Protein AF-0000000077493309 (afdb_homodimer)

Solvent-accessible surface area (backbone atoms only — not comparable to full-atom values): 31532 Å² total; per-residue (Å²): 109,68,66,58,51,50,50,48,51,50,48,44,48,50,18,36,51,48,43,54,48,51,50,50,50,50,52,51,46,52,54,47,44,48,70,62,42,20,53,85,67,60,56,22,63,63,59,55,80,44,46,74,29,29,30,39,26,31,22,25,58,46,45,57,23,29,32,45,49,45,57,46,23,65,34,35,18,20,37,36,40,26,26,61,50,60,69,46,39,53,52,49,42,51,51,40,34,69,73,48,68,37,56,66,44,80,46,77,41,54,53,68,47,88,78,47,58,67,59,52,46,60,73,51,58,90,59,62,52,43,33,38,35,44,44,39,47,56,68,68,87,68,58,48,37,58,71,87,74,54,52,71,67,54,55,51,36,30,45,30,24,34,40,48,42,51,56,54,52,46,63,65,51,45,60,61,14,53,76,68,42,37,30,37,37,38,39,56,37,28,45,49,31,75,42,46,29,46,31,38,22,68,53,20,8,31,21,16,17,42,42,35,28,34,49,4,45,23,57,59,33,41,88,42,42,35,45,36,30,26,33,26,36,59,63,46,34,20,77,91,58,67,52,44,76,70,48,87,66,21,34,45,29,62,59,35,40,60,46,28,52,32,35,36,78,65,47,52,68,42,30,32,36,65,50,35,42,51,50,52,51,61,53,64,75,39,64,50,72,56,42,25,52,71,46,48,41,58,54,44,53,51,46,48,73,63,48,78,85,66,76,90,71,85,74,78,86,110,68,67,57,51,50,50,50,50,50,49,42,49,50,18,38,50,48,41,53,49,50,50,49,50,49,52,50,47,52,52,48,43,48,70,62,43,20,54,85,67,60,56,21,61,64,58,55,80,44,45,75,30,30,30,40,25,30,23,25,58,46,47,57,23,28,34,46,50,47,58,46,22,64,33,36,18,18,37,36,42,26,25,60,50,59,69,46,39,51,51,49,41,50,51,40,33,70,73,47,68,36,57,66,44,83,44,75,41,56,51,70,46,88,78,48,56,67,58,51,46,61,73,50,58,91,58,61,52,43,32,39,33,44,45,37,50,58,66,69,87,68,59,48,36,58,71,87,75,53,52,70,67,56,54,50,35,30,44,30,24,35,39,48,42,50,55,53,52,47,62,64,52,44,58,61,14,53,74,68,42,37,30,37,38,38,39,57,38,28,47,49,30,75,43,44,30,46,32,38,23,70,53,20,8,33,21,16,17,42,43,35,27,35,49,4,44,23,56,60,33,41,90,41,41,34,46,36,31,27,32,25,36,57,64,47,33,21,77,90,56,66,53,42,76,70,50,87,66,21,36,44,28,61,58,35,41,60,46,28,53,34,36,36,78,64,48,52,69,43,30,32,37,65,51,37,41,51,50,52,50,60,54,64,76,40,63,51,71,56,43,26,53,71,46,47,42,58,56,45,52,52,47,48,74,64,47,78,85,67,76,88,70,86,77,79,90

Organism: Branchiostoma lanceolatum (NCBI:txid7740)

InterPro domains:
  IPR002347 Short-chain dehydrogenase/reductase SDR [PF00106] (54-242)
  IPR002347 Short-chain dehydrogenase/reductase SDR [PR00080] (127-138)
  IPR002347 Short-chain dehydrogenase/reductase SDR [PR00080] (183-191)
  IPR002347 Short-chain dehydrogenase/reductase SDR [PR00080] (203-222)
  IPR002347 Short-chain dehydrogenase/reductase SDR [PR00081] (54-71)
  IPR002347 Short-chain dehydrogenase/reductase SDR [PR00081] (127-138)
  IPR002347 Short-chain dehydrogenase/reductase SDR [PR00081] (177-193)
  IPR002347 Short-chain dehydrogenase/reductase SDR [PR00081] (203-222)
  IPR002347 Short-chain dehydrogenase/reductase SDR [PR00081] (224-241)
  IPR020904 Short-chain dehydrogenase/reductase, conserved site [PS00061] (190-218)
  IPR036291 NAD(P)-binding domain superfamily [SSF51735] (47-282)
  IPR051019 VLCFA Elongation and Steroid Dehydrogenase [PTHR43899] (14-304)

Secondary structure (DSSP, 8-state):
-HHHHHHHHHHHHHHHHHHHHHHHHHHHHHHHHHHHHTTTTT-S--GGGGTTSEEEEES-SSHHHHHHHHHHHHTT-EEEEEES-HHHHHHHHHHHHHHH---EEEEE--TTSSSSHHHHHHHHTT--EEEEEE------TT-S--GGGS-HHHHHHHIIIIIIHHHHHHHHHHHHHHHHT-EEEEEE--GGGTS--TT-HHHHHHHHHHHHHHHHHHHHHGGGTEEEEEE-----SSTTTT-PPP-SSS--HHHHHHHHHTTTTT-SEE-SSHHHHHHHHHHHTS-HHHHIIIIIHHHHHHHHHHS----------/-HHHHHHHHHHHHHHHHHHHHHHHHHHHHHHHHHHHHTTTTT-S--GGGGTTSEEEEES-SSHHHHHHHHHHHHTT-EEEEEES-HHHHHHHHHHHHHHH---EEEEE--TTSSSSHHHHHHHHTT--EEEEEE------TT-S--GGGS-HHHHHHHIIIIIIHHHHHHHHHHHHHHHHT-EEEEEE--GGGTS--TT-HHHHHHHHHHHHHHHHHHHHHGGGTEEEEEE-----SSTTTT-PPP-SSS--HHHHHHHHHTTTTT-SEE-SSHHHHHHHHHHHTS-HHHHIIIIIHHHHHHHHHHS----------

Structure (mmCIF, N/CA/C/O backbone):
data_AF-0000000077493309-model_v1
#
loop_
_entity.id
_entity.type
_entity.pdbx_description
1 polymer 'HSD17B12 protein'
#
loop_
_atom_site.group_PDB
_atom_site.id
_atom_site.type_symbol
_atom_site.label_atom_id
_atom_site.label_alt_id
_atom_site.label_comp_id
_atom_site.label_asym_id
_atom_site.label_entity_id
_atom_site.label_seq_id
_atom_site.pdbx_PDB_ins_code
_atom_site.Cartn_x
_atom_site.Cartn_y
_atom_site.Cartn_z
_atom_site.occupancy
_atom_site.B_iso_or_equiv
_atom_site.auth_seq_id
_atom_site.auth_comp_id
_atom_site.auth_asym_id
_atom_site.auth_atom_id
_atom_site.pdbx_PDB_model_num
ATOM 1 N N . MET A 1 1 ? -2.09 8.688 -53.812 1 59.12 1 MET A N 1
ATOM 2 C CA . MET A 1 1 ? -2.414 7.852 -52.656 1 59.12 1 MET A CA 1
ATOM 3 C C . MET A 1 1 ? -1.344 7.973 -51.594 1 59.12 1 MET A C 1
ATOM 5 O O . MET A 1 1 ? -1.66 8.172 -50.406 1 59.12 1 MET A O 1
ATOM 9 N N . ALA A 1 2 ? -0.121 7.934 -52 1 67.25 2 ALA A N 1
ATOM 10 C CA . ALA A 1 2 ? 0.995 8.055 -51.062 1 67.25 2 ALA A CA 1
ATOM 11 C C . ALA A 1 2 ? 1.043 9.445 -50.438 1 67.25 2 ALA A C 1
ATOM 13 O O . ALA A 1 2 ? 1.252 9.586 -49.25 1 67.25 2 ALA A O 1
ATOM 14 N N . ALA A 1 3 ? 0.747 10.484 -51.25 1 66.19 3 ALA A N 1
ATOM 15 C CA . ALA A 1 3 ? 0.796 11.867 -50.781 1 66.19 3 ALA A CA 1
ATOM 16 C C . ALA A 1 3 ? -0.297 12.125 -49.719 1 66.19 3 ALA A C 1
ATOM 18 O O . ALA A 1 3 ? -0.063 12.797 -48.719 1 66.19 3 ALA A O 1
ATOM 19 N N . PHE A 1 4 ? -1.41 11.531 -49.969 1 66.62 4 PHE A N 1
ATOM 20 C CA . PHE A 1 4 ? -2.531 11.641 -49.031 1 66.62 4 PHE A CA 1
ATOM 21 C C . PHE A 1 4 ? -2.209 10.953 -47.719 1 66.62 4 PHE A C 1
ATOM 23 O O . PHE A 1 4 ? -2.473 11.508 -46.656 1 66.62 4 PHE A O 1
ATOM 30 N N . PHE A 1 5 ? -1.612 9.82 -47.875 1 65.75 5 PHE A N 1
ATOM 31 C CA . PHE A 1 5 ? -1.257 9.078 -46.688 1 65.75 5 PHE A CA 1
ATOM 32 C C . PHE A 1 5 ? -0.188 9.812 -45.875 1 65.75 5 PHE A C 1
ATOM 34 O O . PHE A 1 5 ? -0.235 9.836 -44.656 1 65.75 5 PHE A O 1
ATOM 41 N N . ASP A 1 6 ? 0.678 10.461 -46.5 1 64.5 6 ASP A N 1
ATOM 42 C CA . ASP A 1 6 ? 1.736 11.219 -45.844 1 64.5 6 ASP A CA 1
ATOM 43 C C . ASP A 1 6 ? 1.173 12.445 -45.125 1 64.5 6 ASP A C 1
ATOM 45 O O . ASP A 1 6 ? 1.58 12.766 -44.031 1 64.5 6 ASP A O 1
ATOM 49 N N . ASP A 1 7 ? 0.263 13.023 -45.781 1 67.75 7 ASP A N 1
ATOM 50 C CA . ASP A 1 7 ? -0.375 14.203 -45.188 1 67.75 7 ASP A CA 1
ATOM 51 C C . ASP A 1 7 ? -1.196 13.828 -43.969 1 67.75 7 ASP A C 1
ATOM 53 O O . ASP A 1 7 ? -1.202 14.555 -42.969 1 67.75 7 ASP A O 1
ATOM 57 N N . VAL A 1 8 ? -1.795 12.719 -44.031 1 67.06 8 VAL A N 1
ATOM 58 C CA . VAL A 1 8 ? -2.613 12.242 -42.906 1 67.06 8 VAL A CA 1
ATOM 59 C C . VAL A 1 8 ? -1.721 11.883 -41.719 1 67.06 8 VAL A C 1
ATOM 61 O O . VAL A 1 8 ? -2.008 12.25 -40.594 1 67.06 8 VAL A O 1
ATOM 64 N N . LEU A 1 9 ? -0.643 11.25 -42 1 68.25 9 LEU A N 1
ATOM 65 C CA . LEU A 1 9 ? 0.3 10.859 -40.969 1 68.25 9 LEU A CA 1
ATOM 66 C C . LEU A 1 9 ? 0.932 12.086 -40.312 1 68.25 9 LEU A C 1
ATOM 68 O O . LEU A 1 9 ? 1.12 12.125 -39.094 1 68.25 9 LEU A O 1
ATOM 72 N N . GLU A 1 10 ? 1.228 13.008 -41.156 1 68.38 10 GLU A N 1
ATOM 73 C CA . GLU A 1 10 ? 1.787 14.25 -40.656 1 68.38 10 GLU A CA 1
ATOM 74 C C . GLU A 1 10 ? 0.78 14.984 -39.781 1 68.38 10 GLU A C 1
ATOM 76 O O . GLU A 1 10 ? 1.13 15.477 -38.688 1 68.38 10 GLU A O 1
ATOM 81 N N . THR A 1 11 ? -0.417 15.031 -40.219 1 71.19 11 THR A N 1
ATOM 82 C CA . THR A 1 11 ? -1.461 15.703 -39.438 1 71.19 11 THR A CA 1
ATOM 83 C C . THR A 1 11 ? -1.72 14.969 -38.125 1 71.19 11 THR A C 1
ATOM 85 O O . THR A 1 11 ? -1.836 15.602 -37.094 1 71.19 11 THR A O 1
ATOM 88 N N . VAL A 1 12 ? -1.704 13.727 -38.188 1 68.75 12 VAL A N 1
ATOM 89 C CA . VAL A 1 12 ? -1.915 12.914 -37 1 68.75 12 VAL A CA 1
ATOM 90 C C . VAL A 1 12 ? -0.76 13.117 -36.031 1 68.75 12 VAL A C 1
ATOM 92 O O . VAL A 1 12 ? -0.972 13.219 -34.812 1 68.75 12 VAL A O 1
ATOM 95 N N . GLY A 1 13 ? 0.393 13.188 -36.594 1 66.06 13 GLY A N 1
ATOM 96 C CA . GLY A 1 13 ? 1.567 13.438 -35.75 1 66.06 13 GLY A CA 1
ATOM 97 C C . GLY A 1 13 ? 1.534 14.789 -35.062 1 66.06 13 GLY A C 1
ATOM 98 O O . GLY A 1 13 ? 1.795 14.875 -33.875 1 66.06 13 GLY A O 1
ATOM 99 N N . ILE A 1 14 ? 1.137 15.758 -35.812 1 71 14 ILE A N 1
ATOM 100 C CA . ILE A 1 14 ? 1.095 17.109 -35.25 1 71 14 ILE A CA 1
ATOM 101 C C . ILE A 1 14 ? -0.003 17.219 -34.219 1 71 14 ILE A C 1
ATOM 103 O O . ILE A 1 14 ? 0.21 17.797 -33.125 1 71 14 ILE A O 1
ATOM 107 N N . VAL A 1 15 ? -1.031 16.656 -34.438 1 69.5 15 VAL A N 1
ATOM 108 C CA . VAL A 1 15 ? -2.158 16.703 -33.531 1 69.5 15 VAL A CA 1
ATOM 109 C C . VAL A 1 15 ? -1.81 15.93 -32.25 1 69.5 15 VAL A C 1
ATOM 111 O O . VAL A 1 15 ? -2.125 16.375 -31.141 1 69.5 15 VAL A O 1
ATOM 114 N N . SER A 1 16 ? -1.126 14.852 -32.438 1 70.19 16 SER A N 1
ATOM 115 C CA . SER A 1 16 ? -0.7 14.07 -31.266 1 70.19 16 SER A CA 1
ATOM 116 C C . SER A 1 16 ? 0.3 14.836 -30.422 1 70.19 16 SER A C 1
ATOM 118 O O . SER A 1 16 ? 0.195 14.852 -29.188 1 70.19 16 SER A O 1
ATOM 120 N N . LEU A 1 17 ? 1.124 15.438 -31.078 1 71.81 17 LEU A N 1
ATOM 121 C CA . LEU A 1 17 ? 2.141 16.203 -30.359 1 71.81 17 LEU A CA 1
ATOM 122 C C . LEU A 1 17 ? 1.52 17.406 -29.656 1 71.81 17 LEU A C 1
ATOM 124 O O . LEU A 1 17 ? 1.908 17.734 -28.531 1 71.81 17 LEU A O 1
ATOM 128 N N . LEU A 1 18 ? 0.553 18 -30.312 1 73.38 18 LEU A N 1
ATOM 129 C CA . LEU A 1 18 ? -0.141 19.125 -29.703 1 73.38 18 LEU A CA 1
ATOM 130 C C . LEU A 1 18 ? -0.946 18.672 -28.484 1 73.38 18 LEU A C 1
ATOM 132 O O . LEU A 1 18 ? -0.964 19.359 -27.453 1 73.38 18 LEU A O 1
ATOM 136 N N . TYR A 1 19 ? -1.552 17.594 -28.609 1 73.94 19 TYR A N 1
ATOM 137 C CA . TYR A 1 19 ? -2.32 17.062 -27.5 1 73.94 19 TYR A CA 1
ATOM 138 C C . TYR A 1 19 ? -1.417 16.781 -26.297 1 73.94 19 TYR A C 1
ATOM 140 O O . TYR A 1 19 ? -1.719 17.188 -25.172 1 73.94 19 TYR A O 1
ATOM 148 N N . VAL A 1 20 ? -0.387 16.094 -26.578 1 75 20 VAL A N 1
ATOM 149 C CA . VAL A 1 20 ? 0.554 15.75 -25.516 1 75 20 VAL A CA 1
ATOM 150 C C . VAL A 1 20 ? 1.129 17.016 -24.906 1 75 20 VAL A C 1
ATOM 152 O O . VAL A 1 20 ? 1.276 17.109 -23.672 1 75 20 VAL A O 1
ATOM 155 N N . GLY A 1 21 ? 1.389 17.906 -25.781 1 78.94 21 GLY A N 1
ATOM 156 C CA . GLY A 1 21 ? 1.9 19.172 -25.281 1 78.94 21 GLY A CA 1
ATOM 157 C C . GLY A 1 21 ? 0.898 19.938 -24.438 1 78.94 21 GLY A C 1
ATOM 158 O O . GLY A 1 21 ? 1.24 20.453 -23.375 1 78.94 21 GLY A O 1
ATOM 159 N N . LEU A 1 22 ? -0.358 19.984 -24.859 1 79.56 22 LEU A N 1
ATOM 160 C CA . LEU A 1 22 ? -1.405 20.688 -24.125 1 79.56 22 LEU A CA 1
ATOM 161 C C . LEU A 1 22 ? -1.708 19.984 -22.797 1 79.56 22 LEU A C 1
ATOM 163 O O . LEU A 1 22 ? -1.94 20.625 -21.781 1 79.56 22 LEU A O 1
ATOM 167 N N . LYS A 1 23 ? -1.722 18.688 -22.859 1 81.06 23 LYS A N 1
ATOM 168 C CA . LYS A 1 23 ? -1.932 17.922 -21.625 1 81.06 23 LYS A CA 1
ATOM 169 C C . LYS A 1 23 ? -0.814 18.188 -20.625 1 81.06 23 LYS A C 1
ATOM 171 O O . LYS A 1 23 ? -1.072 18.359 -19.438 1 81.06 23 LYS A O 1
ATOM 176 N N . ALA A 1 24 ? 0.323 18.203 -21.156 1 82.75 24 ALA A N 1
ATOM 177 C CA . ALA A 1 24 ? 1.473 18.469 -20.297 1 82.75 24 ALA A CA 1
ATOM 178 C C . ALA A 1 24 ? 1.384 19.875 -19.703 1 82.75 24 ALA A C 1
ATOM 180 O O . ALA A 1 24 ? 1.623 20.062 -18.5 1 82.75 24 ALA A O 1
ATOM 181 N N . LEU A 1 25 ? 1.018 20.797 -20.516 1 84.19 25 LEU A N 1
ATOM 182 C CA . LEU A 1 25 ? 0.876 22.172 -20.047 1 84.19 25 LEU A CA 1
ATOM 183 C C . LEU A 1 25 ? -0.234 22.281 -19 1 84.19 25 LEU A C 1
ATOM 185 O O . LEU A 1 25 ? -0.103 23.016 -18.016 1 84.19 25 LEU A O 1
ATOM 189 N N . TRP A 1 26 ? -1.247 21.578 -19.203 1 84.88 26 TRP A N 1
ATOM 190 C CA . TRP A 1 26 ? -2.365 21.562 -18.266 1 84.88 26 TRP A CA 1
ATOM 191 C C . TRP A 1 26 ? -1.947 20.953 -16.938 1 84.88 26 TRP A C 1
ATOM 193 O O . TRP A 1 26 ? -2.295 21.484 -15.875 1 84.88 26 TRP A O 1
ATOM 203 N N . ASP A 1 27 ? -1.185 19.906 -17.031 1 87 27 ASP A N 1
ATOM 204 C CA . ASP A 1 27 ? -0.709 19.25 -15.82 1 87 27 ASP A CA 1
ATOM 205 C C . ASP A 1 27 ? 0.204 20.172 -15.016 1 87 27 ASP A C 1
ATOM 207 O O . ASP A 1 27 ? 0.058 20.281 -13.797 1 87 27 ASP A O 1
ATOM 211 N N . VAL A 1 28 ? 1.003 20.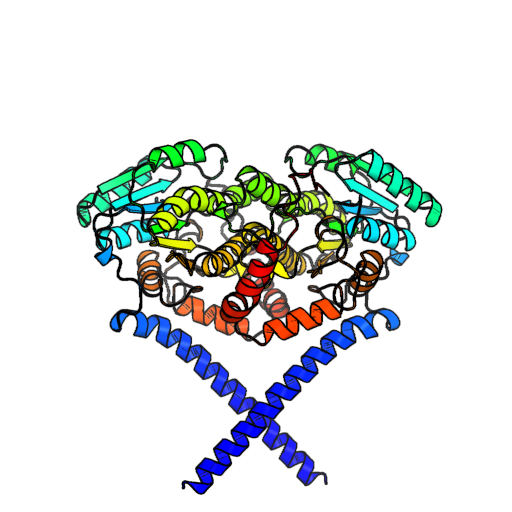812 -15.703 1 86.38 28 VAL A N 1
ATOM 212 C CA . VAL A 1 28 ? 1.944 21.703 -15.039 1 86.38 28 VAL A CA 1
ATOM 213 C C . VAL A 1 28 ? 1.196 22.906 -14.469 1 86.38 28 VAL A C 1
ATOM 215 O O . VAL A 1 28 ? 1.496 23.375 -13.367 1 86.38 28 VAL A O 1
ATOM 218 N N . TRP A 1 29 ? 0.225 23.344 -15.188 1 87.62 29 TRP A N 1
ATOM 219 C CA . TRP A 1 29 ? -0.584 24.469 -14.719 1 87.62 29 TRP A CA 1
ATOM 220 C C . TRP A 1 29 ? -1.348 24.094 -13.453 1 87.62 29 TRP A C 1
ATOM 222 O O . TRP A 1 29 ? -1.446 24.891 -12.516 1 87.62 29 TRP A O 1
ATOM 232 N N . ARG A 1 30 ? -1.812 22.938 -13.391 1 88.06 30 ARG A N 1
ATOM 233 C CA . ARG A 1 30 ? -2.543 22.469 -12.219 1 88.06 30 ARG A CA 1
ATOM 234 C C . ARG A 1 30 ? -1.635 22.422 -10.992 1 88.06 30 ARG A C 1
ATOM 236 O O . ARG A 1 30 ? -2.045 22.797 -9.891 1 88.06 30 ARG A O 1
ATOM 243 N N . ILE A 1 31 ? -0.455 22 -11.258 1 89.75 31 ILE A N 1
ATOM 244 C CA . ILE A 1 31 ? 0.519 21.938 -10.172 1 89.75 31 ILE A CA 1
ATOM 245 C C . ILE A 1 31 ? 0.851 23.359 -9.703 1 89.75 31 ILE A C 1
ATOM 247 O O . ILE A 1 31 ? 0.829 23.641 -8.508 1 89.75 31 ILE A O 1
ATOM 251 N N . LEU A 1 32 ? 1.063 24.219 -10.68 1 88.75 32 LEU A N 1
ATOM 252 C CA . LEU A 1 32 ? 1.408 25.594 -10.367 1 88.75 32 LEU A CA 1
ATOM 253 C C . LEU A 1 32 ? 0.258 26.297 -9.656 1 88.75 32 LEU A C 1
ATOM 255 O O . LEU A 1 32 ? 0.477 27.016 -8.68 1 88.75 32 LEU A O 1
ATOM 259 N N . ARG A 1 33 ? -0.876 26.047 -10.117 1 87.38 33 ARG A N 1
ATOM 260 C CA . ARG A 1 33 ? -2.059 26.672 -9.531 1 87.38 33 ARG A CA 1
ATOM 261 C C . ARG A 1 33 ? -2.258 26.219 -8.086 1 87.38 33 ARG A C 1
ATOM 263 O O . ARG A 1 33 ? -2.604 27.031 -7.223 1 87.38 33 ARG A O 1
ATOM 270 N N . LEU A 1 34 ? -1.995 25.016 -7.828 1 89.38 34 LEU A N 1
ATOM 271 C CA . LEU A 1 34 ? -2.178 24.484 -6.488 1 89.38 34 LEU A CA 1
ATOM 272 C C . LEU A 1 34 ? -1.253 25.172 -5.492 1 89.38 34 LEU A C 1
ATOM 274 O O . LEU A 1 34 ? -1.703 25.641 -4.449 1 89.38 34 LEU A O 1
ATOM 278 N N . TYR A 1 35 ? -0.036 25.328 -5.852 1 89.69 35 TYR A N 1
ATOM 279 C CA . TYR A 1 35 ? 0.955 25.766 -4.879 1 89.69 35 TYR A CA 1
ATOM 280 C C . TYR A 1 35 ? 1.102 27.281 -4.906 1 89.69 35 TYR A C 1
ATOM 282 O O . TYR A 1 35 ? 1.521 27.891 -3.916 1 89.69 35 TYR A O 1
ATOM 290 N N . LEU A 1 36 ? 0.69 27.891 -6.012 1 85 36 LEU A N 1
ATOM 291 C CA . LEU A 1 36 ? 0.854 29.344 -6.109 1 85 36 LEU A CA 1
ATOM 292 C C . LEU A 1 36 ? -0.448 30.062 -5.773 1 85 36 LEU A C 1
ATOM 294 O O . LEU A 1 36 ? -0.429 31.156 -5.207 1 85 36 LEU A O 1
ATOM 298 N N . LEU A 1 37 ? -1.545 29.422 -6.082 1 83.69 37 LEU A N 1
ATOM 299 C CA . LEU A 1 37 ? -2.787 30.172 -6.008 1 83.69 37 LEU A CA 1
ATOM 300 C C . LEU A 1 37 ? -3.625 29.734 -4.812 1 83.69 37 LEU A C 1
ATOM 302 O O . LEU A 1 37 ? -4.496 30.484 -4.355 1 83.69 37 LEU A O 1
ATOM 306 N N . SER A 1 38 ? -3.387 28.641 -4.25 1 82.06 38 SER A N 1
ATOM 307 C CA . SER A 1 38 ? -4.223 28.156 -3.154 1 82.06 38 SER A CA 1
ATOM 308 C C . SER A 1 38 ? -4.059 29.031 -1.914 1 82.06 38 SER A C 1
ATOM 310 O O . SER A 1 38 ? -5.035 29.328 -1.223 1 82.06 38 SER A O 1
ATOM 312 N N . GLY A 1 39 ? -2.895 29.5 -1.684 1 80.25 39 GLY A N 1
ATOM 313 C CA . GLY A 1 39 ? -2.617 30.344 -0.533 1 80.25 39 GLY A CA 1
ATOM 314 C C . GLY A 1 39 ? -3.254 31.719 -0.636 1 80.25 39 GLY A C 1
ATOM 315 O O . GLY A 1 39 ? -4.242 32 0.042 1 80.25 39 GLY A O 1
ATOM 316 N N . PRO A 1 40 ? -2.859 32.406 -1.648 1 81.69 40 PRO A N 1
ATOM 317 C CA . PRO A 1 40 ? -3.363 33.75 -1.808 1 81.69 40 PRO A CA 1
ATOM 318 C C . PRO A 1 40 ? -4.879 33.812 -1.979 1 81.69 40 PRO A C 1
ATOM 320 O O . PRO A 1 40 ? -5.52 34.781 -1.555 1 81.69 40 PRO A O 1
ATOM 323 N N . LEU A 1 41 ? -5.496 32.781 -2.508 1 85.06 41 LEU A N 1
ATOM 324 C CA . LEU A 1 41 ? -6.934 32.781 -2.76 1 85.06 41 LEU A CA 1
ATOM 325 C C . LEU A 1 41 ? -7.695 32.188 -1.578 1 85.06 41 LEU A C 1
ATOM 327 O O . LEU A 1 41 ? -8.93 32.188 -1.563 1 85.06 41 LEU A O 1
ATOM 331 N N . GLY A 1 42 ? -6.961 31.734 -0.605 1 84.81 42 GLY A N 1
ATOM 332 C CA . GLY A 1 42 ? -7.578 31.188 0.595 1 84.81 42 GLY A CA 1
ATOM 333 C C . GLY A 1 42 ? -8.445 29.969 0.323 1 84.81 42 GLY A C 1
ATOM 334 O O . GLY A 1 42 ? -9.539 29.844 0.882 1 84.81 42 GLY A O 1
ATOM 335 N N . LEU A 1 43 ? -7.992 29.047 -0.488 1 84.81 43 LEU A N 1
ATOM 336 C CA . LEU A 1 43 ? -8.789 27.891 -0.904 1 84.81 43 LEU A CA 1
ATOM 337 C C . LEU A 1 43 ? -8.641 26.75 0.084 1 84.81 43 LEU A C 1
ATOM 339 O O . LEU A 1 43 ? -9.484 25.844 0.133 1 84.81 43 LEU A O 1
ATOM 343 N N . SER A 1 44 ? -7.566 26.797 0.86 1 92.38 44 SER A N 1
ATOM 344 C CA . SER A 1 44 ? -7.293 25.719 1.81 1 92.38 44 SER A CA 1
ATOM 345 C C . SER A 1 44 ? -8.047 25.922 3.119 1 92.38 44 SER A C 1
ATOM 347 O O . SER A 1 44 ? -8.586 27.016 3.359 1 92.38 44 SER A O 1
ATOM 349 N N . VAL A 1 45 ? -8.156 24.922 3.871 1 94.81 45 VAL A N 1
ATOM 350 C CA . VAL A 1 45 ? -8.742 25.016 5.203 1 94.81 45 VAL A CA 1
ATOM 351 C C . VAL A 1 45 ? -8.031 26.109 6.004 1 94.81 45 VAL A C 1
ATOM 353 O O . VAL A 1 45 ? -6.801 26.141 6.051 1 94.81 45 VAL A O 1
ATOM 356 N N . ASP A 1 46 ? -8.805 27.031 6.562 1 95.81 46 ASP A N 1
ATOM 357 C CA . ASP A 1 46 ? -8.25 28.031 7.48 1 95.81 46 ASP A CA 1
ATOM 358 C C . ASP A 1 46 ? -8.266 27.516 8.922 1 95.81 46 ASP A C 1
ATOM 360 O O . ASP A 1 46 ? -9.281 27.641 9.617 1 95.81 46 ASP A O 1
ATOM 364 N N . PHE A 1 47 ? -7.18 27.047 9.383 1 96.88 47 PHE A N 1
ATOM 365 C CA . PHE A 1 47 ? -7.082 26.406 10.688 1 96.88 47 PHE A CA 1
ATOM 366 C C . PHE A 1 47 ? -7.309 27.406 11.805 1 96.88 47 PHE A C 1
ATOM 368 O O . PHE A 1 47 ? -7.555 27.016 12.953 1 96.88 47 PHE A O 1
ATOM 375 N N . ARG A 1 48 ? -7.293 28.719 11.531 1 96.56 48 ARG A N 1
ATOM 376 C CA . ARG A 1 48 ? -7.598 29.75 12.531 1 96.56 48 ARG A CA 1
ATOM 377 C C . ARG A 1 48 ? -9.047 29.641 12.992 1 96.56 48 ARG A C 1
ATOM 379 O O . ARG A 1 48 ? -9.383 30.062 14.102 1 96.56 48 ARG A O 1
ATOM 386 N N . ASN A 1 49 ? -9.812 29.047 12.094 1 96.12 49 ASN A N 1
ATOM 387 C CA . ASN A 1 49 ? -11.219 28.844 12.43 1 96.12 49 ASN A CA 1
ATOM 388 C C . ASN A 1 49 ? -11.391 27.766 13.492 1 96.12 49 ASN A C 1
ATOM 390 O O . ASN A 1 49 ? -12.469 27.609 14.062 1 96.12 49 ASN A O 1
ATOM 394 N N . TYR A 1 50 ? -10.328 27.047 13.82 1 96.12 50 TYR A N 1
ATOM 395 C CA . TYR A 1 50 ? -10.367 25.969 14.797 1 96.12 50 TYR A CA 1
ATOM 396 C C . TYR A 1 50 ? -9.602 26.344 16.062 1 96.12 50 TYR A C 1
ATOM 398 O O . TYR A 1 50 ? -9.25 25.469 16.859 1 96.12 50 TYR A O 1
ATOM 406 N N . ALA A 1 51 ? -9.375 27.609 16.188 1 95.94 51 ALA A N 1
ATOM 407 C CA . ALA A 1 51 ? -8.625 28.094 17.344 1 95.94 51 ALA A CA 1
ATOM 408 C C . ALA A 1 51 ? -9.25 27.609 18.656 1 95.94 51 ALA A C 1
ATOM 410 O O . ALA A 1 51 ? -10.477 27.609 18.797 1 95.94 51 ALA A O 1
ATOM 411 N N . GLY A 1 52 ? -8.352 27.156 19.578 1 96.56 52 GLY A N 1
ATOM 412 C CA . GLY A 1 52 ? -8.805 26.672 20.875 1 96.56 52 GLY A CA 1
ATOM 413 C C . GLY A 1 52 ? -9.078 25.188 20.891 1 96.56 52 GLY A C 1
ATOM 414 O O . GLY A 1 52 ? -9.109 24.578 21.969 1 96.56 52 GLY A O 1
ATOM 415 N N . ARG A 1 53 ? -9.289 24.625 19.766 1 98.12 53 ARG A N 1
ATOM 416 C CA . ARG A 1 53 ? -9.492 23.172 19.656 1 98.12 53 ARG A CA 1
ATOM 417 C C . ARG A 1 53 ? -8.164 22.438 19.562 1 98.12 53 ARG A C 1
ATOM 419 O O . ARG A 1 53 ? -7.098 23.062 19.672 1 98.12 53 ARG A O 1
ATOM 426 N N . TRP A 1 54 ? -8.234 21.109 19.438 1 98.88 54 TRP A N 1
ATOM 427 C CA . TRP A 1 54 ? -7 20.359 19.578 1 98.88 54 TRP A CA 1
ATOM 428 C C . TRP A 1 54 ? -6.59 19.719 18.266 1 98.88 54 TRP A C 1
ATOM 430 O O . TRP A 1 54 ? -7.441 19.25 17.5 1 98.88 54 TRP A O 1
ATOM 440 N N . ALA A 1 55 ? -5.293 19.672 18 1 98.94 55 ALA A N 1
ATOM 441 C CA . ALA A 1 55 ? -4.664 18.859 16.969 1 98.94 55 ALA A CA 1
ATOM 442 C C . ALA A 1 55 ? -3.756 17.797 17.594 1 98.94 55 ALA A C 1
ATOM 444 O O . ALA A 1 55 ? -3.055 18.062 18.562 1 98.94 55 ALA A O 1
ATOM 445 N N . VAL A 1 56 ? -3.852 16.625 17.078 1 98.94 56 VAL A N 1
ATOM 446 C CA . VAL A 1 56 ? -2.98 15.531 17.5 1 98.94 56 VAL A CA 1
ATOM 447 C C . VAL A 1 56 ? -1.935 15.273 16.406 1 98.94 56 VAL A C 1
ATOM 449 O O . VAL A 1 56 ? -2.277 15.062 15.25 1 98.94 56 VAL A O 1
ATOM 452 N N . VAL A 1 57 ? -0.649 15.297 16.781 1 98.94 57 VAL A N 1
ATOM 453 C CA . VAL A 1 57 ? 0.43 15.07 15.828 1 98.94 57 VAL A CA 1
ATOM 454 C C . VAL A 1 57 ? 1.318 13.922 16.312 1 98.94 57 VAL A C 1
ATOM 456 O O . VAL A 1 57 ? 1.917 14.008 17.391 1 98.94 57 VAL A O 1
ATOM 459 N N . THR A 1 58 ? 1.396 12.852 15.547 1 98.88 58 THR A N 1
ATOM 460 C CA . THR A 1 58 ? 2.297 11.758 15.867 1 98.88 58 THR A CA 1
ATOM 461 C C . THR A 1 58 ? 3.678 11.992 15.258 1 98.88 58 THR A C 1
ATOM 463 O O . THR A 1 58 ? 3.797 12.594 14.188 1 98.88 58 THR A O 1
ATOM 466 N N . GLY A 1 59 ? 4.738 11.438 15.93 1 98.19 59 GLY A N 1
ATOM 467 C CA . GLY A 1 59 ? 6.09 11.711 15.469 1 98.19 59 GLY A CA 1
ATOM 468 C C . GLY A 1 59 ? 6.438 13.188 15.492 1 98.19 59 GLY A C 1
ATOM 469 O O . GLY A 1 59 ? 6.938 13.727 14.5 1 98.19 59 GLY A O 1
ATOM 470 N N . SER A 1 60 ? 6.184 13.852 16.562 1 98.19 60 SER A N 1
ATOM 471 C CA . SER A 1 60 ? 6.172 15.312 16.594 1 98.19 60 SER A CA 1
ATOM 472 C C . SER A 1 60 ? 7.398 15.859 17.312 1 98.19 60 SER A C 1
ATOM 474 O O . SER A 1 60 ? 7.426 17.031 17.703 1 98.19 60 SER A O 1
ATOM 476 N N . SER A 1 61 ? 8.422 15.047 17.547 1 96.75 61 SER A N 1
ATOM 477 C CA . SER A 1 61 ? 9.586 15.484 18.312 1 96.75 61 SER A CA 1
ATOM 478 C C . SER A 1 61 ? 10.625 16.141 17.406 1 96.75 61 SER A C 1
ATOM 480 O O . SER A 1 61 ? 11.547 16.797 17.891 1 96.75 61 SER A O 1
ATOM 482 N N . ASP A 1 62 ? 10.508 15.898 16.109 1 95.44 62 ASP A N 1
ATOM 483 C CA . ASP A 1 62 ? 11.453 16.469 15.156 1 95.44 62 ASP A CA 1
ATOM 484 C C . ASP A 1 62 ? 10.859 16.5 13.75 1 95.44 62 ASP A C 1
ATOM 486 O O . ASP A 1 62 ? 9.711 16.094 13.547 1 95.44 62 ASP A O 1
ATOM 490 N N . GLY A 1 63 ? 11.562 17.156 12.875 1 97.06 63 GLY A N 1
ATOM 491 C CA . GLY A 1 63 ? 11.281 17.047 11.453 1 97.06 63 GLY A CA 1
ATOM 492 C C . GLY A 1 63 ? 9.914 17.578 11.07 1 97.06 63 GLY A C 1
ATOM 493 O O . GLY A 1 63 ? 9.516 18.672 11.5 1 97.06 63 GLY A O 1
ATOM 494 N N . ILE A 1 64 ? 9.289 16.828 10.219 1 98.38 64 ILE A N 1
ATOM 495 C CA . ILE A 1 64 ? 8.016 17.219 9.625 1 98.38 64 ILE A CA 1
ATOM 496 C C . ILE A 1 64 ? 6.941 17.312 10.703 1 98.38 64 ILE A C 1
ATOM 498 O O . ILE A 1 64 ? 6.184 18.281 10.75 1 98.38 64 ILE A O 1
ATOM 502 N N . GLY A 1 65 ? 6.895 16.391 11.633 1 98.75 65 GLY A N 1
ATOM 503 C CA . GLY A 1 65 ? 5.902 16.375 12.695 1 98.75 65 GLY A CA 1
ATOM 504 C C . GLY A 1 65 ? 6.004 17.578 13.617 1 98.75 65 GLY A C 1
ATOM 505 O O . GLY A 1 65 ? 4.988 18.188 13.977 1 98.75 65 GLY A O 1
ATOM 506 N N . LYS A 1 66 ? 7.199 17.875 13.953 1 98.69 66 LYS A N 1
ATOM 507 C CA . LYS A 1 66 ? 7.438 19.047 14.797 1 98.69 66 LYS A CA 1
ATOM 508 C C . LYS A 1 66 ? 6.938 20.312 14.117 1 98.69 66 LYS A C 1
ATOM 510 O O . LYS A 1 66 ? 6.297 21.156 14.758 1 98.69 66 LYS A O 1
ATOM 515 N N . GLU A 1 67 ? 7.195 20.422 12.867 1 98.75 67 GLU A N 1
ATOM 516 C CA . GLU A 1 67 ? 6.805 21.625 12.141 1 98.75 67 GLU A CA 1
ATOM 517 C C . GLU A 1 67 ? 5.293 21.688 11.945 1 98.75 67 GLU A C 1
ATOM 519 O O . GLU A 1 67 ? 4.699 22.766 11.992 1 98.75 67 GLU A O 1
ATOM 524 N N . TYR A 1 68 ? 4.637 20.547 11.703 1 98.88 68 TYR A N 1
ATOM 525 C CA . TYR A 1 68 ? 3.178 20.531 11.703 1 98.88 68 TYR A CA 1
ATOM 526 C C . TYR A 1 68 ? 2.625 21.047 13.023 1 98.88 68 TYR A C 1
ATOM 528 O O . TYR A 1 68 ? 1.714 21.875 13.055 1 98.88 68 TYR A O 1
ATOM 536 N N . ALA A 1 69 ? 3.178 20.531 14.125 1 98.88 69 ALA A N 1
ATOM 537 C CA . ALA A 1 69 ? 2.736 20.953 15.453 1 98.88 69 ALA A CA 1
ATOM 538 C C . ALA A 1 69 ? 2.891 22.453 15.633 1 98.88 69 ALA A C 1
ATOM 540 O O . ALA A 1 69 ? 1.95 23.141 16.047 1 98.88 69 ALA A O 1
ATOM 541 N N . LYS A 1 70 ? 4.008 23 15.289 1 98.88 70 LYS A N 1
ATOM 542 C CA . LYS A 1 70 ? 4.312 24.406 15.469 1 98.88 70 LYS A CA 1
ATOM 543 C C . LYS A 1 70 ? 3.383 25.281 14.625 1 98.88 70 LYS A C 1
ATOM 545 O O . LYS A 1 70 ? 2.854 26.281 15.109 1 98.88 70 LYS A O 1
ATOM 550 N N . GLN A 1 71 ? 3.195 24.891 13.398 1 98.81 71 GLN A N 1
ATOM 551 C CA . GLN A 1 71 ? 2.455 25.75 12.477 1 98.81 71 GLN A CA 1
ATOM 552 C C . GLN A 1 71 ? 0.954 25.672 12.734 1 98.81 71 GLN A C 1
ATOM 554 O O . GLN A 1 71 ? 0.229 26.641 12.539 1 98.81 71 GLN A O 1
ATOM 559 N N . LEU A 1 72 ? 0.465 24.516 13.18 1 98.81 72 LEU A N 1
ATOM 560 C CA . LEU A 1 72 ? -0.927 24.422 13.602 1 98.81 72 LEU A CA 1
ATOM 561 C C . LEU A 1 72 ? -1.159 25.203 14.883 1 98.81 72 LEU A C 1
ATOM 563 O O . LEU A 1 72 ? -2.199 25.859 15.039 1 98.81 72 LEU A O 1
ATOM 567 N N . ALA A 1 73 ? -0.192 25.203 15.797 1 98.88 73 ALA A N 1
ATOM 568 C CA . ALA A 1 73 ? -0.263 26.016 17.016 1 98.88 73 ALA A CA 1
ATOM 569 C C . ALA A 1 73 ? -0.32 27.5 16.688 1 98.88 73 ALA A C 1
ATOM 571 O O . ALA A 1 73 ? -1.042 28.25 17.344 1 98.88 73 ALA A O 1
ATOM 572 N N . ALA A 1 74 ? 0.422 27.891 15.688 1 98.69 74 ALA A N 1
ATOM 573 C CA . ALA A 1 74 ? 0.454 29.281 15.273 1 98.69 74 ALA A CA 1
ATOM 574 C C . ALA A 1 74 ? -0.919 29.75 14.789 1 98.69 74 ALA A C 1
ATOM 576 O O . ALA A 1 74 ? -1.22 30.938 14.805 1 98.69 74 ALA A O 1
ATOM 577 N N . CYS A 1 75 ? -1.715 28.797 14.398 1 98.19 75 CYS A N 1
ATOM 578 C CA . CYS A 1 75 ? -3.076 29.109 13.969 1 98.19 75 CYS A CA 1
ATOM 579 C C . CYS A 1 75 ? -4.031 29.125 15.156 1 98.19 75 CYS A C 1
ATOM 581 O O . CYS A 1 75 ? -5.23 29.328 14.992 1 98.19 75 CYS A O 1
ATOM 583 N N . GLY A 1 76 ? -3.502 28.781 16.344 1 98.56 76 GLY A N 1
ATOM 584 C CA . GLY A 1 76 ? -4.305 28.891 17.547 1 98.56 76 GLY A CA 1
ATOM 585 C C . GLY A 1 76 ? -4.781 27.547 18.078 1 98.56 76 GLY A C 1
ATOM 586 O O . GLY A 1 76 ? -5.512 27.484 19.078 1 98.56 76 GLY A O 1
ATOM 587 N N . LEU A 1 77 ? -4.41 26.469 17.5 1 98.81 77 LEU A N 1
ATOM 588 C CA . LEU A 1 77 ? -4.828 25.156 17.969 1 98.81 77 LEU A CA 1
ATOM 589 C C . LEU A 1 77 ? -3.979 24.703 19.156 1 98.81 77 LEU A C 1
ATOM 591 O O . LEU A 1 77 ? -2.766 24.922 19.172 1 98.81 77 LEU A O 1
ATOM 595 N N . ASN A 1 78 ? -4.625 24.094 20.141 1 98.88 78 ASN A N 1
ATOM 596 C CA . ASN A 1 78 ? -3.877 23.312 21.109 1 98.88 78 ASN A CA 1
ATOM 597 C C . ASN A 1 78 ? -3.301 22.031 20.5 1 98.88 78 ASN A C 1
ATOM 599 O O . ASN A 1 78 ? -3.854 21.516 19.531 1 98.88 78 ASN A O 1
ATOM 603 N N . ILE A 1 79 ? -2.174 21.578 21.078 1 98.94 79 ILE A N 1
ATOM 604 C CA . ILE A 1 79 ? -1.484 20.5 20.375 1 98.94 79 ILE A CA 1
ATOM 605 C C . ILE A 1 79 ? -1.228 19.344 21.328 1 98.94 79 ILE A C 1
ATOM 607 O O . ILE A 1 79 ? -0.708 19.531 22.422 1 98.94 79 ILE A O 1
ATOM 611 N N . VAL A 1 80 ? -1.644 18.125 20.922 1 98.94 80 VAL A N 1
ATOM 612 C CA . VAL A 1 80 ? -1.142 16.906 21.531 1 98.94 80 VAL A CA 1
ATOM 613 C C . VAL A 1 80 ? 0.084 16.406 20.766 1 98.94 80 VAL A C 1
ATOM 615 O O . VAL A 1 80 ? 0.007 16.141 19.578 1 98.94 80 VAL A O 1
ATOM 618 N N . LEU A 1 81 ? 1.196 16.359 21.5 1 98.88 81 LEU A N 1
ATOM 619 C CA . LEU A 1 81 ? 2.457 15.883 20.938 1 98.88 81 LEU A CA 1
ATOM 620 C C . LEU A 1 81 ? 2.709 14.43 21.328 1 98.88 81 LEU A C 1
ATOM 622 O O . LEU A 1 81 ? 2.771 14.094 22.516 1 98.88 81 LEU A O 1
ATOM 626 N N . ILE A 1 82 ? 2.857 13.562 20.328 1 98.88 82 ILE A N 1
ATOM 627 C CA . ILE A 1 82 ? 3.082 12.148 20.609 1 98.88 82 ILE A CA 1
ATOM 628 C C . ILE A 1 82 ? 4.387 11.688 19.969 1 98.88 82 ILE A C 1
ATOM 630 O O . ILE A 1 82 ? 4.594 11.867 18.766 1 98.88 82 ILE A O 1
ATOM 634 N N . SER A 1 83 ? 5.301 11.141 20.703 1 98.19 83 SER A N 1
ATOM 635 C CA . SER A 1 83 ? 6.547 10.531 20.234 1 98.19 83 SER A CA 1
ATOM 636 C C . SER A 1 83 ? 7.18 9.688 21.344 1 98.19 83 SER A C 1
ATOM 638 O O . SER A 1 83 ? 6.598 9.508 22.406 1 98.19 83 SER A O 1
ATOM 640 N N . ARG A 1 84 ? 8.328 9.117 21.047 1 96.56 84 ARG A N 1
ATOM 641 C CA . ARG A 1 84 ? 8.914 8.156 21.984 1 96.56 84 ARG A CA 1
ATOM 642 C C . ARG A 1 84 ? 9.82 8.859 22.984 1 96.56 84 ARG A C 1
ATOM 644 O O . ARG A 1 84 ? 10.086 8.32 24.062 1 96.56 84 ARG A O 1
ATOM 651 N N . SER A 1 85 ? 10.305 10.094 22.719 1 96.69 85 SER A N 1
ATOM 652 C CA . SER A 1 85 ? 11.266 10.766 23.594 1 96.69 85 SER A CA 1
ATOM 653 C C . SER A 1 85 ? 10.586 11.859 24.422 1 96.69 85 SER A C 1
ATOM 655 O O . SER A 1 85 ? 10.289 12.938 23.906 1 96.69 85 SER A O 1
ATOM 657 N N . GLU A 1 86 ? 10.516 11.625 25.688 1 98 86 GLU A N 1
ATOM 658 C CA . GLU A 1 86 ? 9.836 12.57 26.562 1 98 86 GLU A CA 1
ATOM 659 C C . GLU A 1 86 ? 10.562 13.914 26.594 1 98 86 GLU A C 1
ATOM 661 O O . GLU A 1 86 ? 9.922 14.969 26.516 1 98 86 GLU A O 1
ATOM 666 N N . ASP A 1 87 ? 11.867 13.852 26.656 1 98.31 87 ASP A N 1
ATOM 667 C CA . ASP A 1 87 ? 12.648 15.078 26.75 1 98.31 87 ASP A CA 1
ATOM 668 C C . ASP A 1 87 ? 12.469 15.938 25.5 1 98.31 87 ASP A C 1
ATOM 670 O O . ASP A 1 87 ? 12.32 17.156 25.594 1 98.31 87 ASP A O 1
ATOM 674 N N . LYS A 1 88 ? 12.508 15.328 24.359 1 98.06 88 LYS A N 1
ATOM 675 C CA . LYS A 1 88 ? 12.32 16.078 23.125 1 98.06 88 LYS A CA 1
ATOM 676 C C . LYS A 1 88 ? 10.914 16.656 23.031 1 98.06 88 LYS A C 1
ATOM 678 O O . LYS A 1 88 ? 10.727 17.781 22.578 1 98.06 88 LYS A O 1
ATOM 683 N N . LEU A 1 89 ? 9.969 15.906 23.516 1 98.69 89 LEU A N 1
ATOM 684 C CA . LEU A 1 89 ? 8.586 16.375 23.484 1 98.69 89 LEU A CA 1
ATOM 685 C C . LEU A 1 89 ? 8.406 17.578 24.391 1 98.69 89 LEU A C 1
ATOM 687 O O . LEU A 1 89 ? 7.738 18.547 24.031 1 98.69 89 LEU A O 1
ATOM 691 N N . LYS A 1 90 ? 8.953 17.531 25.547 1 98.62 90 LYS A N 1
ATOM 692 C CA . LYS A 1 90 ? 8.867 18.656 26.484 1 98.62 90 LYS A CA 1
ATOM 693 C C . LYS A 1 90 ? 9.5 19.906 25.891 1 98.62 90 LYS A C 1
ATOM 695 O O . LYS A 1 90 ? 8.977 21.016 26.062 1 98.62 90 LYS A O 1
ATOM 700 N N . ALA A 1 91 ? 10.594 19.703 25.219 1 98.62 91 ALA A N 1
ATOM 701 C CA . ALA A 1 91 ? 11.258 20.828 24.578 1 98.62 91 ALA A CA 1
ATOM 702 C C . ALA A 1 91 ? 10.367 21.453 23.5 1 98.62 91 ALA A C 1
ATOM 704 O O . ALA A 1 91 ? 10.25 22.672 23.422 1 98.62 91 ALA A O 1
ATOM 705 N N . VAL A 1 92 ? 9.75 20.625 22.672 1 98.69 92 VAL A N 1
ATOM 706 C CA . VAL A 1 92 ? 8.859 21.109 21.625 1 98.69 92 VAL A CA 1
ATOM 707 C C . VAL A 1 92 ? 7.645 21.781 22.25 1 98.69 92 VAL A C 1
ATOM 709 O O . VAL A 1 92 ? 7.207 22.844 21.781 1 98.69 92 VAL A O 1
ATOM 712 N N . ALA A 1 93 ? 7.102 21.203 23.297 1 98.81 93 ALA A N 1
ATOM 713 C CA . ALA A 1 93 ? 5.949 21.766 24 1 98.81 93 ALA A CA 1
ATOM 714 C C . ALA A 1 93 ? 6.266 23.172 24.531 1 98.81 93 ALA A C 1
ATOM 716 O O . ALA A 1 93 ? 5.477 24.094 24.359 1 98.81 93 ALA A O 1
ATOM 717 N N . ALA A 1 94 ? 7.395 23.281 25.141 1 98.69 94 ALA A N 1
ATOM 718 C CA . ALA A 1 94 ? 7.812 24.562 25.703 1 98.69 94 ALA A CA 1
ATOM 719 C C . ALA A 1 94 ? 7.945 25.625 24.594 1 98.69 94 ALA A C 1
ATOM 721 O O . ALA A 1 94 ? 7.535 26.766 24.781 1 98.69 94 ALA A O 1
ATOM 722 N N . GLU A 1 95 ? 8.539 25.188 23.516 1 98.5 95 GLU A N 1
ATOM 723 C CA . GLU A 1 95 ? 8.695 26.094 22.391 1 98.5 95 GLU A CA 1
ATOM 724 C C . GLU A 1 95 ? 7.34 26.562 21.859 1 98.5 95 GLU A C 1
ATOM 726 O O . GLU A 1 95 ? 7.137 27.75 21.625 1 98.5 95 GLU A O 1
ATOM 731 N N . ILE A 1 96 ? 6.43 25.688 21.703 1 98.62 96 ILE A N 1
ATOM 732 C CA . ILE A 1 96 ? 5.109 25.969 21.156 1 98.62 96 ILE A CA 1
ATOM 733 C C . ILE A 1 96 ? 4.336 26.875 22.109 1 98.62 96 ILE A C 1
ATOM 735 O O . ILE A 1 96 ? 3.754 27.875 21.688 1 98.62 96 ILE A O 1
ATOM 739 N N . GLU A 1 97 ? 4.312 26.531 23.344 1 98.44 97 GLU A N 1
ATOM 740 C CA . GLU A 1 97 ? 3.604 27.328 24.328 1 98.44 97 GLU A CA 1
ATOM 741 C C . GLU A 1 97 ? 4.195 28.734 24.438 1 98.44 97 GLU A C 1
ATOM 743 O O . GLU A 1 97 ? 3.459 29.719 24.578 1 98.44 97 GLU A O 1
ATOM 748 N N . GLY A 1 98 ? 5.453 28.828 24.328 1 98.06 98 GLY A N 1
ATOM 749 C CA . GLY A 1 98 ? 6.133 30.109 24.422 1 98.06 98 GLY A CA 1
ATOM 750 C C . GLY A 1 98 ? 5.852 31.016 23.234 1 98.06 98 GLY A C 1
ATOM 751 O O . GLY A 1 98 ? 5.691 32.219 23.391 1 98.06 98 GLY A O 1
ATOM 752 N N . ILE A 1 99 ? 5.766 30.484 22.078 1 97.44 99 ILE A N 1
ATOM 753 C CA . ILE A 1 99 ? 5.664 31.266 20.844 1 97.44 99 ILE A CA 1
ATOM 754 C C . ILE A 1 99 ? 4.195 31.531 20.531 1 97.44 99 ILE A C 1
ATOM 756 O O . ILE A 1 99 ? 3.832 32.656 20.156 1 97.44 99 ILE A O 1
ATOM 760 N N . SER A 1 100 ? 3.344 30.547 20.672 1 97.12 100 SER A N 1
ATOM 761 C CA . SER A 1 100 ? 1.98 30.656 20.156 1 97.12 100 SER A CA 1
ATOM 762 C C . SER A 1 100 ? 0.979 30.859 21.281 1 97.12 100 SER A C 1
ATOM 764 O O . SER A 1 100 ? -0.17 31.234 21.031 1 97.12 100 SER A O 1
ATOM 766 N N . GLY A 1 101 ? 1.34 30.578 22.562 1 97.12 101 GLY A N 1
ATOM 767 C CA . GLY A 1 101 ? 0.474 30.812 23.703 1 97.12 101 GLY A CA 1
ATOM 768 C C . GLY A 1 101 ? -0.677 29.828 23.797 1 97.12 101 GLY A C 1
ATOM 769 O O . GLY A 1 101 ? -1.743 30.156 24.312 1 97.12 101 GLY A O 1
ATOM 770 N N . VAL A 1 102 ? -0.569 28.734 23.172 1 98.5 102 VAL A N 1
ATOM 771 C CA . VAL A 1 102 ? -1.602 27.703 23.219 1 98.5 102 VAL A CA 1
ATOM 772 C C . VAL A 1 102 ? -1.215 26.625 24.219 1 98.5 102 VAL A C 1
ATOM 774 O O . VAL A 1 102 ? -0.114 26.656 24.781 1 98.5 102 VAL A O 1
ATOM 777 N N . ARG A 1 103 ? -2.117 25.656 24.484 1 98.62 103 ARG A N 1
ATOM 778 C CA . ARG A 1 103 ? -1.841 24.547 25.391 1 98.62 103 ARG A CA 1
ATOM 779 C C . ARG A 1 103 ? -1.231 23.359 24.625 1 98.62 103 ARG A C 1
ATOM 781 O O . ARG A 1 103 ? -1.521 23.156 23.453 1 98.62 103 ARG A O 1
ATOM 788 N N . THR A 1 104 ? -0.411 22.672 25.297 1 98.81 104 THR A N 1
ATOM 789 C CA . THR A 1 104 ? 0.139 21.438 24.75 1 98.81 104 THR A CA 1
ATOM 790 C C . THR A 1 104 ? -0.086 20.281 25.703 1 98.81 104 THR A C 1
ATOM 792 O O . THR A 1 104 ? -0.245 20.469 26.906 1 98.81 104 THR A O 1
ATOM 795 N N . LYS A 1 105 ? -0.231 19.156 25.234 1 98.81 105 LYS A N 1
ATOM 796 C CA . LYS A 1 105 ? -0.245 17.891 25.953 1 98.81 105 LYS A CA 1
ATOM 797 C C . LYS A 1 105 ? 0.752 16.891 25.359 1 98.81 105 LYS A C 1
ATOM 799 O O . LYS A 1 105 ? 0.812 16.719 24.141 1 98.81 105 LYS A O 1
ATOM 804 N N . ILE A 1 106 ? 1.537 16.297 26.25 1 98.69 106 ILE A N 1
ATOM 805 C CA . ILE A 1 106 ? 2.539 15.336 25.797 1 98.69 106 ILE A CA 1
ATOM 806 C C . ILE A 1 106 ? 2.059 13.914 26.078 1 98.69 106 ILE A C 1
ATOM 808 O O . ILE A 1 106 ? 1.56 13.633 27.172 1 98.69 106 ILE A O 1
ATOM 812 N N . VAL A 1 107 ? 2.16 13.039 25.125 1 98.75 107 VAL A N 1
ATOM 813 C CA . VAL A 1 107 ? 1.904 11.609 25.281 1 98.75 107 VAL A CA 1
ATOM 814 C C . VAL A 1 107 ? 3.109 10.812 24.781 1 98.75 107 VAL A C 1
ATOM 816 O O . VAL A 1 107 ? 3.4 10.797 23.578 1 98.75 107 VAL A O 1
ATOM 819 N N . VAL A 1 108 ? 3.812 10.172 25.719 1 98.5 108 VAL A N 1
ATOM 820 C CA . VAL A 1 108 ? 4.977 9.375 25.344 1 98.5 108 VAL A CA 1
ATOM 821 C C . VAL A 1 108 ? 4.523 8.008 24.844 1 98.5 108 VAL A C 1
ATOM 823 O O . VAL A 1 108 ? 3.809 7.281 25.531 1 98.5 108 VAL A O 1
ATOM 826 N N . ALA A 1 109 ? 4.891 7.695 23.594 1 98.38 109 ALA A N 1
ATOM 827 C CA . ALA A 1 109 ? 4.488 6.426 23 1 98.38 109 ALA A CA 1
ATOM 828 C C . ALA A 1 109 ? 5.504 5.965 21.953 1 98.38 109 ALA A C 1
ATOM 830 O O . ALA A 1 109 ? 5.922 6.742 21.094 1 98.38 109 ALA A O 1
ATOM 831 N N . ASP A 1 110 ? 5.918 4.754 22.078 1 98 110 ASP A N 1
ATOM 832 C CA . ASP A 1 110 ? 6.738 4.094 21.078 1 98 110 ASP A CA 1
ATOM 833 C C . ASP A 1 110 ? 5.871 3.291 20.109 1 98 110 ASP A C 1
ATOM 835 O O . ASP A 1 110 ? 5.473 2.164 20.406 1 98 110 ASP A O 1
ATOM 839 N N . PHE A 1 111 ? 5.734 3.783 18.906 1 97.88 111 PHE A N 1
ATOM 840 C CA . PHE A 1 111 ? 4.816 3.195 17.953 1 97.88 111 PHE A CA 1
ATOM 841 C C . PHE A 1 111 ? 5.363 1.876 17.406 1 97.88 111 PHE A C 1
ATOM 843 O O . PHE A 1 111 ? 4.684 1.176 16.656 1 97.88 111 PHE A O 1
ATOM 850 N N . GLY A 1 112 ? 6.551 1.546 17.766 1 96.38 112 GLY A N 1
ATOM 851 C CA . GLY A 1 112 ? 7.051 0.211 17.484 1 96.38 112 GLY A CA 1
ATOM 852 C C . GLY A 1 112 ? 6.309 -0.88 18.234 1 96.38 112 GLY A C 1
ATOM 853 O O . GLY A 1 112 ? 6.363 -2.051 17.844 1 96.38 112 GLY A O 1
ATOM 854 N N . SER A 1 113 ? 5.676 -0.456 19.25 1 94.12 113 SER A N 1
ATOM 855 C CA . SER A 1 113 ? 4.887 -1.384 20.062 1 94.12 113 SER A CA 1
ATOM 856 C C . SER A 1 113 ? 3.398 -1.262 19.734 1 94.12 113 SER A C 1
ATOM 858 O O . SER A 1 113 ? 2.922 -0.183 19.375 1 94.12 113 SER A O 1
ATOM 860 N N . THR A 1 114 ? 2.682 -2.402 19.891 1 92.31 114 THR A N 1
ATOM 861 C CA . THR A 1 114 ? 1.244 -2.383 19.641 1 92.31 114 THR A CA 1
ATOM 862 C C . THR A 1 114 ? 0.475 -2.232 20.953 1 92.31 114 THR A C 1
ATOM 864 O O . THR A 1 114 ? -0.757 -2.199 20.953 1 92.31 114 THR A O 1
ATOM 867 N N . GLU A 1 115 ? 1.134 -2.029 22.016 1 94.38 115 GLU A N 1
ATOM 868 C CA . GLU A 1 115 ? 0.5 -2.002 23.328 1 94.38 115 GLU A CA 1
ATOM 869 C C . GLU A 1 115 ? 0.316 -0.571 23.828 1 94.38 115 GLU A C 1
ATOM 871 O O . GLU A 1 115 ? -0.058 -0.352 24.984 1 94.38 115 GLU A O 1
ATOM 876 N N . ILE A 1 116 ? 0.488 0.361 23.047 1 97.62 116 ILE A N 1
ATOM 877 C CA . ILE A 1 116 ? 0.533 1.75 23.5 1 97.62 116 ILE A CA 1
ATOM 878 C C . ILE A 1 116 ? -0.826 2.408 23.266 1 97.62 116 ILE A C 1
ATOM 880 O O . ILE A 1 116 ? -1.102 3.48 23.812 1 97.62 116 ILE A O 1
ATOM 884 N N . TYR A 1 117 ? -1.757 1.841 22.562 1 98.19 117 TYR A N 1
ATOM 885 C CA . TYR A 1 117 ? -2.895 2.559 22 1 98.19 117 TYR A CA 1
ATOM 886 C C . TYR A 1 117 ? -3.992 2.746 23.031 1 98.19 117 TYR A C 1
ATOM 888 O O . TYR A 1 117 ? -4.719 3.742 23 1 98.19 117 TYR A O 1
ATOM 896 N N . ASP A 1 118 ? -4.094 1.843 23.969 1 97.56 118 ASP A N 1
ATOM 897 C CA . ASP A 1 118 ? -5.043 2.053 25.062 1 97.56 118 ASP A CA 1
ATOM 898 C C . ASP A 1 118 ? -4.699 3.312 25.859 1 97.56 118 ASP A C 1
ATOM 900 O O . ASP A 1 118 ? -5.586 4.102 26.188 1 97.56 118 ASP A O 1
ATOM 904 N N . ASN A 1 119 ? -3.459 3.443 26.141 1 98.25 119 ASN A N 1
ATOM 905 C CA . ASN A 1 119 ? -3.01 4.629 26.859 1 98.25 119 ASN A CA 1
ATOM 906 C C . ASN A 1 119 ? -3.232 5.898 26.047 1 98.25 119 ASN A C 1
ATOM 908 O O . ASN A 1 119 ? -3.654 6.922 26.578 1 98.25 119 ASN A O 1
ATOM 912 N N . ILE A 1 120 ? -2.947 5.883 24.766 1 98.75 120 ILE A N 1
ATOM 913 C CA . ILE A 1 120 ? -3.156 7.043 23.891 1 98.75 120 ILE A CA 1
ATOM 914 C C . ILE A 1 120 ? -4.637 7.426 23.891 1 98.75 120 ILE A C 1
ATOM 916 O O . ILE A 1 120 ? -4.98 8.602 24.031 1 98.75 120 ILE A O 1
ATOM 920 N N . GLN A 1 121 ? -5.449 6.418 23.734 1 98.5 121 GLN A N 1
ATOM 921 C CA . GLN A 1 121 ? -6.887 6.66 23.719 1 98.5 121 GLN A CA 1
ATOM 922 C C . GLN A 1 121 ? -7.34 7.34 25.016 1 98.5 121 GLN A C 1
ATOM 924 O O . GLN A 1 121 ? -8.125 8.289 24.969 1 98.5 121 GLN A O 1
ATOM 929 N N . GLN A 1 122 ? -6.844 6.848 26.094 1 98.38 122 GLN A N 1
ATOM 930 C CA . GLN A 1 122 ? -7.188 7.418 27.391 1 98.38 122 GLN A CA 1
ATOM 931 C C . GLN A 1 122 ? -6.719 8.867 27.5 1 98.38 122 GLN A C 1
ATOM 933 O O . GLN A 1 122 ? -7.457 9.727 27.984 1 98.38 122 GLN A O 1
ATOM 938 N N . GLU A 1 123 ? -5.531 9.102 27.062 1 98.56 123 GLU A N 1
ATOM 939 C CA . GLU A 1 123 ? -4.957 10.438 27.141 1 98.56 123 GLU A CA 1
ATOM 940 C C . GLU A 1 123 ? -5.727 11.422 26.266 1 98.56 123 GLU A C 1
ATOM 942 O O . GLU A 1 123 ? -5.75 12.625 26.531 1 98.56 123 GLU A O 1
ATOM 947 N N . LEU A 1 124 ? -6.359 10.953 25.219 1 98.69 124 LEU A N 1
ATOM 948 C CA . LEU A 1 124 ? -7.027 11.828 24.266 1 98.69 124 LEU A CA 1
ATOM 949 C C . LEU A 1 124 ? -8.5 11.992 24.609 1 98.69 124 LEU A C 1
ATOM 951 O O . LEU A 1 124 ? -9.211 12.797 24 1 98.69 124 LEU A O 1
ATOM 955 N N . GLU A 1 125 ? -8.938 11.234 25.594 1 96.94 125 GLU A N 1
ATOM 956 C CA . GLU A 1 125 ? -10.344 11.258 25.953 1 96.94 125 GLU A CA 1
ATOM 957 C C . GLU A 1 125 ? -10.781 12.656 26.391 1 96.94 125 GLU A C 1
ATOM 959 O O . GLU A 1 125 ? -10.062 13.336 27.125 1 96.94 125 GLU A O 1
ATOM 964 N N . GLY A 1 126 ? -11.914 13.109 25.844 1 95.88 126 GLY A N 1
ATOM 965 C CA . GLY A 1 126 ? -12.508 14.375 26.25 1 95.88 126 GLY A CA 1
ATOM 966 C C . GLY A 1 126 ? -11.992 15.562 25.469 1 95.88 126 GLY A C 1
ATOM 967 O O . GLY A 1 126 ? -12.539 16.656 25.562 1 95.88 126 GLY A O 1
ATOM 968 N N . LEU A 1 127 ? -10.945 15.391 24.719 1 98.19 127 LEU A N 1
ATOM 969 C CA . LEU A 1 127 ? -10.398 16.484 23.922 1 98.19 127 LEU A CA 1
ATOM 970 C C . LEU A 1 127 ? -11.219 16.703 22.656 1 98.19 127 LEU A C 1
ATOM 972 O O . LEU A 1 127 ? -11.656 15.734 22.031 1 98.19 127 LEU A O 1
ATOM 976 N N . ASP A 1 128 ? -11.5 17.922 22.344 1 98.19 128 ASP A N 1
ATOM 977 C CA . ASP A 1 128 ? -12.148 18.297 21.094 1 98.19 128 ASP A CA 1
ATOM 978 C C . ASP A 1 128 ? -11.141 18.344 19.938 1 98.19 128 ASP A C 1
ATOM 980 O O . ASP A 1 128 ? -10.695 19.422 19.547 1 98.19 128 ASP A O 1
ATOM 984 N N . ILE A 1 129 ? -10.898 17.203 19.359 1 98.81 129 ILE A N 1
ATOM 985 C CA . ILE A 1 129 ? -9.836 17.062 18.375 1 98.81 129 ILE A CA 1
ATOM 986 C C . ILE A 1 129 ? -10.398 17.359 16.984 1 98.81 129 ILE A C 1
ATOM 988 O O . ILE A 1 129 ? -11.297 16.656 16.5 1 98.81 129 ILE A O 1
ATOM 992 N N . VAL A 1 130 ? -9.812 18.312 16.281 1 98.5 130 VAL A N 1
ATOM 993 C CA . VAL A 1 130 ? -10.328 18.719 14.977 1 98.5 130 VAL A CA 1
ATOM 994 C C . VAL A 1 130 ? -9.328 18.328 13.883 1 98.5 130 VAL A C 1
ATOM 996 O O . VAL A 1 130 ? -9.672 18.328 12.703 1 98.5 130 VAL A O 1
ATOM 999 N N . CYS A 1 131 ? -8.094 18 14.312 1 98.88 131 CYS A N 1
ATOM 1000 C CA . CYS A 1 131 ? -7.066 17.656 13.336 1 98.88 131 CYS A CA 1
ATOM 1001 C C . CYS A 1 131 ? -6.18 16.531 13.844 1 98.88 131 CYS A C 1
ATOM 1003 O O . CYS A 1 131 ? -5.73 16.547 14.992 1 98.88 131 CYS A O 1
ATOM 1005 N N . LEU A 1 132 ? -6.043 15.531 13.062 1 98.94 132 LEU A N 1
ATOM 1006 C CA . LEU A 1 132 ? -5.102 14.438 13.289 1 98.94 132 LEU A CA 1
ATOM 1007 C C . LEU A 1 132 ? -4.039 14.391 12.203 1 98.94 132 LEU A C 1
ATOM 1009 O O . LEU A 1 132 ? -4.363 14.297 11.016 1 98.94 132 LEU A O 1
ATOM 1013 N N . VAL A 1 133 ? -2.771 14.57 12.586 1 98.94 133 VAL A N 1
ATOM 1014 C CA . VAL A 1 133 ? -1.65 14.398 11.672 1 98.94 133 VAL A CA 1
ATOM 1015 C C . VAL A 1 133 ? -0.918 13.094 11.977 1 98.94 133 VAL A C 1
ATOM 1017 O O . VAL A 1 133 ? -0.134 13.031 12.93 1 98.94 133 VAL A O 1
ATOM 1020 N N . ASN A 1 134 ? -1.235 12.109 11.164 1 98.94 134 ASN A N 1
ATOM 1021 C CA . ASN A 1 134 ? -0.46 10.875 11.219 1 98.94 134 ASN A CA 1
ATOM 1022 C C . ASN A 1 134 ? 0.867 11.016 10.477 1 98.94 134 ASN A C 1
ATOM 1024 O O . ASN A 1 134 ? 0.928 10.82 9.258 1 98.94 134 ASN A O 1
ATOM 1028 N N . ASN A 1 135 ? 1.901 11.289 11.25 1 98.69 135 ASN A N 1
ATOM 1029 C CA . ASN A 1 135 ? 3.191 11.625 10.656 1 98.69 135 ASN A CA 1
ATOM 1030 C C . ASN A 1 135 ? 4.266 10.609 11.047 1 98.69 135 ASN A C 1
ATOM 1032 O O . ASN A 1 135 ? 5.289 10.5 10.375 1 98.69 135 ASN A O 1
ATOM 1036 N N . VAL A 1 136 ? 4.004 9.883 12.133 1 97.81 136 VAL A N 1
ATOM 1037 C CA . VAL A 1 136 ? 5.051 8.984 12.609 1 97.81 136 VAL A CA 1
ATOM 1038 C C . VAL A 1 136 ? 5.418 7.992 11.508 1 97.81 136 VAL A C 1
ATOM 1040 O O . VAL A 1 136 ? 4.547 7.508 10.781 1 97.81 136 VAL A O 1
ATOM 1043 N N . GLY A 1 137 ? 6.641 7.723 11.336 1 97.19 137 GLY A N 1
ATOM 1044 C CA . GLY A 1 137 ? 7.172 6.801 10.352 1 97.19 137 GLY A CA 1
ATOM 1045 C C . GLY A 1 137 ? 8.609 6.402 10.617 1 97.19 137 GLY A C 1
ATOM 1046 O O . GLY A 1 137 ? 9.328 7.098 11.336 1 97.19 137 GLY A O 1
ATOM 1047 N N . THR A 1 138 ? 8.953 5.289 10.102 1 97 138 THR A N 1
ATOM 1048 C CA . THR A 1 138 ? 10.336 4.836 10.219 1 97 138 THR A CA 1
ATOM 1049 C C . THR A 1 138 ? 10.766 4.09 8.961 1 97 138 THR A C 1
ATOM 1051 O O . THR A 1 138 ? 9.922 3.646 8.18 1 97 138 THR A O 1
ATOM 1054 N N . ALA A 1 139 ? 12.016 4.105 8.695 1 96.06 139 ALA A N 1
ATOM 1055 C CA . ALA A 1 139 ? 12.68 3.381 7.617 1 96.06 139 ALA A CA 1
ATOM 1056 C C . ALA A 1 139 ? 13.977 2.74 8.102 1 96.06 139 ALA A C 1
ATOM 1058 O O . ALA A 1 139 ? 14.523 3.131 9.133 1 96.06 139 ALA A O 1
ATOM 1059 N N . ALA A 1 140 ? 14.383 1.771 7.371 1 93.56 140 ALA A N 1
ATOM 1060 C CA . ALA A 1 140 ? 15.648 1.139 7.734 1 93.56 140 ALA A CA 1
ATOM 1061 C C . ALA A 1 140 ? 16.812 2.121 7.605 1 93.56 140 ALA A C 1
ATOM 1063 O O . ALA A 1 140 ? 16.875 2.891 6.645 1 93.56 140 ALA A O 1
ATOM 1064 N N . ALA A 1 141 ? 17.688 2.072 8.57 1 87.69 141 ALA A N 1
ATOM 1065 C CA . ALA A 1 141 ? 18.844 2.953 8.562 1 87.69 141 ALA A CA 1
ATOM 1066 C C . ALA A 1 141 ? 19.781 2.615 7.398 1 87.69 141 ALA A C 1
ATOM 1068 O O . ALA A 1 141 ? 20.531 3.471 6.93 1 87.69 141 ALA A O 1
ATOM 1069 N N . THR A 1 142 ? 19.688 1.426 6.906 1 88.56 142 THR A N 1
ATOM 1070 C CA . THR A 1 142 ? 20.594 0.933 5.883 1 88.56 142 THR A CA 1
ATOM 1071 C C . THR A 1 142 ? 20.109 1.32 4.488 1 88.56 142 THR A C 1
ATOM 1073 O O . THR A 1 142 ? 20.797 1.07 3.494 1 88.56 142 THR A O 1
ATOM 1076 N N . TYR A 1 143 ? 19 1.921 4.402 1 90.88 143 TYR A N 1
ATOM 1077 C CA . TYR A 1 143 ? 18.453 2.252 3.088 1 90.88 143 TYR A CA 1
ATOM 1078 C C . TYR A 1 143 ? 19.344 3.246 2.361 1 90.88 143 TYR A C 1
ATOM 1080 O O . TYR A 1 143 ? 19.969 4.102 2.992 1 90.88 143 TYR A O 1
ATOM 1088 N N . PRO A 1 144 ? 19.453 3.113 1.026 1 94.25 144 PRO A N 1
ATOM 1089 C CA . PRO A 1 144 ? 18.922 2.07 0.149 1 94.25 144 PRO A CA 1
ATOM 1090 C C . PRO A 1 144 ? 19.688 0.755 0.259 1 94.25 144 PRO A C 1
ATOM 1092 O O . PRO A 1 144 ? 20.922 0.757 0.295 1 94.25 144 PRO A O 1
ATOM 1095 N N . ASP A 1 145 ? 18.906 -0.346 0.34 1 96.12 145 ASP A N 1
ATOM 1096 C CA . ASP A 1 145 ? 19.516 -1.666 0.506 1 96.12 145 ASP A CA 1
ATOM 1097 C C . ASP A 1 145 ? 18.594 -2.76 -0.034 1 96.12 145 ASP A C 1
ATOM 1099 O O . ASP A 1 145 ? 17.375 -2.566 -0.126 1 96.12 145 ASP A O 1
ATOM 1103 N N . PHE A 1 146 ? 19.172 -3.908 -0.458 1 97.31 146 PHE A N 1
ATOM 1104 C CA . PHE A 1 146 ? 18.375 -5.047 -0.901 1 97.31 146 PHE A CA 1
ATOM 1105 C C . PHE A 1 146 ? 17.453 -5.535 0.215 1 97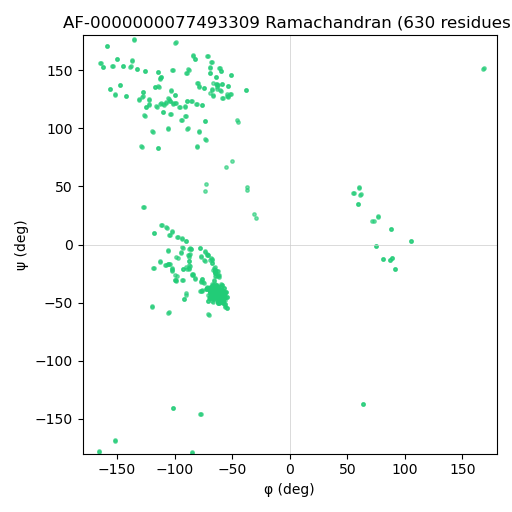.31 146 PHE A C 1
ATOM 1107 O O . PHE A 1 146 ? 17.812 -5.461 1.394 1 97.31 146 PHE A O 1
ATOM 1114 N N . PHE A 1 147 ? 16.328 -6.07 -0.137 1 98.5 147 PHE A N 1
ATOM 1115 C CA . PHE A 1 147 ? 15.297 -6.527 0.785 1 98.5 147 PHE A CA 1
ATOM 1116 C C . PHE A 1 147 ? 15.867 -7.535 1.779 1 98.5 147 PHE A C 1
ATOM 1118 O O . PHE A 1 147 ? 15.602 -7.445 2.98 1 98.5 147 PHE A O 1
ATOM 1125 N N . LEU A 1 148 ? 16.688 -8.398 1.315 1 97.94 148 LEU A N 1
ATOM 1126 C CA . LEU A 1 148 ? 17.203 -9.477 2.146 1 97.94 148 LEU A CA 1
ATOM 1127 C C . LEU A 1 148 ? 18.234 -8.953 3.141 1 97.94 148 LEU A C 1
ATOM 1129 O O . LEU A 1 148 ? 18.562 -9.641 4.109 1 97.94 148 LEU A O 1
ATOM 1133 N N . ASN A 1 149 ? 18.734 -7.734 2.955 1 96.62 149 ASN A N 1
ATOM 1134 C CA . ASN A 1 149 ? 19.703 -7.145 3.867 1 96.62 149 ASN A CA 1
ATOM 1135 C C . ASN A 1 149 ? 19.031 -6.426 5.027 1 96.62 149 ASN A C 1
ATOM 1137 O O . ASN A 1 149 ? 19.672 -6.078 6.016 1 96.62 149 ASN A O 1
ATOM 1141 N N . VAL A 1 150 ? 17.797 -6.172 4.938 1 96.44 150 VAL A N 1
ATOM 1142 C CA . VAL A 1 150 ? 17.016 -5.559 6.012 1 96.44 150 VAL A CA 1
ATOM 1143 C C . VAL A 1 150 ? 16.531 -6.637 6.98 1 96.44 150 VAL A C 1
ATOM 1145 O O . VAL A 1 150 ? 15.867 -7.586 6.574 1 96.44 150 VAL A O 1
ATOM 1148 N N . ASP A 1 151 ? 16.828 -6.535 8.172 1 94.88 151 ASP A N 1
ATOM 1149 C CA . ASP A 1 151 ? 16.531 -7.609 9.109 1 94.88 151 ASP A CA 1
ATOM 1150 C C . ASP A 1 151 ? 15.023 -7.691 9.383 1 94.88 151 ASP A C 1
ATOM 1152 O O . ASP A 1 151 ? 14.289 -6.734 9.125 1 94.88 151 ASP A O 1
ATOM 1156 N N . ASP A 1 152 ? 14.656 -8.82 9.898 1 95.81 152 ASP A N 1
ATOM 1157 C CA . ASP A 1 152 ? 13.25 -9.133 10.125 1 95.81 152 ASP A CA 1
ATOM 1158 C C . ASP A 1 152 ? 12.633 -8.164 11.141 1 95.81 152 ASP A C 1
ATOM 1160 O O . ASP A 1 152 ? 11.484 -7.75 10.984 1 95.81 152 ASP A O 1
ATOM 1164 N N . GLU A 1 153 ? 13.344 -7.875 12.133 1 96.38 153 GLU A N 1
ATOM 1165 C CA . GLU A 1 153 ? 12.859 -6.969 13.172 1 96.38 153 GLU A CA 1
ATOM 1166 C C . GLU A 1 153 ? 12.562 -5.586 12.602 1 96.38 153 GLU A C 1
ATOM 1168 O O . GLU A 1 153 ? 11.586 -4.949 12.984 1 96.38 153 GLU A O 1
ATOM 1173 N N . MET A 1 154 ? 13.406 -5.168 11.734 1 97.5 154 MET A N 1
ATOM 1174 C CA . MET A 1 154 ? 13.203 -3.863 11.109 1 97.5 154 MET A CA 1
ATOM 1175 C C . MET A 1 154 ? 11.969 -3.869 10.211 1 97.5 154 MET A C 1
ATOM 1177 O O . MET A 1 154 ? 11.227 -2.889 10.172 1 97.5 154 MET A O 1
ATOM 1181 N N . ASN A 1 155 ? 11.781 -4.91 9.484 1 98 155 ASN A N 1
ATOM 1182 C CA . ASN A 1 155 ? 10.57 -5.031 8.688 1 98 155 ASN A CA 1
ATOM 1183 C C . ASN A 1 155 ? 9.312 -4.957 9.555 1 98 155 ASN A C 1
ATOM 1185 O O . ASN A 1 155 ? 8.367 -4.25 9.219 1 98 155 ASN A O 1
ATOM 1189 N N . ASN A 1 156 ? 9.375 -5.668 10.648 1 97.38 156 ASN A N 1
ATOM 1190 C CA . ASN A 1 156 ? 8.258 -5.621 11.586 1 97.38 156 ASN A CA 1
ATOM 1191 C C . ASN A 1 156 ? 8.039 -4.211 12.133 1 97.38 156 ASN A C 1
ATOM 1193 O O . ASN A 1 156 ? 6.898 -3.762 12.266 1 97.38 156 ASN A O 1
ATOM 1197 N N . LEU A 1 157 ? 9.109 -3.621 12.461 1 98.12 157 LEU A N 1
ATOM 1198 C CA . LEU A 1 157 ? 9.047 -2.262 12.984 1 98.12 157 LEU A CA 1
ATOM 1199 C C . LEU A 1 157 ? 8.398 -1.321 11.977 1 98.12 157 LEU A C 1
ATOM 1201 O O . LEU A 1 157 ? 7.539 -0.514 12.336 1 98.12 157 LEU A O 1
ATOM 1205 N N . MET A 1 158 ? 8.711 -1.407 10.711 1 98.5 158 MET A N 1
ATOM 1206 C CA . MET A 1 158 ? 8.148 -0.545 9.68 1 98.5 158 MET A CA 1
ATOM 1207 C C . MET A 1 158 ? 6.648 -0.788 9.531 1 98.5 158 MET A C 1
ATOM 1209 O O . MET A 1 158 ? 5.879 0.155 9.344 1 98.5 158 MET A O 1
ATOM 1213 N N . VAL A 1 159 ? 6.262 -2.041 9.609 1 98.62 159 VAL A N 1
ATOM 1214 C CA . VAL A 1 159 ? 4.84 -2.342 9.5 1 98.62 159 VAL A CA 1
ATOM 1215 C C . VAL A 1 159 ? 4.094 -1.739 10.688 1 98.62 159 VAL A C 1
ATOM 1217 O O . VAL A 1 159 ? 3.049 -1.105 10.516 1 98.62 159 VAL A O 1
ATOM 1220 N N . ASN A 1 160 ? 4.645 -1.872 11.859 1 98.25 160 ASN A N 1
ATOM 1221 C CA . ASN A 1 160 ? 3.992 -1.351 13.055 1 98.25 160 ASN A CA 1
ATOM 1222 C C . ASN A 1 160 ? 3.924 0.174 13.039 1 98.25 160 ASN A C 1
ATOM 1224 O O . ASN A 1 160 ? 2.863 0.755 13.266 1 98.25 160 ASN A O 1
ATOM 1228 N N . VAL A 1 161 ? 4.992 0.758 12.719 1 98.62 161 VAL A N 1
ATOM 1229 C CA . VAL A 1 161 ? 5.109 2.209 12.844 1 98.62 161 VAL A CA 1
ATOM 1230 C C . VAL A 1 161 ? 4.391 2.883 11.672 1 98.62 161 VAL A C 1
ATOM 1232 O O . VAL A 1 161 ? 3.697 3.885 11.859 1 98.62 161 VAL A O 1
ATOM 1235 N N . ASN A 1 162 ? 4.523 2.324 10.492 1 98.81 162 ASN A N 1
ATOM 1236 C CA . ASN A 1 162 ? 4.043 3.033 9.312 1 98.81 162 ASN A CA 1
ATOM 1237 C C . ASN A 1 162 ? 2.613 2.635 8.961 1 98.81 162 ASN A C 1
ATOM 1239 O O . ASN A 1 162 ? 1.875 3.422 8.367 1 98.81 162 ASN A O 1
ATOM 1243 N N . VAL A 1 163 ? 2.227 1.419 9.258 1 98.81 163 VAL A N 1
ATOM 1244 C CA . VAL A 1 163 ? 0.93 0.913 8.812 1 98.81 163 VAL A CA 1
ATOM 1245 C C . VAL A 1 163 ? -0.038 0.878 9.992 1 98.81 163 VAL A C 1
ATOM 1247 O O . VAL A 1 163 ? -1.021 1.623 10.023 1 98.81 163 VAL A O 1
ATOM 1250 N N . THR A 1 164 ? 0.357 0.142 11.008 1 98.69 164 THR A N 1
ATOM 1251 C CA . THR A 1 164 ? -0.532 -0.081 12.141 1 98.69 164 THR A CA 1
ATOM 1252 C C . THR A 1 164 ? -0.868 1.237 12.828 1 98.69 164 THR A C 1
ATOM 1254 O O . THR A 1 164 ? -2.01 1.455 13.242 1 98.69 164 THR A O 1
ATOM 1257 N N . SER A 1 165 ? 0.073 2.104 12.93 1 98.75 165 SER A N 1
ATOM 1258 C CA . SER A 1 165 ? -0.125 3.369 13.625 1 98.75 165 SER A CA 1
ATOM 1259 C C . SER A 1 165 ? -1.221 4.199 12.969 1 98.75 165 SER A C 1
ATOM 1261 O O . SER A 1 165 ? -2.053 4.797 13.648 1 98.75 165 SER A O 1
ATOM 1263 N N . VAL A 1 166 ? -1.242 4.246 11.633 1 98.81 166 VAL A N 1
ATOM 1264 C CA . VAL A 1 166 ? -2.221 5.055 10.914 1 98.81 166 VAL A CA 1
ATOM 1265 C C . VAL A 1 166 ? -3.623 4.5 11.156 1 98.81 166 VAL A C 1
ATOM 1267 O O . VAL A 1 166 ? -4.57 5.262 11.375 1 98.81 166 VAL A O 1
ATOM 1270 N N . ILE A 1 167 ? -3.736 3.191 11.125 1 98.81 167 ILE A N 1
ATOM 1271 C CA . ILE A 1 167 ? -5.02 2.539 11.352 1 98.81 167 ILE A CA 1
ATOM 1272 C C . ILE A 1 167 ? -5.516 2.852 12.766 1 98.81 167 ILE A C 1
ATOM 1274 O O . ILE A 1 167 ? -6.637 3.33 12.945 1 98.81 167 ILE A O 1
ATOM 1278 N N . LYS A 1 168 ? -4.645 2.633 13.727 1 98.75 168 LYS A N 1
ATOM 1279 C CA . LYS A 1 168 ? -5.027 2.721 15.133 1 98.75 168 LYS A CA 1
ATOM 1280 C C . LYS A 1 168 ? -5.32 4.164 15.531 1 98.75 168 LYS A C 1
ATOM 1282 O O . LYS A 1 168 ? -6.32 4.438 16.203 1 98.75 168 LYS A O 1
ATOM 1287 N N . MET A 1 169 ? -4.484 5.086 15.133 1 98.81 169 MET A N 1
ATOM 1288 C CA . MET A 1 169 ? -4.684 6.488 15.484 1 98.81 169 MET A CA 1
ATOM 1289 C C . MET A 1 169 ? -5.949 7.039 14.844 1 98.81 169 MET A C 1
ATOM 1291 O O . MET A 1 169 ? -6.691 7.801 15.469 1 98.81 169 MET A O 1
ATOM 1295 N N . THR A 1 170 ? -6.184 6.684 13.602 1 98.88 170 THR A N 1
ATOM 1296 C CA . THR A 1 170 ? -7.402 7.109 12.922 1 98.88 170 THR A CA 1
ATOM 1297 C C . THR A 1 170 ? -8.641 6.566 13.633 1 98.88 170 THR A C 1
ATOM 1299 O O . THR A 1 170 ? -9.625 7.289 13.812 1 98.88 170 THR A O 1
ATOM 1302 N N . ARG A 1 171 ? -8.57 5.32 14.078 1 98.44 171 ARG A N 1
ATOM 1303 C CA . ARG A 1 171 ? -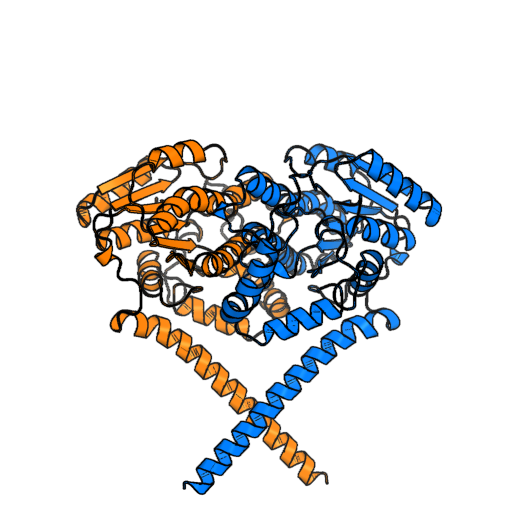9.703 4.715 14.773 1 98.44 171 ARG A CA 1
ATOM 1304 C C . ARG A 1 171 ? -9.977 5.426 16.094 1 98.44 171 ARG A C 1
ATOM 1306 O O . ARG A 1 171 ? -11.133 5.539 16.516 1 98.44 171 ARG A O 1
ATOM 1313 N N . ILE A 1 172 ? -8.961 5.887 16.719 1 98.5 172 ILE A N 1
ATOM 1314 C CA . ILE A 1 172 ? -9.07 6.527 18.031 1 98.5 172 ILE A CA 1
ATOM 1315 C C . ILE A 1 172 ? -9.703 7.91 17.875 1 98.5 172 ILE A C 1
ATOM 1317 O O . ILE A 1 172 ? -10.57 8.297 18.656 1 98.5 172 ILE A O 1
ATOM 1321 N N . VAL A 1 173 ? -9.375 8.656 16.828 1 98.81 173 VAL A N 1
ATOM 1322 C CA . VAL A 1 173 ? -9.695 10.078 16.75 1 98.81 173 VAL A CA 1
ATOM 1323 C C . VAL A 1 173 ? -10.938 10.289 15.891 1 98.81 173 VAL A C 1
ATOM 1325 O O . VAL A 1 173 ? -11.742 11.18 16.156 1 98.81 173 VAL A O 1
ATOM 1328 N N . LEU A 1 174 ? -11.18 9.445 14.922 1 98.75 174 LEU A N 1
ATOM 1329 C CA . LEU A 1 174 ? -12.164 9.648 13.875 1 98.75 174 LEU A CA 1
ATOM 1330 C C . LEU A 1 174 ? -13.578 9.648 14.445 1 98.75 174 LEU A C 1
ATOM 1332 O O . LEU A 1 174 ? -14.43 10.43 14.016 1 98.75 174 LEU A O 1
ATOM 1336 N N . PRO A 1 175 ? -13.891 8.789 15.453 1 98.38 175 PRO A N 1
ATOM 1337 C CA . PRO A 1 175 ? -15.258 8.758 15.969 1 98.38 175 PRO A CA 1
ATOM 1338 C C . PRO A 1 175 ? -15.734 10.125 16.453 1 98.38 175 PRO A C 1
ATOM 1340 O O . PRO A 1 175 ? -16.859 10.539 16.156 1 98.38 175 PRO A O 1
ATOM 1343 N N . GLY A 1 176 ? -14.898 10.82 17.188 1 98.25 176 GLY A N 1
ATOM 1344 C CA . GLY A 1 176 ? -15.258 12.156 17.641 1 98.25 176 GLY A CA 1
ATOM 1345 C C . GLY A 1 176 ? -15.492 13.125 16.484 1 98.25 176 GLY A C 1
ATOM 1346 O O . GLY A 1 176 ? -16.406 13.945 16.547 1 98.25 176 GLY A O 1
ATOM 1347 N N . MET A 1 177 ? -14.711 13.055 15.492 1 98.44 177 MET A N 1
ATOM 1348 C CA . MET A 1 177 ? -14.852 13.914 14.32 1 98.44 177 MET A CA 1
ATOM 1349 C C . MET A 1 177 ? -16.172 13.641 13.602 1 98.44 177 MET A C 1
ATOM 1351 O O . MET A 1 177 ? -16.859 14.578 13.195 1 98.44 177 MET A O 1
ATOM 1355 N N . VAL A 1 178 ? -16.453 12.359 13.453 1 98.31 178 VAL A N 1
ATOM 1356 C CA . VAL A 1 178 ? -17.672 11.961 12.758 1 98.31 178 VAL A CA 1
ATOM 1357 C C . VAL A 1 178 ? -18.891 12.453 13.523 1 98.31 178 VAL A C 1
ATOM 1359 O O . VAL A 1 178 ? -19.859 12.961 12.922 1 98.31 178 VAL A O 1
ATOM 1362 N N . GLU A 1 179 ? -18.875 12.312 14.805 1 97.69 179 GLU A N 1
ATOM 1363 C CA . GLU A 1 179 ? -19.969 12.781 15.648 1 97.69 179 GLU A CA 1
ATOM 1364 C C . GLU A 1 179 ? -20.203 14.273 15.469 1 97.69 179 GLU A C 1
ATOM 1366 O O . GLU A 1 179 ? -21.344 14.719 15.375 1 97.69 179 GLU A O 1
ATOM 1371 N N . ARG A 1 180 ? -19.172 15.023 15.359 1 97 180 ARG A N 1
ATOM 1372 C CA . ARG A 1 180 ? -19.25 16.484 15.242 1 97 180 ARG A CA 1
ATOM 1373 C C . ARG A 1 180 ? -19.406 16.906 13.789 1 97 180 ARG A C 1
ATOM 1375 O O . ARG A 1 180 ? -19.562 18.094 13.492 1 97 180 ARG A O 1
ATOM 1382 N N . LYS A 1 181 ? -19.25 16.016 12.805 1 97.31 181 LYS A N 1
ATOM 1383 C CA . LYS A 1 181 ? -19.328 16.234 11.359 1 97.31 181 LYS A CA 1
ATOM 1384 C C . LYS A 1 181 ? -18.297 17.25 10.898 1 97.31 181 LYS A C 1
ATOM 1386 O O . LYS A 1 181 ? -18.609 18.125 10.086 1 97.31 181 LYS A O 1
ATOM 1391 N N . LYS A 1 182 ? -17.188 17.172 11.578 1 97.12 182 LYS A N 1
ATOM 1392 C CA . LYS A 1 182 ? -16.094 18.078 11.258 1 97.12 182 LYS A CA 1
ATOM 1393 C C . LYS A 1 182 ? -14.75 17.484 11.703 1 97.12 182 LYS A C 1
ATOM 1395 O O . LYS A 1 182 ? -14.625 16.984 12.82 1 97.12 182 LYS A O 1
ATOM 1400 N N . GLY A 1 183 ? -13.781 17.562 10.82 1 98.12 183 GLY A N 1
ATOM 1401 C CA . GLY A 1 183 ? -12.453 17.078 11.164 1 98.12 183 GLY A CA 1
ATOM 1402 C C . GLY A 1 183 ? -11.531 16.969 9.961 1 98.12 183 GLY A C 1
ATOM 1403 O O . GLY A 1 183 ? -11.992 16.844 8.828 1 98.12 183 GLY A O 1
ATOM 1404 N N . VAL A 1 184 ? -10.25 17.125 10.227 1 98.81 184 VAL A N 1
ATOM 1405 C CA . VAL A 1 184 ? -9.203 17 9.211 1 98.81 184 VAL A CA 1
ATOM 1406 C C . VAL A 1 184 ? -8.211 15.922 9.617 1 98.81 184 VAL A C 1
ATOM 1408 O O . VAL A 1 184 ? -7.676 15.945 10.734 1 98.81 184 VAL A O 1
ATOM 1411 N N . VAL A 1 185 ? -8.07 14.945 8.812 1 98.94 185 VAL A N 1
ATOM 1412 C CA . VAL A 1 185 ? -7.043 13.93 8.992 1 98.94 185 VAL A CA 1
ATOM 1413 C C . VAL A 1 185 ? -5.973 14.078 7.914 1 98.94 185 VAL A C 1
ATOM 1415 O O . VAL A 1 185 ? -6.281 14.078 6.719 1 98.94 185 VAL A O 1
ATOM 1418 N N . ILE A 1 186 ? -4.723 14.305 8.305 1 98.94 186 ILE A N 1
ATOM 1419 C CA . ILE A 1 186 ? -3.584 14.383 7.391 1 98.94 186 ILE A CA 1
ATOM 1420 C C . ILE A 1 186 ? -2.68 13.172 7.586 1 98.94 186 ILE A C 1
ATOM 1422 O O . ILE A 1 186 ? -2.131 12.969 8.672 1 98.94 186 ILE A O 1
ATOM 1426 N N . ASN A 1 187 ? -2.58 12.336 6.598 1 98.94 187 ASN A N 1
ATOM 1427 C CA . ASN A 1 187 ? -1.692 11.172 6.621 1 98.94 187 ASN A CA 1
ATOM 1428 C C . ASN A 1 187 ? -0.448 11.406 5.77 1 98.94 187 ASN A C 1
ATOM 1430 O O . ASN A 1 187 ? -0.552 11.703 4.578 1 98.94 187 ASN A O 1
ATOM 1434 N N . ILE A 1 188 ? 0.723 11.266 6.402 1 98.88 188 ILE A N 1
ATOM 1435 C CA . ILE A 1 188 ? 1.986 11.492 5.707 1 98.88 188 ILE A CA 1
ATOM 1436 C C . ILE A 1 188 ? 2.479 10.18 5.098 1 98.88 188 ILE A C 1
ATOM 1438 O O . ILE A 1 188 ? 2.822 9.242 5.82 1 98.88 188 ILE A O 1
ATOM 1442 N N . SER A 1 189 ? 2.438 10.125 3.842 1 98.69 189 SER A N 1
ATOM 1443 C CA . SER A 1 189 ? 2.963 9.016 3.055 1 98.69 189 SER A CA 1
ATOM 1444 C C . SER A 1 189 ? 4.324 9.359 2.455 1 98.69 189 SER A C 1
ATOM 1446 O O . SER A 1 189 ? 5.188 9.906 3.143 1 98.69 189 SER A O 1
ATOM 1448 N N . SER A 1 190 ? 4.586 8.961 1.225 1 98.19 190 SER A N 1
ATOM 1449 C CA . SER A 1 190 ? 5.848 9.227 0.545 1 98.19 190 SER A CA 1
ATOM 1450 C C . SER A 1 190 ? 5.711 9.055 -0.964 1 98.19 190 SER A C 1
ATOM 1452 O O . SER A 1 190 ? 4.887 8.266 -1.431 1 98.19 190 SER A O 1
ATOM 1454 N N . THR A 1 191 ? 6.566 9.797 -1.691 1 96.88 191 THR A N 1
ATOM 1455 C CA . THR A 1 191 ? 6.621 9.586 -3.135 1 96.88 191 THR A CA 1
ATOM 1456 C C . THR A 1 191 ? 7.125 8.188 -3.461 1 96.88 191 THR A C 1
ATOM 1458 O O . THR A 1 191 ? 6.832 7.645 -4.531 1 96.88 191 THR A O 1
ATOM 1461 N N . SER A 1 192 ? 7.812 7.594 -2.541 1 95.81 192 SER A N 1
ATOM 1462 C CA . SER A 1 192 ? 8.344 6.254 -2.764 1 95.81 192 SER A CA 1
ATOM 1463 C C . SER A 1 192 ? 7.219 5.223 -2.85 1 95.81 192 SER A C 1
ATOM 1465 O O . SER A 1 192 ? 7.434 4.102 -3.312 1 95.81 192 SER A O 1
ATOM 1467 N N . GLY A 1 193 ? 6.051 5.559 -2.424 1 96.31 193 GLY A N 1
ATOM 1468 C CA . GLY A 1 193 ? 4.918 4.652 -2.498 1 96.31 193 GLY A CA 1
ATOM 1469 C C . GLY A 1 193 ? 4.129 4.789 -3.787 1 96.31 193 GLY A C 1
ATOM 1470 O O . GLY A 1 193 ? 3.16 4.059 -4.008 1 96.31 193 GLY A O 1
ATOM 1471 N N . GLU A 1 194 ? 4.582 5.648 -4.707 1 94.19 194 GLU A N 1
ATOM 1472 C CA . GLU A 1 194 ? 3.783 5.996 -5.879 1 94.19 194 GLU A CA 1
ATOM 1473 C C . GLU A 1 194 ? 4.277 5.258 -7.121 1 94.19 194 GLU A C 1
ATOM 1475 O O . GLU A 1 194 ? 3.539 5.117 -8.102 1 94.19 194 GLU A O 1
ATOM 1480 N N . VAL A 1 195 ? 5.457 4.844 -7.121 1 94.19 195 VAL A N 1
ATOM 1481 C CA . VAL A 1 195 ? 6.086 4.062 -8.18 1 94.19 195 VAL A CA 1
ATOM 1482 C C . VAL A 1 195 ? 6.938 2.953 -7.57 1 94.19 195 VAL A C 1
ATOM 1484 O O . VAL A 1 195 ? 7.375 3.057 -6.422 1 94.19 195 VAL A O 1
ATOM 1487 N N . PRO A 1 196 ? 7.09 1.88 -8.367 1 96.25 196 PRO A N 1
ATOM 1488 C CA . PRO A 1 196 ? 8.016 0.889 -7.812 1 96.25 196 PRO A CA 1
ATOM 1489 C C . PRO A 1 196 ? 9.352 1.501 -7.391 1 96.25 196 PRO A C 1
ATOM 1491 O O . PRO A 1 196 ? 9.953 2.264 -8.148 1 96.25 196 PRO A O 1
ATOM 1494 N N . PHE A 1 197 ? 9.719 1.179 -6.176 1 96.94 197 PHE A N 1
ATOM 1495 C CA . PHE A 1 197 ? 10.891 1.817 -5.59 1 96.94 197 PHE A CA 1
ATOM 1496 C C . PHE A 1 197 ? 11.844 0.776 -5.02 1 96.94 197 PHE A C 1
ATOM 1498 O O . PHE A 1 197 ? 11.867 0.546 -3.811 1 96.94 197 PHE A O 1
ATOM 1505 N N . PRO A 1 198 ? 12.719 0.22 -5.891 1 97.38 198 PRO A N 1
ATOM 1506 C CA . PRO A 1 198 ? 13.648 -0.81 -5.43 1 97.38 198 PRO A CA 1
ATOM 1507 C C . PRO A 1 198 ? 14.594 -0.307 -4.336 1 97.38 198 PRO A C 1
ATOM 1509 O O . PRO A 1 198 ? 14.812 0.9 -4.219 1 97.38 198 PRO A O 1
ATOM 1512 N N . LEU A 1 199 ? 15.062 -1.206 -3.465 1 97 199 LEU A N 1
ATOM 1513 C CA . LEU A 1 199 ? 16.031 -0.979 -2.395 1 97 199 LEU A CA 1
ATOM 1514 C C . LEU A 1 199 ? 15.383 -0.234 -1.23 1 97 199 LEU A C 1
ATOM 1516 O O . LEU A 1 199 ? 16.047 0.061 -0.233 1 97 199 LEU A O 1
ATOM 1520 N N . LEU A 1 200 ? 14.102 0.123 -1.33 1 97.75 200 LEU A N 1
ATOM 1521 C CA . LEU A 1 200 ? 13.242 0.587 -0.245 1 97.75 200 LEU A CA 1
ATOM 1522 C C . LEU A 1 200 ? 11.953 -0.225 -0.185 1 97.75 200 LEU A C 1
ATOM 1524 O O . LEU A 1 200 ? 10.891 0.31 0.146 1 97.75 200 LEU A O 1
ATOM 1528 N N . THR A 1 201 ? 12.031 -1.408 -0.521 1 98.31 201 THR A N 1
ATOM 1529 C CA . THR A 1 201 ? 10.906 -2.268 -0.893 1 98.31 201 THR A CA 1
ATOM 1530 C C . THR A 1 201 ? 9.852 -2.285 0.207 1 98.31 201 THR A C 1
ATOM 1532 O O . THR A 1 201 ? 8.688 -1.968 -0.039 1 98.31 201 THR A O 1
ATOM 1535 N N . THR A 1 202 ? 10.25 -2.631 1.471 1 98.75 202 THR A N 1
ATOM 1536 C CA . THR A 1 202 ? 9.273 -2.705 2.551 1 98.75 202 THR A CA 1
ATOM 1537 C C . THR A 1 202 ? 8.734 -1.318 2.891 1 98.75 202 THR A C 1
ATOM 1539 O O . THR A 1 202 ? 7.523 -1.138 3.045 1 98.75 202 THR A O 1
ATOM 1542 N N . TYR A 1 203 ? 9.602 -0.319 2.99 1 98.5 203 TYR A N 1
ATOM 1543 C CA . TYR A 1 203 ? 9.203 1.051 3.287 1 98.5 203 TYR A CA 1
ATOM 1544 C C . TYR A 1 203 ? 8.211 1.564 2.246 1 98.5 203 TYR A C 1
ATOM 1546 O O . TYR A 1 203 ? 7.152 2.09 2.594 1 98.5 203 TYR A O 1
ATOM 1554 N N . ALA A 1 204 ? 8.586 1.403 0.968 1 98.56 204 ALA A N 1
ATOM 1555 C CA . ALA A 1 204 ? 7.723 1.849 -0.124 1 98.56 204 ALA A CA 1
ATOM 1556 C C . ALA A 1 204 ? 6.363 1.161 -0.063 1 98.56 204 ALA A C 1
ATOM 1558 O O . ALA A 1 204 ? 5.332 1.788 -0.318 1 98.56 204 ALA A O 1
ATOM 1559 N N . GLY A 1 205 ? 6.387 -0.109 0.275 1 98.88 205 GLY A N 1
ATOM 1560 C CA . GLY A 1 205 ? 5.133 -0.821 0.469 1 98.88 205 GLY A CA 1
ATOM 1561 C C . GLY A 1 205 ? 4.262 -0.215 1.555 1 98.88 205 GLY A C 1
ATOM 1562 O O . GLY A 1 205 ? 3.059 -0.03 1.363 1 98.88 205 GLY A O 1
ATOM 1563 N N . THR A 1 206 ? 4.84 0.111 2.682 1 98.88 206 THR A N 1
ATOM 1564 C CA . THR A 1 206 ? 4.078 0.677 3.791 1 98.88 206 THR A CA 1
ATOM 1565 C C . THR A 1 206 ? 3.498 2.035 3.41 1 98.88 206 THR A C 1
ATOM 1567 O O . THR A 1 206 ? 2.379 2.371 3.807 1 98.88 206 THR A O 1
ATOM 1570 N N . LYS A 1 207 ? 4.23 2.787 2.674 1 98.81 207 LYS A N 1
ATOM 1571 C CA . LYS A 1 207 ? 3.756 4.121 2.314 1 98.81 207 LYS A CA 1
ATOM 1572 C C . LYS A 1 207 ? 2.686 4.047 1.23 1 98.81 207 LYS A C 1
ATOM 1574 O O . LYS A 1 207 ? 1.764 4.867 1.205 1 98.81 207 LYS A O 1
ATOM 1579 N N . ALA A 1 208 ? 2.785 3.014 0.401 1 98.81 208 ALA A N 1
ATOM 1580 C CA . ALA A 1 208 ? 1.682 2.758 -0.521 1 98.81 208 ALA A CA 1
ATOM 1581 C C . ALA A 1 208 ? 0.403 2.414 0.238 1 98.81 208 ALA A C 1
ATOM 1583 O O . ALA A 1 208 ? -0.693 2.809 -0.169 1 98.81 208 ALA A O 1
ATOM 1584 N N . PHE A 1 209 ? 0.564 1.668 1.282 1 98.94 209 PHE A N 1
ATOM 1585 C CA . PHE A 1 209 ? -0.581 1.396 2.145 1 98.94 209 PHE A CA 1
ATOM 1586 C C . PHE A 1 209 ? -1.201 2.695 2.645 1 98.94 209 PHE A C 1
ATOM 1588 O O . PHE A 1 209 ? -2.416 2.883 2.559 1 98.94 209 PHE A O 1
ATOM 1595 N N . VAL A 1 210 ? -0.378 3.553 3.184 1 98.94 210 VAL A N 1
ATOM 1596 C CA . VAL A 1 210 ? -0.85 4.805 3.77 1 98.94 210 VAL A CA 1
ATOM 1597 C C . VAL A 1 210 ? -1.622 5.605 2.723 1 98.94 210 VAL A C 1
ATOM 1599 O O . VAL A 1 210 ? -2.701 6.129 3.008 1 98.94 210 VAL A O 1
ATOM 1602 N N . THR A 1 211 ? -1.086 5.664 1.546 1 98.81 211 THR A N 1
ATOM 1603 C CA . THR A 1 211 ? -1.729 6.418 0.474 1 98.81 211 THR A CA 1
ATOM 1604 C C . THR A 1 211 ? -3.1 5.828 0.148 1 98.81 211 THR A C 1
ATOM 1606 O O . THR A 1 211 ? -4.102 6.547 0.121 1 98.81 211 THR A O 1
ATOM 1609 N N . GLN A 1 212 ? -3.121 4.535 -0.047 1 98.81 212 GLN A N 1
ATOM 1610 C CA . GLN A 1 212 ? -4.363 3.877 -0.44 1 98.81 212 GLN A CA 1
ATOM 1611 C C . GLN A 1 212 ? -5.402 3.951 0.675 1 98.81 212 GLN A C 1
ATOM 1613 O O . GLN A 1 212 ? -6.574 4.234 0.419 1 98.81 212 GLN A O 1
ATOM 1618 N N . PHE A 1 213 ? -5.004 3.676 1.906 1 98.88 213 PHE A N 1
ATOM 1619 C CA . PHE A 1 213 ? -5.863 3.775 3.08 1 98.88 213 PHE A CA 1
ATOM 1620 C C . PHE A 1 213 ? -6.484 5.164 3.182 1 98.88 213 PHE A C 1
ATOM 1622 O O . PHE A 1 213 ? -7.695 5.297 3.377 1 98.88 213 PHE A O 1
ATOM 1629 N N . SER A 1 214 ? -5.672 6.195 2.975 1 98.88 214 SER A N 1
ATOM 1630 C CA . SER A 1 214 ? -6.078 7.586 3.129 1 98.88 214 SER A CA 1
ATOM 1631 C C . SER A 1 214 ? -7.066 7.996 2.043 1 98.88 214 SER A C 1
ATOM 1633 O O . SER A 1 214 ? -8.086 8.625 2.332 1 98.88 214 SER A O 1
ATOM 1635 N N . ARG A 1 215 ? -6.742 7.633 0.841 1 98.5 215 ARG A N 1
ATOM 1636 C CA . ARG A 1 215 ? -7.602 8.016 -0.276 1 98.5 215 ARG A CA 1
ATOM 1637 C C . ARG A 1 215 ? -8.961 7.324 -0.184 1 98.5 215 ARG A C 1
ATOM 1639 O O . ARG A 1 215 ? -9.984 7.926 -0.5 1 98.5 215 ARG A O 1
ATOM 1646 N N . SER A 1 216 ? -8.938 6.059 0.216 1 98.56 216 SER A N 1
ATOM 1647 C CA . SER A 1 216 ? -10.188 5.336 0.404 1 98.56 216 SER A CA 1
ATOM 1648 C C . SER A 1 216 ? -11.008 5.938 1.538 1 98.56 216 SER A C 1
ATOM 1650 O O . SER A 1 216 ? -12.219 6.125 1.404 1 98.56 216 SER A O 1
ATOM 1652 N N . LEU A 1 217 ? -10.32 6.254 2.588 1 98.75 217 LEU A N 1
ATOM 1653 C CA . LEU A 1 217 ? -10.961 6.852 3.752 1 98.75 217 LEU A CA 1
ATOM 1654 C C . LEU A 1 217 ? -11.594 8.195 3.396 1 98.75 217 LEU A C 1
ATOM 1656 O O . LEU A 1 217 ? -12.672 8.531 3.895 1 98.75 217 LEU A O 1
ATOM 1660 N N . ALA A 1 218 ? -10.938 9 2.586 1 98.56 218 ALA A N 1
ATOM 1661 C CA . ALA A 1 218 ? -11.406 10.312 2.166 1 98.56 218 ALA A CA 1
ATOM 1662 C C . ALA A 1 218 ? -12.773 10.219 1.501 1 98.56 218 ALA A C 1
ATOM 1664 O O . ALA A 1 218 ? -13.688 10.992 1.826 1 98.56 218 ALA A O 1
ATOM 1665 N N . VAL A 1 219 ? -12.898 9.242 0.596 1 97.69 219 VAL A N 1
ATOM 1666 C CA . VAL A 1 219 ? -14.164 9.062 -0.113 1 97.69 219 VAL A CA 1
ATOM 1667 C C . VAL A 1 219 ? -15.234 8.562 0.855 1 97.69 219 VAL A C 1
ATOM 1669 O O . VAL A 1 219 ? -16.375 9.039 0.831 1 97.69 219 VAL A O 1
ATOM 1672 N N . GLU A 1 220 ? -14.828 7.688 1.694 1 96.81 220 GLU A N 1
ATOM 1673 C CA . GLU A 1 220 ? -15.734 7.004 2.611 1 96.81 220 GLU A CA 1
ATOM 1674 C C . GLU A 1 220 ? -16.391 7.988 3.58 1 96.81 220 GLU A C 1
ATOM 1676 O O . GLU A 1 220 ? -17.562 7.852 3.912 1 96.81 220 GLU A O 1
ATOM 1681 N N . TYR A 1 221 ? -15.672 8.992 3.984 1 97.94 221 TYR A N 1
ATOM 1682 C CA . TYR A 1 221 ? -16.172 9.844 5.059 1 97.94 221 TYR A CA 1
ATOM 1683 C C . TYR A 1 221 ? -16.375 11.273 4.57 1 97.94 221 TYR A C 1
ATOM 1685 O O . TYR A 1 221 ? -16.625 12.18 5.371 1 97.94 221 TYR A O 1
ATOM 1693 N N . GLU A 1 222 ? -16.281 11.484 3.326 1 96.75 222 GLU A N 1
ATOM 1694 C CA . GLU A 1 222 ? -16.516 12.812 2.77 1 96.75 222 GLU A CA 1
ATOM 1695 C C . GLU A 1 222 ? -17.906 13.328 3.119 1 96.75 222 GLU A C 1
ATOM 1697 O O . GLU A 1 222 ? -18.062 14.492 3.518 1 96.75 222 GLU A O 1
ATOM 1702 N N . GLY A 1 223 ? -18.859 12.469 3.037 1 95.31 223 GLY A N 1
ATOM 1703 C CA . GLY A 1 223 ? -20.234 12.844 3.293 1 95.31 223 GLY A CA 1
ATOM 1704 C C . GLY A 1 223 ? -20.516 13.125 4.758 1 95.31 223 GLY A C 1
ATOM 1705 O O . GLY A 1 223 ? -21.562 13.664 5.105 1 95.31 223 GLY A O 1
ATOM 1706 N N . LYS A 1 224 ? -19.578 12.828 5.609 1 96.81 224 LYS A N 1
ATOM 1707 C CA . LYS A 1 224 ? -19.734 13.023 7.047 1 96.81 224 LYS A CA 1
ATOM 1708 C C . LYS A 1 224 ? -18.969 14.258 7.523 1 96.81 224 LYS A C 1
ATOM 1710 O O . LYS A 1 224 ? -18.781 14.453 8.727 1 96.81 224 LYS A O 1
ATOM 1715 N N . GLY A 1 225 ? -18.453 15.016 6.578 1 97.12 225 GLY A N 1
ATOM 1716 C CA . GLY A 1 225 ? -17.812 16.281 6.914 1 97.12 225 GLY A CA 1
ATOM 1717 C C . GLY A 1 225 ? -16.344 16.141 7.242 1 97.12 225 GLY A C 1
ATOM 1718 O O . GLY A 1 225 ? -15.734 17.047 7.816 1 97.12 225 GLY A O 1
ATOM 1719 N N . ILE A 1 226 ? -15.75 15.023 6.945 1 98.5 226 ILE A N 1
ATOM 1720 C CA . ILE A 1 226 ? -14.352 14.773 7.277 1 98.5 226 ILE A CA 1
ATOM 1721 C C . ILE A 1 226 ? -13.477 15.008 6.047 1 98.5 226 ILE A C 1
ATOM 1723 O O . ILE A 1 226 ? -13.789 14.523 4.957 1 98.5 226 ILE A O 1
ATOM 1727 N N . ILE A 1 227 ? -12.453 15.805 6.195 1 98.56 227 ILE A N 1
ATOM 1728 C CA . ILE A 1 227 ? -11.422 15.984 5.176 1 98.56 227 ILE A CA 1
ATOM 1729 C C . ILE A 1 227 ? -10.242 15.062 5.469 1 98.56 227 ILE A C 1
ATOM 1731 O O . ILE A 1 227 ? -9.664 15.109 6.555 1 98.56 227 ILE A O 1
ATOM 1735 N N . VAL A 1 228 ? -9.969 14.164 4.57 1 98.75 228 VAL A N 1
ATOM 1736 C CA . VAL A 1 228 ? -8.773 13.336 4.668 1 98.75 228 VAL A CA 1
ATOM 1737 C C . VAL A 1 228 ? -7.801 13.695 3.549 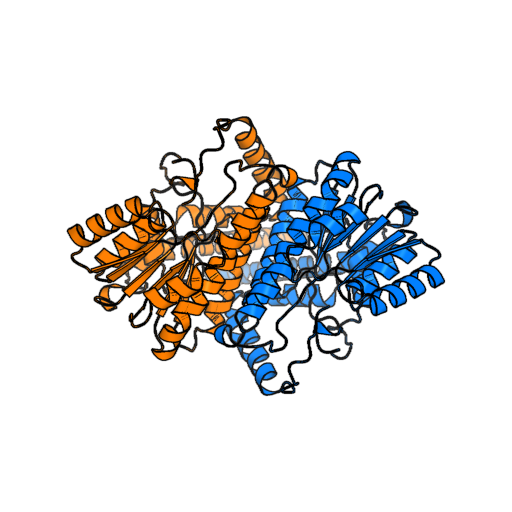1 98.75 228 VAL A C 1
ATOM 1739 O O . VAL A 1 228 ? -8.156 13.633 2.367 1 98.75 228 VAL A O 1
ATOM 1742 N N . GLN A 1 229 ? -6.609 14.094 3.91 1 98.5 229 GLN A N 1
ATOM 1743 C CA . GLN A 1 229 ? -5.586 14.422 2.922 1 98.5 229 GLN A CA 1
ATOM 1744 C C . GLN A 1 229 ? -4.383 13.492 3.043 1 98.5 229 GLN A C 1
ATOM 1746 O O . GLN A 1 229 ? -3.932 13.195 4.148 1 98.5 229 GLN A O 1
ATOM 1751 N N . THR A 1 230 ? -3.941 13.062 1.935 1 98.62 230 THR A N 1
ATOM 1752 C CA . THR A 1 230 ? -2.701 12.305 1.824 1 98.62 230 THR A CA 1
ATOM 1753 C C . THR A 1 230 ? -1.566 13.195 1.326 1 98.62 230 THR A C 1
ATOM 1755 O O . THR A 1 230 ? -1.672 13.805 0.261 1 98.62 230 THR A O 1
ATOM 1758 N N . VAL A 1 231 ? -0.536 13.305 2.088 1 98.75 231 VAL A N 1
ATOM 1759 C CA . VAL A 1 231 ? 0.658 14.031 1.681 1 98.75 231 VAL A CA 1
ATOM 1760 C C . VAL A 1 231 ? 1.79 13.055 1.382 1 98.75 231 VAL A C 1
ATOM 1762 O O . VAL A 1 231 ? 2.143 12.227 2.227 1 98.75 231 VAL A O 1
ATOM 1765 N N . THR A 1 232 ? 2.311 13.102 0.18 1 98.56 232 THR A N 1
ATOM 1766 C CA . THR A 1 232 ? 3.375 12.203 -0.253 1 98.56 232 THR A CA 1
ATOM 1767 C C . THR A 1 232 ? 4.664 12.984 -0.519 1 98.56 232 THR A C 1
ATOM 1769 O O . THR A 1 232 ? 5.016 13.227 -1.673 1 98.56 232 THR A O 1
ATOM 1772 N N . PRO A 1 233 ? 5.422 13.25 0.532 1 98.31 233 PRO A N 1
ATOM 1773 C CA . PRO A 1 233 ? 6.652 14.031 0.362 1 98.31 233 PRO A CA 1
ATOM 1774 C C . PRO A 1 233 ? 7.734 13.258 -0.396 1 98.31 233 PRO A C 1
ATOM 1776 O O . PRO A 1 233 ? 7.777 12.031 -0.337 1 98.31 233 PRO A O 1
ATOM 1779 N N . GLY A 1 234 ? 8.547 14.047 -1.166 1 97.19 234 GLY A N 1
ATOM 1780 C CA . GLY A 1 234 ? 9.875 13.562 -1.511 1 97.19 234 GLY A CA 1
ATOM 1781 C C . GLY A 1 234 ? 10.875 13.695 -0.376 1 97.19 234 GLY A C 1
ATOM 1782 O O . GLY A 1 234 ? 10.523 13.516 0.792 1 97.19 234 GLY A O 1
ATOM 1783 N N . THR A 1 235 ? 12.086 13.961 -0.71 1 95.69 235 THR A N 1
ATOM 1784 C CA . THR A 1 235 ? 13.109 14.109 0.313 1 95.69 235 THR A CA 1
ATOM 1785 C C . THR A 1 235 ? 12.984 15.461 1.014 1 95.69 235 THR A C 1
ATOM 1787 O O . THR A 1 235 ? 12.945 16.5 0.36 1 95.69 235 THR A O 1
ATOM 1790 N N . VAL A 1 236 ? 12.781 15.438 2.283 1 97.31 236 VAL A N 1
ATOM 1791 C CA . VAL A 1 236 ? 12.805 16.625 3.141 1 97.31 236 VAL A CA 1
ATOM 1792 C C . VAL A 1 236 ? 14.016 16.547 4.074 1 97.31 236 VAL A C 1
ATOM 1794 O O . VAL A 1 236 ? 14.391 15.469 4.535 1 97.31 236 VAL A O 1
ATOM 1797 N N . SER A 1 237 ? 14.625 17.672 4.355 1 96.88 237 SER A N 1
ATOM 1798 C CA . SER A 1 237 ? 15.82 17.688 5.191 1 96.88 237 SER A CA 1
ATOM 1799 C C . SER A 1 237 ? 15.484 17.422 6.656 1 96.88 237 SER A C 1
ATOM 1801 O O . SER A 1 237 ? 15.203 18.359 7.414 1 96.88 237 SER A O 1
ATOM 1803 N N . THR A 1 238 ? 15.5 16.203 7.031 1 94.69 238 THR A N 1
ATOM 1804 C CA . THR A 1 238 ? 15.203 15.75 8.383 1 94.69 238 THR A CA 1
ATOM 1805 C C . THR A 1 238 ? 16.234 14.711 8.844 1 94.69 238 THR A C 1
ATOM 1807 O O . THR A 1 238 ? 17.125 14.344 8.086 1 94.69 238 THR A O 1
ATOM 1810 N N . SER A 1 239 ? 16.109 14.289 10.086 1 89.56 239 SER A N 1
ATOM 1811 C CA . SER A 1 239 ? 16.969 13.234 10.602 1 89.56 239 SER A CA 1
ATOM 1812 C C . SER A 1 239 ? 16.828 11.953 9.797 1 89.56 239 SER A C 1
ATOM 1814 O O . SER A 1 239 ? 17.797 11.25 9.547 1 89.56 239 SER A O 1
ATOM 1816 N N . MET A 1 240 ? 15.664 11.633 9.305 1 85.06 240 MET A N 1
ATOM 1817 C CA . MET A 1 240 ? 15.398 10.43 8.531 1 85.06 240 MET A CA 1
ATOM 1818 C C . MET A 1 240 ? 16.172 10.438 7.215 1 85.06 240 MET A C 1
ATOM 1820 O O . MET A 1 240 ? 16.594 9.383 6.734 1 85.06 240 MET A O 1
ATOM 1824 N N . SER A 1 241 ? 16.312 11.625 6.645 1 88.88 241 SER A N 1
ATOM 1825 C CA . SER A 1 241 ? 17.016 11.742 5.371 1 88.88 241 SER A CA 1
ATOM 1826 C C . SER A 1 241 ? 18.484 12.07 5.582 1 88.88 241 SER A C 1
ATOM 1828 O O . SER A 1 241 ? 19.188 12.438 4.633 1 88.88 241 SER A O 1
ATOM 1830 N N . GLY A 1 242 ? 19 12.109 6.816 1 89.06 242 GLY A N 1
ATOM 1831 C CA . GLY A 1 242 ? 20.391 12.406 7.125 1 89.06 242 GLY A CA 1
ATOM 1832 C C . GLY A 1 242 ? 20.719 13.883 7.016 1 89.06 242 GLY A C 1
ATOM 1833 O O . GLY A 1 242 ? 21.828 14.242 6.637 1 89.06 242 GLY A O 1
ATOM 1834 N N . HIS A 1 243 ? 19.703 14.68 7.152 1 91.06 243 HIS A N 1
ATOM 1835 C CA . HIS A 1 243 ? 19.859 16.125 7.086 1 91.06 243 HIS A CA 1
ATOM 1836 C C . HIS A 1 243 ? 20.516 16.547 5.777 1 91.06 243 HIS A C 1
ATOM 1838 O O . HIS A 1 243 ? 21.484 17.312 5.781 1 91.06 243 HIS A O 1
ATOM 1844 N N . GLN A 1 244 ? 20.031 15.945 4.742 1 91.62 244 GLN A N 1
ATOM 1845 C CA . GLN A 1 244 ? 20.516 16.359 3.43 1 91.62 244 GLN A CA 1
ATOM 1846 C C . GLN A 1 244 ? 20.422 17.875 3.268 1 91.62 244 GLN A C 1
ATOM 1848 O O . GLN A 1 244 ? 19.484 18.5 3.766 1 91.62 244 GLN A O 1
ATOM 1853 N N . PRO A 1 245 ? 21.359 18.469 2.551 1 94.75 245 PRO A N 1
ATOM 1854 C CA . PRO A 1 245 ? 21.359 19.922 2.395 1 94.75 245 PRO A CA 1
ATOM 1855 C C . PRO A 1 245 ? 20.109 20.438 1.679 1 94.75 245 PRO A C 1
ATOM 1857 O O . PRO A 1 245 ? 19.672 19.844 0.688 1 94.75 245 PRO A O 1
ATOM 1860 N N . VAL A 1 246 ? 19.609 21.5 2.205 1 96.75 246 VAL A N 1
ATOM 1861 C CA . VAL A 1 246 ? 18.406 22.109 1.648 1 96.75 246 VAL A CA 1
ATOM 1862 C C . VAL A 1 246 ? 18.703 22.688 0.267 1 96.75 246 VAL A C 1
ATOM 1864 O O . VAL A 1 246 ? 19.75 23.312 0.065 1 96.75 246 VAL A O 1
ATOM 1867 N N . ASN A 1 247 ? 17.859 22.422 -0.692 1 95.44 247 ASN A N 1
ATOM 1868 C CA . ASN A 1 247 ? 17.906 22.984 -2.039 1 95.44 247 ASN A CA 1
ATOM 1869 C C . ASN A 1 247 ? 16.516 23.062 -2.66 1 95.44 247 ASN A C 1
ATOM 1871 O O . ASN A 1 247 ? 15.508 22.969 -1.954 1 95.44 247 ASN A O 1
ATOM 1875 N N . ALA A 1 248 ? 16.438 23.328 -3.918 1 93.75 248 ALA A N 1
ATOM 1876 C CA . ALA A 1 248 ? 15.156 23.516 -4.578 1 93.75 248 ALA A CA 1
ATOM 1877 C C . ALA A 1 248 ? 14.305 22.25 -4.504 1 93.75 248 ALA A C 1
ATOM 1879 O O . ALA A 1 248 ? 13.078 22.328 -4.457 1 93.75 248 ALA A O 1
ATOM 1880 N N . MET A 1 249 ? 14.945 21.125 -4.398 1 93.88 249 MET A N 1
ATOM 1881 C CA . MET A 1 249 ? 14.242 19.859 -4.43 1 93.88 249 MET A CA 1
ATOM 1882 C C . MET A 1 249 ? 14.094 19.281 -3.023 1 93.88 249 MET A C 1
ATOM 1884 O O . MET A 1 249 ? 13.281 18.375 -2.797 1 93.88 249 MET A O 1
ATOM 1888 N N . ILE A 1 250 ? 14.938 19.734 -2.125 1 97.19 250 ILE A N 1
ATOM 1889 C CA . ILE A 1 250 ? 14.945 19.25 -0.745 1 97.19 250 ILE A CA 1
ATOM 1890 C C . ILE A 1 250 ? 14.648 20.422 0.199 1 97.19 250 ILE A C 1
ATOM 1892 O O . ILE A 1 250 ? 15.555 21.156 0.583 1 97.19 250 ILE A O 1
ATOM 1896 N N . PRO A 1 251 ? 13.453 20.578 0.606 1 97.88 251 PRO A N 1
ATOM 1897 C CA . PRO A 1 251 ? 13.094 21.688 1.493 1 97.88 251 PRO A CA 1
ATOM 1898 C C . PRO A 1 251 ? 13.406 21.406 2.959 1 97.88 251 PRO A C 1
ATOM 1900 O O . PRO A 1 251 ? 13.602 20.25 3.334 1 97.88 251 PRO A O 1
ATOM 1903 N N . SER A 1 252 ? 13.492 22.5 3.686 1 97.88 252 SER A N 1
ATOM 1904 C CA . SER A 1 252 ? 13.453 22.359 5.137 1 97.88 252 SER A CA 1
ATOM 1905 C C . SER A 1 252 ? 12.078 21.891 5.605 1 97.88 252 SER A C 1
ATOM 1907 O O . SER A 1 252 ? 11.078 22.062 4.902 1 97.88 252 SER A O 1
ATOM 1909 N N . PRO A 1 253 ? 12.039 21.281 6.789 1 98.31 253 PRO A N 1
ATOM 1910 C CA . PRO A 1 253 ? 10.727 20.875 7.305 1 98.31 253 PRO A CA 1
ATOM 1911 C C . PRO A 1 253 ? 9.758 22.047 7.426 1 98.31 253 PRO A C 1
ATOM 1913 O O . PRO A 1 253 ? 8.57 21.906 7.113 1 98.31 253 PRO A O 1
ATOM 1916 N N . ALA A 1 254 ? 10.203 23.203 7.801 1 98.31 254 ALA A N 1
ATOM 1917 C CA . ALA A 1 254 ? 9.359 24.391 7.973 1 98.31 254 ALA A CA 1
ATOM 1918 C C . ALA A 1 254 ? 8.734 24.812 6.648 1 98.31 254 ALA A C 1
ATOM 1920 O O . ALA A 1 254 ? 7.527 25.062 6.57 1 98.31 254 ALA A O 1
ATOM 1921 N N . SER A 1 255 ? 9.594 24.875 5.633 1 98.06 255 SER A N 1
ATOM 1922 C CA . SER A 1 255 ? 9.109 25.281 4.316 1 98.06 255 SER A CA 1
ATOM 1923 C C . SER A 1 255 ? 8.156 24.234 3.738 1 98.06 255 SER A C 1
ATOM 1925 O O . SER A 1 255 ? 7.16 24.578 3.102 1 98.06 255 SER A O 1
ATOM 1927 N N . PHE A 1 256 ? 8.492 23 3.951 1 98.5 256 PHE A N 1
ATOM 1928 C CA . PHE A 1 256 ? 7.664 21.906 3.436 1 98.5 256 PHE A CA 1
ATOM 1929 C C . PHE A 1 256 ? 6.266 21.953 4.039 1 98.5 256 PHE A C 1
ATOM 1931 O O . PHE A 1 256 ? 5.27 21.938 3.316 1 98.5 256 PHE A O 1
ATOM 1938 N N . VAL A 1 257 ? 6.172 22.078 5.344 1 98.69 257 VAL A N 1
ATOM 1939 C CA . VAL A 1 257 ? 4.891 22.016 6.035 1 98.69 257 VAL A CA 1
ATOM 1940 C C . VAL A 1 257 ? 4.066 23.266 5.707 1 98.69 257 VAL A C 1
ATOM 1942 O O . VAL A 1 257 ? 2.852 23.172 5.512 1 98.69 257 VAL A O 1
ATOM 1945 N N . SER A 1 258 ? 4.723 24.422 5.629 1 97.62 258 SER A N 1
ATOM 1946 C CA . SER A 1 258 ? 4.027 25.641 5.238 1 97.62 258 SER A CA 1
ATOM 1947 C C . SER A 1 258 ? 3.344 25.484 3.885 1 97.62 258 SER A C 1
ATOM 1949 O O . SER A 1 258 ? 2.201 25.906 3.707 1 97.62 258 SER A O 1
ATOM 1951 N N . SER A 1 259 ? 4.062 24.844 3.002 1 97.31 259 SER A N 1
ATOM 1952 C CA . SER A 1 259 ? 3.518 24.578 1.673 1 97.31 259 SER A CA 1
ATOM 1953 C C . SER A 1 259 ? 2.398 23.547 1.721 1 97.31 259 SER A C 1
ATOM 1955 O O . SER A 1 259 ? 1.344 23.734 1.111 1 97.31 259 SER A O 1
ATOM 1957 N N . ALA A 1 260 ? 2.594 22.484 2.426 1 97.94 260 ALA A N 1
ATOM 1958 C CA . ALA A 1 260 ? 1.639 21.391 2.502 1 97.94 260 ALA A CA 1
ATOM 1959 C C . ALA A 1 260 ? 0.325 21.844 3.131 1 97.94 260 ALA A C 1
ATOM 1961 O O . ALA A 1 260 ? -0.755 21.469 2.672 1 97.94 260 ALA A O 1
ATOM 1962 N N . LEU A 1 261 ? 0.379 22.656 4.156 1 97.62 261 LEU A N 1
ATOM 1963 C CA . LEU A 1 261 ? -0.812 23.094 4.867 1 97.62 261 LEU A CA 1
ATOM 1964 C C . LEU A 1 261 ? -1.702 23.938 3.965 1 97.62 261 LEU A C 1
ATOM 1966 O O . LEU A 1 261 ? -2.924 23.969 4.133 1 97.62 261 LEU A O 1
ATOM 1970 N N . LYS A 1 262 ? -1.11 24.562 2.947 1 96.06 262 LYS A N 1
ATOM 1971 C CA . LYS A 1 262 ? -1.865 25.406 2.029 1 96.06 262 LYS A CA 1
ATOM 1972 C C . LYS A 1 262 ? -2.641 24.578 1.018 1 96.06 262 LYS A C 1
ATOM 1974 O O . LYS A 1 262 ? -3.41 25.109 0.218 1 96.06 262 LYS A O 1
ATOM 1979 N N . THR A 1 263 ? -2.449 23.266 1.104 1 96.62 263 THR A N 1
ATOM 1980 C CA . THR A 1 263 ? -3.141 22.391 0.156 1 96.62 263 THR A CA 1
ATOM 1981 C C . THR A 1 263 ? -4.285 21.656 0.839 1 96.62 263 THR A C 1
ATOM 1983 O O . THR A 1 263 ? -5.086 20.984 0.175 1 96.62 263 THR A O 1
ATOM 1986 N N . VAL A 1 264 ? -4.426 21.797 2.129 1 97.38 264 VAL A N 1
ATOM 1987 C CA . VAL A 1 264 ? -5.438 21.047 2.877 1 97.38 264 VAL A CA 1
ATOM 1988 C C . VAL A 1 264 ? -6.832 21.516 2.459 1 97.38 264 VAL A C 1
ATOM 1990 O O . VAL A 1 264 ? -7.117 22.719 2.451 1 97.38 264 VAL A O 1
ATOM 1993 N N . GLY A 1 265 ? -7.684 20.562 2.098 1 95.19 265 GLY A N 1
ATOM 1994 C CA . GLY A 1 265 ? -9.039 20.906 1.703 1 95.19 265 GLY A CA 1
ATOM 1995 C C . GLY A 1 265 ? -9.164 21.25 0.232 1 95.19 265 GLY A C 1
ATOM 1996 O O . GLY A 1 265 ? -10.273 21.359 -0.295 1 95.19 265 GLY A O 1
ATOM 1997 N N . VAL A 1 266 ? -8.039 21.469 -0.434 1 94.5 266 VAL A N 1
ATOM 1998 C CA . VAL A 1 266 ? -8.039 21.797 -1.855 1 94.5 266 VAL A CA 1
ATOM 1999 C C . VAL A 1 266 ? -7.906 20.516 -2.682 1 94.5 266 VAL A C 1
ATOM 2001 O O . VAL A 1 266 ? -8.641 20.328 -3.654 1 94.5 266 VAL A O 1
ATOM 2004 N N . VAL A 1 267 ? -6.969 19.672 -2.291 1 94.75 267 VAL A N 1
ATOM 2005 C CA . VAL A 1 267 ? -6.777 18.391 -2.945 1 94.75 267 VAL A CA 1
ATOM 2006 C C . VAL A 1 267 ? -6.664 17.281 -1.895 1 94.75 267 VAL A C 1
ATOM 2008 O O . VAL A 1 267 ? -6.234 17.531 -0.766 1 94.75 267 VAL A O 1
ATOM 2011 N N . GLY A 1 268 ? -7.09 16.109 -2.328 1 96.06 268 GLY A N 1
ATOM 2012 C CA . GLY A 1 268 ? -7.031 14.969 -1.424 1 96.06 268 GLY A CA 1
ATOM 2013 C C . GLY A 1 268 ? -5.68 14.289 -1.413 1 96.06 268 GLY A C 1
ATOM 2014 O O . GLY A 1 268 ? -5.32 13.625 -0.436 1 96.06 268 GLY A O 1
ATOM 2015 N N . LEU A 1 269 ? -4.984 14.406 -2.457 1 96.69 269 LEU A N 1
ATOM 2016 C CA . LEU A 1 269 ? -3.66 13.82 -2.641 1 96.69 269 LEU A CA 1
ATOM 2017 C C . LEU A 1 269 ? -2.672 14.859 -3.158 1 96.69 269 LEU A C 1
ATOM 2019 O O . LEU A 1 269 ? -2.908 15.484 -4.195 1 96.69 269 LEU A O 1
ATOM 2023 N N . THR A 1 270 ? -1.525 15.047 -2.42 1 97 270 THR A N 1
ATOM 2024 C CA . THR A 1 270 ? -0.525 16.031 -2.807 1 97 270 THR A CA 1
ATOM 2025 C C . THR A 1 270 ? 0.869 15.594 -2.367 1 97 270 THR A C 1
ATOM 2027 O O . THR A 1 270 ? 1.008 14.789 -1.445 1 97 270 THR A O 1
ATOM 2030 N N . CYS A 1 271 ? 1.867 16.188 -3.023 1 97.69 271 CYS A N 1
ATOM 2031 C CA . CYS A 1 271 ? 3.227 15.969 -2.541 1 97.69 271 CYS A CA 1
ATOM 2032 C C . CYS A 1 271 ? 3.586 16.984 -1.462 1 97.69 271 CYS A C 1
ATOM 2034 O O . CYS A 1 271 ? 4.613 16.844 -0.794 1 97.69 271 CYS A O 1
ATOM 2036 N N . GLY A 1 272 ? 2.783 17.938 -1.258 1 97.56 272 GLY A N 1
ATOM 2037 C CA . GLY A 1 272 ? 2.965 18.938 -0.209 1 97.56 272 GLY A CA 1
ATOM 2038 C C . GLY A 1 272 ? 3.93 20.031 -0.595 1 97.56 272 GLY A C 1
ATOM 2039 O O . GLY A 1 272 ? 3.98 21.078 0.059 1 97.56 272 GLY A O 1
ATOM 2040 N N . TYR A 1 273 ? 4.641 19.859 -1.637 1 97.38 273 TYR A N 1
ATOM 2041 C CA . TYR A 1 273 ? 5.684 20.766 -2.08 1 97.38 273 TYR A CA 1
ATOM 2042 C C . TYR A 1 273 ? 5.785 20.781 -3.602 1 97.38 273 TYR A C 1
ATOM 2044 O O . TYR A 1 273 ? 5.812 19.734 -4.238 1 97.38 273 TYR A O 1
ATOM 2052 N N . PHE A 1 274 ? 5.934 21.953 -4.184 1 95.62 274 PHE A N 1
ATOM 2053 C CA . PHE A 1 274 ? 5.883 22.141 -5.629 1 95.62 274 PHE A CA 1
ATOM 2054 C C . PHE A 1 274 ? 6.91 21.266 -6.328 1 95.62 274 PHE A C 1
ATOM 2056 O O . PHE A 1 274 ? 6.574 20.531 -7.258 1 95.62 274 PHE A O 1
ATOM 2063 N N . ALA A 1 275 ? 8.156 21.359 -5.918 1 95.75 275 ALA A N 1
ATOM 2064 C CA . ALA A 1 275 ? 9.234 20.641 -6.578 1 95.75 275 ALA A CA 1
ATOM 2065 C C . ALA A 1 275 ? 8.992 19.141 -6.535 1 95.75 275 ALA A C 1
ATOM 2067 O O . ALA A 1 275 ? 9.312 18.422 -7.484 1 95.75 275 ALA A O 1
ATOM 2068 N N . HIS A 1 276 ? 8.492 18.656 -5.418 1 97.31 276 HIS A N 1
ATOM 2069 C CA . HIS A 1 276 ? 8.188 17.234 -5.293 1 97.31 276 HIS A CA 1
ATOM 2070 C C . HIS A 1 276 ? 7.09 16.812 -6.266 1 97.31 276 HIS A C 1
ATOM 2072 O O . HIS A 1 276 ? 7.164 15.75 -6.875 1 97.31 276 HIS A O 1
ATOM 2078 N N . SER A 1 277 ? 6.055 17.656 -6.406 1 96.12 277 SER A N 1
ATOM 2079 C CA . SER A 1 277 ? 4.973 17.375 -7.344 1 96.12 277 SER A CA 1
ATOM 2080 C C . SER A 1 277 ? 5.477 17.359 -8.781 1 96.12 277 SER A C 1
ATOM 2082 O O . SER A 1 277 ? 5.051 16.531 -9.586 1 96.12 277 SER A O 1
ATOM 2084 N N . LEU A 1 278 ? 6.352 18.297 -9.078 1 92.69 278 LEU A N 1
ATOM 2085 C CA . LEU A 1 278 ? 6.926 18.359 -10.422 1 92.69 278 LEU A CA 1
ATOM 2086 C C . LEU A 1 278 ? 7.754 17.109 -10.711 1 92.69 278 LEU A C 1
ATOM 2088 O O . LEU A 1 278 ? 7.68 16.547 -11.805 1 92.69 278 LEU A O 1
ATOM 2092 N N . GLN A 1 279 ? 8.531 16.719 -9.75 1 93.56 279 GLN A N 1
ATOM 2093 C CA . GLN A 1 279 ? 9.336 15.508 -9.891 1 93.56 279 GLN A CA 1
ATOM 2094 C C . GLN A 1 279 ? 8.461 14.297 -10.164 1 93.56 279 GLN A C 1
ATOM 2096 O O . GLN A 1 279 ? 8.75 13.492 -11.047 1 93.56 279 GLN A O 1
ATOM 2101 N N . LEU A 1 280 ? 7.465 14.156 -9.391 1 93.5 280 LEU A N 1
ATOM 2102 C CA . LEU A 1 280 ? 6.578 13.008 -9.562 1 93.5 280 LEU A CA 1
ATOM 2103 C C . LEU A 1 280 ? 5.883 13.047 -10.914 1 93.5 280 LEU A C 1
ATOM 2105 O O . LEU A 1 280 ? 5.672 12.008 -11.539 1 93.5 280 LEU A O 1
ATOM 2109 N N . TRP A 1 281 ? 5.508 14.25 -11.336 1 90.69 281 TRP A N 1
ATOM 2110 C CA . TRP A 1 281 ? 4.887 14.422 -12.641 1 90.69 281 TRP A CA 1
ATOM 2111 C C . TRP A 1 281 ? 5.836 13.984 -13.758 1 90.69 281 TRP A C 1
ATOM 2113 O O . TRP A 1 281 ? 5.426 13.297 -14.695 1 90.69 281 TRP A O 1
ATOM 2123 N N . ILE A 1 282 ? 7.086 14.359 -13.703 1 89.56 282 ILE A N 1
ATOM 2124 C CA . ILE A 1 282 ? 8.094 13.984 -14.688 1 89.56 282 ILE A CA 1
ATOM 2125 C C . ILE A 1 282 ? 8.258 12.469 -14.711 1 89.56 282 ILE A C 1
ATOM 2127 O O . ILE A 1 282 ? 8.312 11.852 -15.781 1 89.56 282 ILE A O 1
ATOM 2131 N N . VAL A 1 283 ? 8.289 11.875 -13.523 1 90.38 283 VAL A N 1
ATOM 2132 C CA . VAL A 1 283 ? 8.406 10.422 -13.406 1 90.38 283 VAL A CA 1
ATOM 2133 C C . VAL A 1 283 ? 7.199 9.758 -14.07 1 90.38 283 VAL A C 1
ATOM 2135 O O . VAL A 1 283 ? 7.34 8.719 -14.719 1 90.38 283 VAL A O 1
ATOM 2138 N N . GLY A 1 284 ? 6.039 10.391 -13.914 1 88.25 284 GLY A N 1
ATOM 2139 C CA . GLY A 1 284 ? 4.801 9.852 -14.445 1 88.25 284 GLY A CA 1
ATOM 2140 C C . GLY A 1 284 ? 4.746 9.859 -15.961 1 88.25 284 GLY A C 1
ATOM 2141 O O . GLY A 1 284 ? 3.887 9.203 -16.562 1 88.25 284 GLY A O 1
ATOM 2142 N N . LEU A 1 285 ? 5.664 10.539 -16.609 1 82.44 285 LEU A N 1
ATOM 2143 C CA . LEU A 1 285 ? 5.711 10.586 -18.062 1 82.44 285 LEU A CA 1
ATOM 2144 C C . LEU A 1 285 ? 6.301 9.305 -18.641 1 82.44 285 LEU A C 1
ATOM 2146 O O . LEU A 1 285 ? 6.18 9.031 -19.828 1 82.44 285 LEU A O 1
ATOM 2150 N N . PHE A 1 286 ? 6.871 8.438 -17.734 1 84.38 286 PHE A N 1
ATOM 2151 C CA . PHE A 1 286 ? 7.512 7.195 -18.141 1 84.38 286 PHE A CA 1
ATOM 2152 C C . PHE A 1 286 ? 6.75 5.988 -17.609 1 84.38 286 PHE A C 1
ATOM 2154 O O . PHE A 1 286 ? 6.105 6.066 -16.562 1 84.38 286 PHE A O 1
ATOM 2161 N N . PRO A 1 287 ? 6.84 4.898 -18.453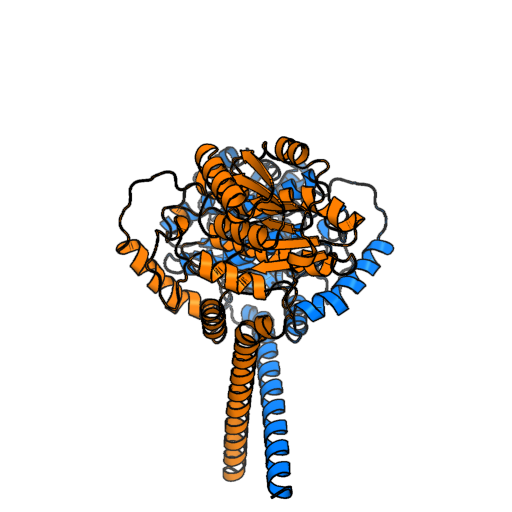 1 86.44 287 PRO A N 1
ATOM 2162 C CA . PRO A 1 287 ? 6.355 3.674 -17.812 1 86.44 287 PRO A CA 1
ATOM 2163 C C . PRO A 1 287 ? 7.055 3.387 -16.484 1 86.44 287 PRO A C 1
ATOM 2165 O O . PRO A 1 287 ? 8.281 3.402 -16.406 1 86.44 287 PRO A O 1
ATOM 2168 N N . GLN A 1 288 ? 6.316 3.156 -15.5 1 90.94 288 GLN A N 1
ATOM 2169 C CA . GLN A 1 288 ? 6.805 3.107 -14.125 1 90.94 288 GLN A CA 1
ATOM 2170 C C . GLN A 1 288 ? 7.891 2.047 -13.969 1 90.94 288 GLN A C 1
ATOM 2172 O O . GLN A 1 288 ? 8.922 2.295 -13.344 1 90.94 288 GLN A O 1
ATOM 2177 N N . ASP A 1 289 ? 7.664 0.857 -14.531 1 90.75 289 ASP A N 1
ATOM 2178 C CA . ASP A 1 289 ? 8.625 -0.229 -14.383 1 90.75 289 ASP A CA 1
ATOM 2179 C C . ASP A 1 289 ? 9.953 0.114 -15.055 1 90.75 289 ASP A C 1
ATOM 2181 O O . ASP A 1 289 ? 11.023 -0.238 -14.555 1 90.75 289 ASP A O 1
ATOM 2185 N N . MET A 1 290 ? 9.859 0.791 -16.172 1 89.81 290 MET A N 1
ATOM 2186 C CA . MET A 1 290 ? 11.062 1.19 -16.891 1 89.81 290 MET A CA 1
ATOM 2187 C C . MET A 1 290 ? 11.836 2.248 -16.109 1 89.81 290 MET A C 1
ATOM 2189 O O . MET A 1 290 ? 13.062 2.174 -15.992 1 89.81 290 MET A O 1
ATOM 2193 N N . PHE A 1 291 ? 11.094 3.166 -15.609 1 92.19 291 PHE A N 1
ATOM 2194 C CA . PHE A 1 291 ? 11.742 4.199 -14.805 1 92.19 291 PHE A CA 1
ATOM 2195 C C . PHE A 1 291 ? 12.438 3.588 -13.594 1 92.19 291 PHE A C 1
ATOM 2197 O O . PHE A 1 291 ? 13.578 3.934 -13.289 1 92.19 291 PHE A O 1
ATOM 2204 N N . ALA A 1 292 ? 11.773 2.68 -12.922 1 94.19 292 ALA A N 1
ATOM 2205 C CA . ALA A 1 292 ? 12.336 2.029 -11.742 1 94.19 292 ALA A CA 1
ATOM 2206 C C . ALA A 1 292 ? 13.594 1.239 -12.094 1 94.19 292 ALA A C 1
ATOM 2208 O O . ALA A 1 292 ? 14.594 1.308 -11.383 1 94.19 292 ALA A O 1
ATOM 2209 N N . ARG A 1 293 ? 13.57 0.573 -13.219 1 93.25 293 ARG A N 1
ATOM 2210 C CA . ARG A 1 293 ? 14.641 -0.321 -13.641 1 93.25 293 ARG A CA 1
ATOM 2211 C C . ARG A 1 293 ? 15.844 0.469 -14.156 1 93.25 293 ARG A C 1
ATOM 2213 O O . ARG A 1 293 ? 16.984 0.17 -13.805 1 93.25 293 ARG A O 1
ATOM 2220 N N . TRP A 1 294 ? 15.57 1.547 -14.891 1 92.94 294 TRP A N 1
ATOM 2221 C CA . TRP A 1 294 ? 16.641 2.16 -15.664 1 92.94 294 TRP A CA 1
ATOM 2222 C C . TRP A 1 294 ? 17.125 3.445 -15 1 92.94 294 TRP A C 1
ATOM 2224 O O . TRP A 1 294 ? 18.234 3.918 -15.281 1 92.94 294 TRP A O 1
ATOM 2234 N N . VAL A 1 295 ? 16.328 3.963 -14.109 1 91.81 295 VAL A N 1
ATOM 2235 C CA . VAL A 1 295 ? 16.719 5.23 -13.5 1 91.81 295 VAL A CA 1
ATOM 2236 C C . VAL A 1 295 ? 16.859 5.055 -11.992 1 91.81 295 VAL A C 1
ATOM 2238 O O . VAL A 1 295 ? 17.938 5.266 -11.438 1 91.81 295 VAL A O 1
ATOM 2241 N N . LEU A 1 296 ? 15.883 4.547 -11.359 1 92.94 296 LEU A N 1
ATOM 2242 C CA . LEU A 1 296 ? 15.883 4.5 -9.898 1 92.94 296 LEU A CA 1
ATOM 2243 C C . LEU A 1 296 ? 16.891 3.479 -9.391 1 92.94 296 LEU A C 1
ATOM 2245 O O . LEU A 1 296 ? 17.703 3.781 -8.508 1 92.94 296 LEU A O 1
ATOM 2249 N N . MET A 1 297 ? 16.844 2.254 -9.969 1 93.88 297 MET A N 1
ATOM 2250 C CA . MET A 1 297 ? 17.688 1.173 -9.484 1 93.88 297 MET A CA 1
ATOM 2251 C C . MET A 1 297 ? 19.172 1.554 -9.578 1 93.88 297 MET A C 1
ATOM 2253 O O . MET A 1 297 ? 19.891 1.533 -8.578 1 93.88 297 MET A O 1
ATOM 2257 N N . PRO A 1 298 ? 19.672 2.059 -10.727 1 92.44 298 PRO A N 1
ATOM 2258 C CA . PRO A 1 298 ? 21.078 2.438 -10.797 1 92.44 298 PRO A CA 1
ATOM 2259 C C . PRO A 1 298 ? 21.406 3.639 -9.914 1 92.44 298 PRO A C 1
ATOM 2261 O O . PRO A 1 298 ? 22.5 3.697 -9.328 1 92.44 298 PRO A O 1
ATOM 2264 N N . THR A 1 299 ? 20.484 4.605 -9.789 1 90.19 299 THR A N 1
ATOM 2265 C CA . THR A 1 299 ? 20.719 5.789 -8.969 1 90.19 299 THR A CA 1
ATOM 2266 C C . THR A 1 299 ? 20.828 5.406 -7.492 1 90.19 299 THR A C 1
ATOM 2268 O O . THR A 1 299 ? 21.75 5.855 -6.805 1 90.19 299 THR A O 1
ATOM 2271 N N . LEU A 1 300 ? 20 4.531 -7.062 1 91.31 300 LEU A N 1
ATOM 2272 C CA . LEU A 1 300 ? 19.984 4.137 -5.656 1 91.31 300 LEU A CA 1
ATOM 2273 C C . LEU A 1 300 ? 21.156 3.229 -5.332 1 91.31 300 LEU A C 1
ATOM 2275 O O . LEU A 1 300 ? 21.672 3.256 -4.215 1 91.31 300 LEU A O 1
ATOM 2279 N N . GLN A 1 301 ? 21.578 2.422 -6.297 1 88.69 301 GLN A N 1
ATOM 2280 C CA . GLN A 1 301 ? 22.734 1.567 -6.098 1 88.69 301 GLN A CA 1
ATOM 2281 C C . GLN A 1 301 ? 24.016 2.398 -5.934 1 88.69 301 GLN A C 1
ATOM 2283 O O . GLN A 1 301 ? 24.922 2.016 -5.191 1 88.69 301 GLN A O 1
ATOM 2288 N N . MET A 1 302 ? 24.016 3.516 -6.578 1 83.69 302 MET A N 1
ATOM 2289 C CA . MET A 1 302 ? 25.156 4.422 -6.445 1 83.69 302 MET A CA 1
ATOM 2290 C C . MET A 1 302 ? 25.25 4.988 -5.035 1 83.69 302 MET A C 1
ATOM 2292 O O . MET A 1 302 ? 26.328 5.129 -4.48 1 83.69 302 MET A O 1
ATOM 2296 N N . TYR A 1 303 ? 24.094 5.254 -4.453 1 79 303 TYR A N 1
ATOM 2297 C CA . TYR A 1 303 ? 24.047 5.789 -3.098 1 79 303 TYR A CA 1
ATOM 2298 C C . TYR A 1 303 ? 24.422 4.723 -2.076 1 79 303 TYR A C 1
ATOM 2300 O O . TYR A 1 303 ? 25.047 5.031 -1.054 1 79 303 TYR A O 1
ATOM 2308 N N . GLN A 1 304 ? 24.031 3.539 -2.324 1 72.69 304 GLN A N 1
ATOM 2309 C CA . GLN A 1 304 ? 24.375 2.426 -1.443 1 72.69 304 GLN A CA 1
ATOM 2310 C C . GLN A 1 304 ? 25.891 2.262 -1.333 1 72.69 304 GLN A C 1
ATOM 2312 O O . GLN A 1 304 ? 26.406 1.974 -0.254 1 72.69 304 GLN A O 1
ATOM 2317 N N . ASN A 1 305 ? 26.562 2.525 -2.35 1 63.88 305 ASN A N 1
ATOM 2318 C CA . ASN A 1 305 ? 28.016 2.334 -2.416 1 63.88 305 ASN A CA 1
ATOM 2319 C C . ASN A 1 305 ? 28.766 3.541 -1.861 1 63.88 305 ASN A C 1
ATOM 2321 O O . ASN A 1 305 ? 29.922 3.43 -1.478 1 63.88 305 ASN A O 1
ATOM 2325 N N . THR A 1 306 ? 28.125 4.684 -1.926 1 55.81 306 THR A N 1
ATOM 2326 C CA . THR A 1 306 ? 28.828 5.887 -1.52 1 55.81 306 THR A CA 1
ATOM 2327 C C . THR A 1 306 ? 28.469 6.273 -0.088 1 55.81 306 THR A C 1
ATOM 2329 O O . THR A 1 306 ? 29.125 7.133 0.512 1 55.81 306 THR A O 1
ATOM 2332 N N . GLY A 1 307 ? 27.297 5.906 0.363 1 53.22 307 GLY A N 1
ATOM 2333 C CA . GLY A 1 307 ? 26.844 6.445 1.631 1 53.22 307 GLY A CA 1
ATOM 2334 C C . GLY A 1 307 ? 27.719 6.051 2.805 1 53.22 307 GLY A C 1
ATOM 2335 O O . GLY A 1 307 ? 28.391 5.023 2.758 1 53.22 307 GLY A O 1
ATOM 2336 N N . PRO A 1 308 ? 28.047 7.027 3.65 1 46.16 308 PRO A N 1
ATOM 2337 C CA . PRO A 1 308 ? 28.828 6.668 4.84 1 46.16 308 PRO A CA 1
ATOM 2338 C C . PRO A 1 308 ? 28.281 5.43 5.547 1 46.16 308 PRO A C 1
ATOM 2340 O O . PRO A 1 308 ? 27.062 5.242 5.617 1 46.16 308 PRO A O 1
ATOM 2343 N N . LYS A 1 309 ? 28.969 4.203 5.465 1 38.91 309 LYS A N 1
ATOM 2344 C CA . LYS A 1 309 ? 28.688 3.082 6.352 1 38.91 309 LYS A CA 1
ATOM 2345 C C . LYS A 1 309 ? 28.359 3.568 7.766 1 38.91 309 LYS A C 1
ATOM 2347 O O . LYS A 1 309 ? 29.266 3.701 8.594 1 38.91 309 LYS A O 1
ATOM 2352 N N . THR A 1 310 ? 27.516 4.551 7.941 1 36.44 310 THR A N 1
ATOM 2353 C CA . THR A 1 310 ? 27.312 5.004 9.312 1 36.44 310 THR A CA 1
ATOM 2354 C C . THR A 1 310 ? 26.812 3.854 10.188 1 36.44 310 THR A C 1
ATOM 2356 O O . THR A 1 310 ? 26.031 3.02 9.75 1 36.44 310 THR A O 1
ATOM 2359 N N . THR A 1 311 ? 27.5 3.596 11.312 1 31.7 311 THR A N 1
ATOM 2360 C CA . THR A 1 311 ? 27.156 2.791 12.484 1 31.7 311 THR A CA 1
ATOM 2361 C C . THR A 1 311 ? 25.688 2.941 12.828 1 31.7 311 THR A C 1
ATOM 2363 O O . THR A 1 311 ? 25.125 4.031 12.703 1 31.7 311 THR A O 1
ATOM 2366 N N . GLN A 1 312 ? 24.891 1.871 13.094 1 32.97 312 GLN A N 1
ATOM 2367 C CA . GLN A 1 312 ? 23.547 1.484 13.516 1 32.97 312 GLN A CA 1
ATOM 2368 C C . GLN A 1 312 ? 22.953 2.529 14.445 1 32.97 312 GLN A C 1
ATOM 2370 O O . GLN A 1 312 ? 22.812 2.297 15.648 1 32.97 312 GLN A O 1
ATOM 2375 N N . GLN A 1 313 ? 23.266 3.836 14.477 1 30.64 313 GLN A N 1
ATOM 2376 C CA . GLN A 1 313 ? 22.578 4.543 15.547 1 30.64 313 GLN A CA 1
ATOM 2377 C C . GLN A 1 313 ? 21.078 4.637 15.266 1 30.64 313 GLN A C 1
ATOM 2379 O O . GLN A 1 313 ? 20.656 4.828 14.117 1 30.64 313 GLN A O 1
ATOM 2384 N N . ASN A 1 314 ? 20.125 4.301 16.188 1 34 314 ASN A N 1
ATOM 2385 C CA . ASN A 1 314 ? 18.688 4.133 16.422 1 34 314 ASN A CA 1
ATOM 2386 C C . ASN A 1 314 ? 17.906 5.355 15.953 1 34 314 ASN A C 1
ATOM 2388 O O . ASN A 1 314 ? 17.969 6.414 16.578 1 34 314 ASN A O 1
ATOM 2392 N N . LYS A 1 315 ? 17.734 5.633 14.75 1 36.44 315 LYS A N 1
ATOM 2393 C CA . LYS A 1 315 ? 17 6.793 14.242 1 36.44 315 LYS A CA 1
ATOM 2394 C C . LYS A 1 315 ? 15.508 6.629 14.445 1 36.44 315 LYS A C 1
ATOM 2396 O O . LYS A 1 315 ? 14.805 6.133 13.562 1 36.44 315 LYS A O 1
ATOM 2401 N N . GLU A 1 316 ? 14.922 6.344 15.539 1 33.53 316 GLU A N 1
ATOM 2402 C CA . GLU A 1 316 ? 13.477 6.348 15.773 1 33.53 316 GLU A CA 1
ATOM 2403 C C . GLU A 1 316 ? 12.938 7.773 15.859 1 33.53 316 GLU A C 1
ATOM 2405 O O . GLU A 1 316 ? 13.523 8.625 16.531 1 33.53 316 GLU A O 1
ATOM 2410 N N . LYS A 1 317 ? 12.195 8.336 14.836 1 35.09 317 LYS A N 1
ATOM 2411 C CA . LYS A 1 317 ? 11.422 9.57 14.961 1 35.09 317 LYS A CA 1
ATOM 2412 C C . LYS A 1 317 ? 10.156 9.344 15.789 1 35.09 317 LYS A C 1
ATOM 2414 O O . LYS A 1 317 ? 9.523 8.289 15.688 1 35.09 317 LYS A O 1
ATOM 2419 N N . MET B 1 1 ? -9.586 35.469 -40.188 1 58.78 1 MET B N 1
ATOM 2420 C CA . MET B 1 1 ? -8.961 35.156 -38.906 1 58.78 1 MET B CA 1
ATOM 2421 C C . MET B 1 1 ? -9.797 34.125 -38.125 1 58.78 1 MET B C 1
ATOM 2423 O O . MET B 1 1 ? -9.273 33.156 -37.625 1 58.78 1 MET B O 1
ATOM 2427 N N . ALA B 1 2 ? -11.078 34.375 -38.094 1 67.94 2 ALA B N 1
ATOM 2428 C CA . ALA B 1 2 ? -11.992 33.469 -37.406 1 67.94 2 ALA B CA 1
ATOM 2429 C C . ALA B 1 2 ? -12.047 32.094 -38.062 1 67.94 2 ALA B C 1
ATOM 2431 O O . ALA B 1 2 ? -12.023 31.062 -37.406 1 67.94 2 ALA B O 1
ATOM 2432 N N . ALA B 1 3 ? -12.008 32.062 -39.438 1 65.88 3 ALA B N 1
ATOM 2433 C CA . ALA B 1 3 ? -12.086 30.828 -40.188 1 65.88 3 ALA B CA 1
ATOM 2434 C C . ALA B 1 3 ? -10.836 29.969 -39.969 1 65.88 3 ALA B C 1
ATOM 2436 O O . ALA B 1 3 ? -10.93 28.75 -39.812 1 65.88 3 ALA B O 1
ATOM 2437 N N . PHE B 1 4 ? -9.75 30.641 -39.875 1 66.5 4 PHE B N 1
ATOM 2438 C CA . PHE B 1 4 ? -8.477 29.969 -39.594 1 66.5 4 PHE B CA 1
ATOM 2439 C C . PHE B 1 4 ? -8.461 29.359 -38.219 1 66.5 4 PHE B C 1
ATOM 2441 O O . PHE B 1 4 ? -8.047 28.219 -38.031 1 66.5 4 PHE B O 1
ATOM 2448 N N . PHE B 1 5 ? -8.969 30.125 -37.312 1 65.69 5 PHE B N 1
ATOM 2449 C CA . PHE B 1 5 ? -9.008 29.656 -35.938 1 65.69 5 PHE B CA 1
ATOM 2450 C C . PHE B 1 5 ? -9.961 28.469 -35.812 1 65.69 5 PHE B C 1
ATOM 2452 O O . PHE B 1 5 ? -9.672 27.516 -35.062 1 65.69 5 PHE B O 1
ATOM 2459 N N . ASP B 1 6 ? -10.992 28.469 -36.531 1 64.5 6 ASP B N 1
ATOM 2460 C CA . ASP B 1 6 ? -11.961 27.375 -36.5 1 64.5 6 ASP B CA 1
ATOM 2461 C C . ASP B 1 6 ? -11.383 26.094 -37.094 1 64.5 6 ASP B C 1
ATOM 2463 O O . ASP B 1 6 ? -11.586 25 -36.562 1 64.5 6 ASP B O 1
ATOM 2467 N N . ASP B 1 7 ? -10.688 26.281 -38.125 1 67.69 7 ASP B N 1
ATOM 2468 C CA . ASP B 1 7 ? -10.055 25.156 -38.781 1 67.69 7 ASP B CA 1
ATOM 2469 C C . ASP B 1 7 ? -8.969 24.531 -37.906 1 67.69 7 ASP B C 1
ATOM 2471 O O . ASP B 1 7 ? -8.828 23.312 -37.875 1 67.69 7 ASP B O 1
ATOM 2475 N N . VAL B 1 8 ? -8.289 25.359 -37.219 1 66.75 8 VAL B N 1
ATOM 2476 C CA . VAL B 1 8 ? -7.223 24.891 -36.344 1 66.75 8 VAL B CA 1
ATOM 2477 C C . VAL B 1 8 ? -7.828 24.125 -35.156 1 66.75 8 VAL B C 1
ATOM 2479 O O . VAL B 1 8 ? -7.352 23.047 -34.781 1 66.75 8 VAL B O 1
ATOM 2482 N N . LEU B 1 9 ? -8.875 24.625 -34.625 1 68.31 9 LEU B N 1
ATOM 2483 C CA . LEU B 1 9 ? -9.547 23.984 -33.5 1 68.31 9 LEU B CA 1
ATOM 2484 C C . LEU B 1 9 ? -10.148 22.656 -33.906 1 68.31 9 LEU B C 1
ATOM 2486 O O . LEU B 1 9 ? -10.094 21.672 -33.156 1 68.31 9 LEU B O 1
ATOM 2490 N N . GLU B 1 10 ? -10.711 22.672 -35.062 1 68.12 10 GLU B N 1
ATOM 2491 C CA . GLU B 1 10 ? -11.266 21.438 -35.594 1 68.12 10 GLU B CA 1
ATOM 2492 C C . GLU B 1 10 ? -10.18 20.391 -35.812 1 68.12 10 GLU B C 1
ATOM 2494 O O . GLU B 1 10 ? -10.352 19.219 -35.469 1 68.12 10 GLU B O 1
ATOM 2499 N N . THR B 1 11 ? -9.102 20.828 -36.375 1 71.31 11 THR B N 1
ATOM 2500 C CA . THR B 1 11 ? -7.992 19.906 -36.625 1 71.31 11 THR B CA 1
ATOM 2501 C C . THR B 1 11 ? -7.406 19.406 -35.312 1 71.31 11 THR B C 1
ATOM 2503 O O . THR B 1 11 ? -7.137 18.203 -35.156 1 71.31 11 THR B O 1
ATOM 2506 N N . VAL B 1 12 ? -7.32 20.266 -34.375 1 68.81 12 VAL B N 1
ATOM 2507 C CA . VAL B 1 12 ? -6.801 19.891 -33.062 1 68.81 12 VAL B CA 1
ATOM 2508 C C . VAL B 1 12 ? -7.746 18.906 -32.406 1 68.81 12 VAL B C 1
ATOM 2510 O O . VAL B 1 12 ? -7.305 17.938 -31.781 1 68.81 12 VAL B O 1
ATOM 2513 N N . GLY B 1 13 ? -8.992 19.156 -32.562 1 66.19 13 GLY B N 1
ATOM 2514 C CA . GLY B 1 13 ? -9.992 18.25 -32 1 66.19 13 GLY B CA 1
ATOM 2515 C C . GLY B 1 13 ? -9.938 16.875 -32.625 1 66.19 13 GLY B C 1
ATOM 2516 O O . GLY B 1 13 ? -9.961 15.867 -31.906 1 66.19 13 GLY B O 1
ATOM 2517 N N . ILE B 1 14 ? -9.789 16.844 -33.906 1 70.81 14 ILE B N 1
ATOM 2518 C CA . ILE B 1 14 ? -9.766 15.57 -34.625 1 70.81 14 ILE B CA 1
ATOM 2519 C C . ILE B 1 14 ? -8.492 14.812 -34.25 1 70.81 14 ILE B C 1
ATOM 2521 O O . ILE B 1 14 ? -8.531 13.602 -34 1 70.81 14 ILE B O 1
ATOM 2525 N N . VAL B 1 15 ? -7.48 15.453 -34.188 1 69.5 15 VAL B N 1
ATOM 2526 C CA . VAL B 1 15 ? -6.199 14.836 -33.875 1 69.5 15 VAL B CA 1
ATOM 2527 C C . VAL B 1 15 ? -6.211 14.32 -32.438 1 69.5 15 VAL B C 1
ATOM 2529 O O . VAL B 1 15 ? -5.719 13.227 -32.156 1 69.5 15 VAL B O 1
ATOM 2532 N N . SER B 1 16 ? -6.809 15.078 -31.594 1 69.81 16 SER B N 1
ATOM 2533 C CA . SER B 1 16 ? -6.918 14.656 -30.203 1 69.81 16 SER B CA 1
ATOM 2534 C C . SER B 1 16 ? -7.793 13.414 -30.062 1 69.81 16 SER B C 1
ATOM 2536 O O . SER B 1 16 ? -7.445 12.477 -29.344 1 69.81 16 SER B O 1
ATOM 2538 N N . LEU B 1 17 ? -8.781 13.445 -30.766 1 71.69 17 LEU B N 1
ATOM 2539 C CA . LEU B 1 17 ? -9.703 12.312 -30.719 1 71.69 17 LEU B CA 1
ATOM 2540 C C . LEU B 1 17 ? -9.062 11.07 -31.312 1 71.69 17 LEU B C 1
ATOM 2542 O O . LEU B 1 17 ? -9.242 9.961 -30.797 1 71.69 17 LEU B O 1
ATOM 2546 N N . LEU B 1 18 ? -8.312 11.281 -32.375 1 73.44 18 LEU B N 1
ATOM 2547 C CA . LEU B 1 18 ? -7.617 10.164 -33 1 73.44 18 LEU B CA 1
ATOM 2548 C C . LEU B 1 18 ? -6.543 9.609 -32.062 1 73.44 18 LEU B C 1
ATOM 2550 O O . LEU B 1 18 ? -6.375 8.391 -31.953 1 73.44 18 LEU B O 1
ATOM 2554 N N . TYR B 1 19 ? -5.875 10.469 -31.438 1 73.94 19 TYR B N 1
ATOM 2555 C CA . TYR B 1 19 ? -4.848 10.023 -30.5 1 73.94 19 TYR B CA 1
ATOM 2556 C C . TYR B 1 19 ? -5.457 9.211 -29.359 1 73.94 19 TYR B C 1
ATOM 2558 O O . TYR B 1 19 ? -4.973 8.125 -29.047 1 73.94 19 TYR B O 1
ATOM 2566 N N . VAL B 1 20 ? -6.453 9.758 -28.797 1 75 20 VAL B N 1
ATOM 2567 C CA . VAL B 1 20 ? -7.121 9.086 -27.703 1 75 20 VAL B CA 1
ATOM 2568 C C . VAL B 1 20 ? -7.676 7.738 -28.172 1 75 20 VAL B C 1
ATOM 2570 O O . VAL B 1 20 ? -7.578 6.734 -27.453 1 75 20 VAL B O 1
ATOM 2573 N N . GLY B 1 21 ? -8.188 7.809 -29.328 1 79 21 GLY B N 1
ATOM 2574 C CA . GLY B 1 21 ? -8.703 6.574 -29.891 1 79 21 GLY B CA 1
ATOM 2575 C C . GLY B 1 21 ? -7.629 5.539 -30.156 1 79 21 GLY B C 1
ATOM 2576 O O . GLY B 1 21 ? -7.789 4.363 -29.812 1 79 21 GLY B O 1
ATOM 2577 N N . LEU B 1 22 ? -6.496 5.949 -30.703 1 79.56 22 LEU B N 1
ATOM 2578 C CA . LEU B 1 22 ? -5.391 5.043 -31 1 79.56 22 LEU B CA 1
ATOM 2579 C C . LEU B 1 22 ? -4.758 4.523 -29.719 1 79.56 22 LEU B C 1
ATOM 2581 O O . LEU B 1 22 ? -4.383 3.352 -29.641 1 79.56 22 LEU B O 1
ATOM 2585 N N . LYS B 1 23 ? -4.633 5.395 -28.766 1 80.88 23 LYS B N 1
ATOM 2586 C CA . LYS B 1 23 ? -4.102 4.969 -27.469 1 80.88 23 LYS B CA 1
ATOM 2587 C C . LYS B 1 23 ? -5.012 3.93 -26.812 1 80.88 23 LYS B C 1
ATOM 2589 O O . LYS B 1 23 ? -4.531 2.934 -26.266 1 80.88 23 LYS B O 1
ATOM 2594 N N . ALA B 1 24 ? -6.23 4.219 -26.922 1 82.69 24 ALA B N 1
ATOM 2595 C CA . ALA B 1 24 ? -7.199 3.275 -26.375 1 82.69 24 ALA B CA 1
ATOM 2596 C C . ALA B 1 24 ? -7.121 1.929 -27.094 1 82.69 24 ALA B C 1
ATOM 2598 O O . ALA B 1 24 ? -7.125 0.876 -26.438 1 82.69 24 ALA B O 1
ATOM 2599 N N . LEU B 1 25 ? -7.023 1.99 -28.375 1 84 25 LEU B N 1
ATOM 2600 C CA . LEU B 1 25 ? -6.918 0.763 -29.156 1 84 25 LEU B CA 1
ATOM 2601 C C . LEU B 1 25 ? -5.637 0.012 -28.812 1 84 25 LEU B C 1
ATOM 2603 O O . LEU B 1 25 ? -5.633 -1.219 -28.734 1 84 25 LEU B O 1
ATOM 2607 N N . TRP B 1 26 ? -4.625 0.718 -28.609 1 84.69 26 TRP B N 1
ATOM 2608 C CA . TRP B 1 26 ? -3.342 0.12 -28.25 1 84.69 26 TRP B CA 1
ATOM 2609 C C . TRP B 1 26 ? -3.418 -0.553 -26.891 1 84.69 26 TRP B C 1
ATOM 2611 O O . TRP B 1 26 ? -2.912 -1.663 -26.703 1 84.69 26 TRP B O 1
ATOM 2621 N N . ASP B 1 27 ? -4.074 0.122 -26 1 86.94 27 ASP B N 1
ATOM 2622 C CA . ASP B 1 27 ? -4.227 -0.425 -24.641 1 86.94 27 ASP B CA 1
ATOM 2623 C C . ASP B 1 27 ? -5.043 -1.716 -24.672 1 86.94 27 ASP B C 1
ATOM 2625 O O . ASP B 1 27 ? -4.664 -2.705 -24.047 1 86.94 27 ASP B O 1
ATOM 2629 N N . VAL B 1 28 ? -6.023 -1.682 -25.422 1 86.19 28 VAL B N 1
ATOM 2630 C CA . VAL B 1 28 ? -6.891 -2.85 -25.516 1 86.19 28 VAL B CA 1
ATOM 2631 C C . VAL B 1 28 ? -6.164 -3.982 -26.234 1 86.19 28 VAL B C 1
ATOM 2633 O O . VAL B 1 28 ? -6.277 -5.145 -25.844 1 86.19 28 VAL B O 1
ATOM 2636 N N . TRP B 1 29 ? -5.41 -3.625 -27.203 1 87.5 29 TRP B N 1
ATOM 2637 C CA . TRP B 1 29 ? -4.637 -4.621 -27.938 1 87.5 29 TRP B CA 1
ATOM 2638 C C . TRP B 1 29 ? -3.6 -5.277 -27.031 1 87.5 29 TRP B C 1
ATOM 2640 O O . TRP B 1 29 ? -3.391 -6.492 -27.094 1 87.5 29 TRP B O 1
ATOM 2650 N N . ARG B 1 30 ? -3.014 -4.539 -26.203 1 87.88 30 ARG B N 1
ATOM 2651 C CA . ARG B 1 30 ? -2.018 -5.066 -25.281 1 87.88 30 ARG B CA 1
ATOM 2652 C C . ARG B 1 30 ? -2.648 -6.051 -24.297 1 87.88 30 ARG B C 1
ATOM 2654 O O . ARG B 1 30 ? -2.064 -7.09 -23.984 1 87.88 30 ARG B O 1
ATOM 2661 N N . ILE B 1 31 ? -3.814 -5.688 -23.891 1 89.62 31 ILE B N 1
ATOM 2662 C CA . ILE B 1 31 ? -4.539 -6.57 -22.984 1 89.62 31 ILE B CA 1
ATOM 2663 C C . ILE B 1 31 ? -4.902 -7.867 -23.703 1 89.62 31 ILE B C 1
ATOM 2665 O O . ILE B 1 31 ? -4.664 -8.961 -23.188 1 89.62 31 ILE B O 1
ATOM 2669 N N . LEU B 1 32 ? -5.391 -7.688 -24.922 1 88.56 32 LEU B N 1
ATOM 2670 C CA . LEU B 1 32 ? -5.797 -8.844 -25.719 1 88.56 32 LEU B CA 1
ATOM 2671 C C . LEU B 1 32 ? -4.598 -9.727 -26.047 1 88.56 32 LEU B C 1
ATOM 2673 O O . LEU B 1 32 ? -4.68 -10.953 -25.953 1 88.56 32 LEU B O 1
ATOM 2677 N N . ARG B 1 33 ? -3.559 -9.109 -26.359 1 87.12 33 ARG B N 1
ATOM 2678 C CA . ARG B 1 33 ? -2.348 -9.836 -26.719 1 87.12 33 ARG B CA 1
ATOM 2679 C C . ARG B 1 33 ? -1.817 -10.633 -25.531 1 87.12 33 ARG B C 1
ATOM 2681 O O . ARG B 1 33 ? -1.381 -11.781 -25.688 1 87.12 33 ARG B O 1
ATOM 2688 N N . LEU B 1 34 ? -1.9 -10.078 -24.406 1 89.25 34 LEU B N 1
ATOM 2689 C CA . LEU B 1 34 ? -1.395 -10.734 -23.203 1 89.25 34 LEU B CA 1
ATOM 2690 C C . LEU B 1 34 ? -2.16 -12.023 -22.922 1 89.25 34 LEU B C 1
ATOM 2692 O O . LEU B 1 34 ? -1.555 -13.086 -22.734 1 89.25 34 LEU B O 1
ATOM 2696 N N . TYR B 1 35 ? -3.436 -11.969 -23.016 1 89.44 35 TYR B N 1
ATOM 2697 C CA . TYR B 1 35 ? -4.246 -13.086 -22.562 1 89.44 35 TYR B CA 1
ATOM 2698 C C . TYR B 1 35 ? -4.539 -14.055 -23.703 1 89.44 35 TYR B C 1
ATOM 2700 O O . TYR B 1 35 ? -4.805 -15.234 -23.469 1 89.44 35 TYR B O 1
ATOM 2708 N N . LEU B 1 36 ? -4.434 -13.57 -24.938 1 84.81 36 LEU B N 1
ATOM 2709 C CA . LEU B 1 36 ? -4.75 -14.438 -26.062 1 84.81 36 LEU B CA 1
ATOM 2710 C C . LEU B 1 36 ? -3.482 -15.031 -26.672 1 84.81 36 LEU B C 1
ATOM 2712 O O . LEU B 1 36 ? -3.49 -16.172 -27.141 1 84.81 36 LEU B O 1
ATOM 2716 N N . LEU B 1 37 ? -2.408 -14.281 -26.594 1 83.38 37 LEU B N 1
ATOM 2717 C CA . LEU B 1 37 ? -1.256 -14.703 -27.375 1 83.38 37 LEU B CA 1
ATOM 2718 C C . LEU B 1 37 ? -0.152 -15.25 -26.469 1 83.38 37 LEU B C 1
ATOM 2720 O O . LEU B 1 37 ? 0.723 -15.992 -26.938 1 83.38 37 LEU B O 1
ATOM 2724 N N . SER B 1 38 ? -0.163 -14.992 -25.234 1 81.81 38 SER B N 1
ATOM 2725 C CA . SER B 1 38 ? 0.922 -15.445 -24.375 1 81.81 38 SER B CA 1
ATOM 2726 C C . SER B 1 38 ? 0.936 -16.969 -24.234 1 81.81 38 SER B C 1
ATOM 2728 O O . SER B 1 38 ? 2.002 -17.578 -24.234 1 81.81 38 SER B O 1
ATOM 2730 N N . GLY B 1 39 ? -0.196 -17.562 -24.234 1 79.62 39 GLY B N 1
ATOM 2731 C CA . GLY B 1 39 ? -0.307 -19 -24.109 1 79.62 39 GLY B CA 1
ATOM 2732 C C . GLY B 1 39 ? 0.159 -19.734 -25.344 1 79.62 39 GLY B C 1
ATOM 2733 O O . GLY B 1 39 ? 1.237 -20.344 -25.359 1 79.62 39 GLY B O 1
ATOM 2734 N N . PRO B 1 40 ? -0.496 -19.438 -26.406 1 81.06 40 PRO B N 1
ATOM 2735 C CA . PRO B 1 40 ? -0.166 -20.156 -27.656 1 81.06 40 PRO B CA 1
ATOM 2736 C C . PRO B 1 40 ? 1.271 -19.906 -28.109 1 81.06 40 PRO B C 1
ATOM 2738 O O . PRO B 1 40 ? 1.889 -20.781 -28.719 1 81.06 40 PRO B O 1
ATOM 2741 N N . LEU B 1 41 ? 1.856 -18.766 -27.75 1 84.88 41 LEU B N 1
ATOM 2742 C CA . LEU B 1 41 ? 3.203 -18.438 -28.203 1 84.88 41 LEU B CA 1
ATOM 2743 C C . LEU B 1 41 ? 4.246 -18.875 -27.188 1 84.88 41 LEU B C 1
ATOM 2745 O O . LEU B 1 41 ? 5.449 -18.781 -27.438 1 84.88 41 LEU B O 1
ATOM 2749 N N . GLY B 1 42 ? 3.779 -19.422 -26.094 1 84.44 42 GLY B N 1
ATOM 2750 C CA . GLY B 1 42 ? 4.68 -19.922 -25.078 1 84.44 42 GLY B CA 1
ATOM 2751 C C . GLY B 1 42 ? 5.582 -18.859 -24.484 1 84.44 42 GLY B C 1
ATOM 2752 O O . GLY B 1 42 ? 6.77 -19.094 -24.266 1 84.44 42 GLY B O 1
ATOM 2753 N N . LEU B 1 43 ? 5.066 -17.688 -24.188 1 84.69 43 LEU B N 1
ATOM 2754 C CA . LEU B 1 43 ? 5.863 -16.547 -23.719 1 84.69 43 LEU B CA 1
ATOM 2755 C C . LEU B 1 43 ? 6.023 -16.594 -22.203 1 84.69 43 LEU B C 1
ATOM 2757 O O . LEU B 1 43 ? 6.945 -15.977 -21.656 1 84.69 43 LEU B O 1
ATOM 2761 N N . SER B 1 44 ? 5.125 -17.312 -21.547 1 92.25 44 SER B N 1
ATOM 2762 C CA . SER B 1 44 ? 5.148 -17.375 -20.094 1 92.25 44 SER B CA 1
ATOM 2763 C C . SER B 1 44 ? 6.133 -18.438 -19.609 1 92.25 44 SER B C 1
ATOM 2765 O O . SER B 1 44 ? 6.609 -19.266 -20.391 1 92.25 44 SER B O 1
ATOM 2767 N N . VAL B 1 45 ? 6.496 -18.359 -18.391 1 94.75 45 VAL B N 1
ATOM 2768 C CA . VAL B 1 45 ? 7.332 -19.375 -17.766 1 94.75 45 VAL B CA 1
ATOM 2769 C C . VAL B 1 45 ? 6.699 -20.75 -17.953 1 94.75 45 VAL B C 1
ATOM 2771 O O . VAL B 1 45 ? 5.504 -20.938 -17.703 1 94.75 45 VAL B O 1
ATOM 2774 N N . ASP B 1 46 ? 7.473 -21.703 -18.484 1 95.75 46 ASP B N 1
ATOM 2775 C CA . ASP B 1 46 ? 7.031 -23.078 -18.562 1 95.75 46 ASP B CA 1
ATOM 2776 C C . ASP B 1 46 ? 7.391 -23.844 -17.297 1 95.75 46 ASP B C 1
ATOM 2778 O O . ASP B 1 46 ? 8.508 -24.359 -17.156 1 95.75 46 ASP B O 1
ATOM 2782 N N . PHE B 1 47 ? 6.473 -24.016 -16.438 1 96.75 47 PHE B N 1
ATOM 2783 C CA . PHE B 1 47 ? 6.707 -24.594 -15.117 1 96.75 47 PHE B CA 1
ATOM 2784 C C . PHE B 1 47 ? 7.059 -26.078 -15.234 1 96.75 47 PHE B C 1
ATOM 2786 O O . PHE B 1 47 ? 7.566 -26.672 -14.289 1 96.75 47 PHE B O 1
ATOM 2793 N N . ARG B 1 48 ? 6.855 -26.703 -16.406 1 96.5 48 ARG B N 1
ATOM 2794 C CA . ARG B 1 48 ? 7.266 -28.094 -16.625 1 96.5 48 ARG B CA 1
ATOM 2795 C C . ARG B 1 48 ? 8.781 -28.234 -16.562 1 96.5 48 ARG B C 1
ATOM 2797 O O . ARG B 1 48 ? 9.297 -29.312 -16.266 1 96.5 48 ARG B O 1
ATOM 2804 N N . ASN B 1 49 ? 9.398 -27.094 -16.828 1 96.06 49 ASN B N 1
ATOM 2805 C CA . ASN B 1 49 ? 10.852 -27.078 -16.75 1 96.06 49 ASN B CA 1
ATOM 2806 C C . ASN B 1 49 ? 11.344 -27.172 -15.312 1 96.06 49 ASN B C 1
ATOM 2808 O O . ASN B 1 49 ? 12.531 -27.422 -15.07 1 96.06 49 ASN B O 1
ATOM 2812 N N . TYR B 1 50 ? 10.445 -27.078 -14.336 1 96.06 50 TYR B N 1
ATOM 2813 C CA . TYR B 1 50 ? 10.797 -27.125 -12.922 1 96.06 50 TYR B CA 1
ATOM 2814 C C . TYR B 1 50 ? 10.273 -28.406 -12.281 1 96.06 50 TYR B C 1
ATOM 2816 O O . TYR B 1 50 ? 10.18 -28.5 -11.055 1 96.06 50 TYR B O 1
ATOM 2824 N N . ALA B 1 51 ? 9.945 -29.328 -13.109 1 95.81 51 ALA B N 1
ATOM 2825 C CA . ALA B 1 51 ? 9.398 -30.594 -12.617 1 95.81 51 ALA B CA 1
ATOM 2826 C C . ALA B 1 51 ? 10.32 -31.219 -11.578 1 95.81 51 ALA B C 1
ATOM 2828 O O . ALA B 1 51 ? 11.547 -31.203 -11.734 1 95.81 51 ALA B O 1
ATOM 2829 N N . GLY B 1 52 ? 9.672 -31.719 -10.484 1 96.44 52 GLY B N 1
ATOM 2830 C CA . GLY B 1 52 ? 10.43 -32.375 -9.422 1 96.44 52 GLY B CA 1
ATOM 2831 C C . GLY B 1 52 ? 10.852 -31.406 -8.32 1 96.44 52 GLY B C 1
ATOM 2832 O O . GLY B 1 52 ? 11.164 -31.828 -7.207 1 96.44 52 GLY B O 1
ATOM 2833 N N . ARG B 1 53 ? 10.891 -30.156 -8.633 1 98.12 53 ARG B N 1
ATOM 2834 C CA . ARG B 1 53 ? 11.203 -29.141 -7.633 1 98.12 53 ARG B CA 1
ATOM 2835 C C . ARG B 1 53 ? 9.953 -28.719 -6.863 1 98.12 53 ARG B C 1
ATOM 2837 O O . ARG B 1 53 ? 8.883 -29.297 -7.043 1 98.12 53 ARG B O 1
ATOM 2844 N N . TRP B 1 54 ? 10.133 -27.766 -5.945 1 98.88 54 TRP B N 1
ATOM 2845 C CA . TRP B 1 54 ? 9.031 -27.516 -5.02 1 98.88 54 TRP B CA 1
ATOM 2846 C C . TRP B 1 54 ? 8.422 -26.141 -5.262 1 98.88 54 TRP B C 1
ATOM 2848 O O . TRP B 1 54 ? 9.141 -25.172 -5.547 1 98.88 54 TRP B O 1
ATOM 2858 N N . ALA B 1 55 ? 7.109 -26.031 -5.141 1 98.94 55 ALA B N 1
ATOM 2859 C CA . ALA B 1 55 ? 6.363 -24.781 -5.02 1 98.94 55 ALA B CA 1
ATOM 2860 C C . ALA B 1 55 ? 5.707 -24.656 -3.648 1 98.94 55 ALA B C 1
ATOM 2862 O O . ALA B 1 55 ? 5.195 -25.656 -3.111 1 98.94 55 ALA B O 1
ATOM 2863 N N . VAL B 1 56 ? 5.809 -23.516 -3.088 1 98.94 56 VAL B N 1
ATOM 2864 C CA . VAL B 1 56 ? 5.152 -23.219 -1.822 1 98.94 56 VAL B CA 1
ATOM 2865 C C . VAL B 1 56 ? 3.938 -22.328 -2.072 1 98.94 56 VAL B C 1
ATOM 2867 O O . VAL B 1 56 ? 4.051 -21.266 -2.701 1 98.94 56 VAL B O 1
ATOM 2870 N N . VAL B 1 57 ? 2.756 -22.75 -1.599 1 98.94 57 VAL B N 1
ATOM 2871 C CA . VAL B 1 57 ? 1.53 -21.969 -1.791 1 98.94 57 VAL B CA 1
ATOM 2872 C C . VAL B 1 57 ? 0.875 -21.703 -0.44 1 98.94 57 VAL B C 1
ATOM 2874 O O . VAL B 1 57 ? 0.5 -22.625 0.277 1 98.94 57 VAL B O 1
ATOM 2877 N N . THR B 1 58 ? 0.757 -20.438 -0.072 1 98.88 58 THR B N 1
ATOM 2878 C CA . THR B 1 58 ? 0.051 -20.062 1.148 1 98.88 58 THR B CA 1
ATOM 2879 C C . THR B 1 58 ? -1.44 -19.891 0.878 1 98.88 58 THR B C 1
ATOM 2881 O O . THR B 1 58 ? -1.834 -19.453 -0.211 1 98.88 58 THR B O 1
ATOM 2884 N N . GLY B 1 59 ? -2.287 -20.156 1.925 1 98.19 59 GLY B N 1
ATOM 2885 C CA . GLY B 1 59 ? -3.725 -20.109 1.707 1 98.19 59 GLY B CA 1
ATOM 2886 C C . GLY B 1 59 ? -4.199 -21.094 0.662 1 98.19 59 GLY B C 1
ATOM 2887 O O . GLY B 1 59 ? -4.938 -20.734 -0.256 1 98.19 59 GLY B O 1
ATOM 2888 N N . SER B 1 60 ? -3.809 -22.312 0.771 1 98.19 60 SER B N 1
ATOM 2889 C CA . SER B 1 60 ? -3.936 -23.266 -0.325 1 98.19 60 SER B CA 1
ATOM 2890 C C . SER B 1 60 ? -5.039 -24.297 -0.048 1 98.19 60 SER B C 1
ATOM 2892 O O . SER B 1 60 ? -5.094 -25.344 -0.688 1 98.19 60 SER B O 1
ATOM 2894 N N . SER B 1 61 ? -5.906 -24.047 0.931 1 96.75 61 SER B N 1
ATOM 2895 C CA . SER B 1 61 ? -6.93 -25.016 1.308 1 96.75 61 SER B CA 1
ATOM 2896 C C . SER B 1 61 ? -8.188 -24.859 0.458 1 96.75 61 SER B C 1
ATOM 2898 O O . SER B 1 61 ? -9.055 -25.734 0.451 1 96.75 61 SER B O 1
ATOM 2900 N N . ASP B 1 62 ? -8.312 -23.703 -0.178 1 95.44 62 ASP B N 1
ATOM 2901 C CA . ASP B 1 62 ? -9.484 -23.422 -1.005 1 95.44 62 ASP B CA 1
ATOM 2902 C C . ASP B 1 62 ? -9.195 -22.328 -2.021 1 95.44 62 ASP B C 1
ATOM 2904 O O . ASP B 1 62 ? -8.078 -21.812 -2.084 1 95.44 62 ASP B O 1
ATOM 2908 N N . GLY B 1 63 ? -10.117 -22.141 -2.908 1 97.06 63 GLY B N 1
ATOM 2909 C CA . GLY B 1 63 ? -10.133 -20.953 -3.766 1 97.06 63 GLY B CA 1
ATOM 2910 C C . GLY B 1 63 ? -8.922 -20.875 -4.68 1 97.06 63 GLY B C 1
ATOM 2911 O O . GLY B 1 63 ? -8.562 -21.859 -5.328 1 97.06 63 GLY B O 1
ATOM 2912 N N . ILE B 1 64 ? -8.422 -19.703 -4.766 1 98.31 64 ILE B N 1
ATOM 2913 C CA . ILE B 1 64 ? -7.34 -19.375 -5.688 1 98.31 64 ILE B CA 1
ATOM 2914 C C . ILE B 1 64 ? -6.082 -20.156 -5.312 1 98.31 64 ILE B C 1
ATOM 2916 O O . ILE B 1 64 ? -5.426 -20.734 -6.176 1 98.31 64 ILE B O 1
ATOM 2920 N N . GLY B 1 65 ? -5.762 -20.25 -4.055 1 98.75 65 GLY B N 1
ATOM 2921 C CA . GLY B 1 65 ? -4.574 -20.953 -3.594 1 98.75 65 GLY B CA 1
ATOM 2922 C C . GLY B 1 65 ? -4.598 -22.438 -3.912 1 98.75 65 GLY B C 1
ATOM 2923 O O . GLY B 1 65 ? -3.598 -23 -4.359 1 98.75 65 GLY B O 1
ATOM 2924 N N . LYS B 1 66 ? -5.723 -23 -3.688 1 98.69 66 LYS B N 1
ATOM 2925 C CA . LYS B 1 66 ? -5.891 -24.406 -4.012 1 98.69 66 LYS B CA 1
ATOM 2926 C C . LYS B 1 66 ? -5.664 -24.672 -5.5 1 98.69 66 LYS B C 1
ATOM 2928 O O . LYS B 1 66 ? -4.992 -25.625 -5.875 1 98.69 66 LYS B O 1
ATOM 2933 N N . GLU B 1 67 ? -6.184 -23.797 -6.297 1 98.75 67 GLU B N 1
ATOM 2934 C CA . GLU B 1 67 ? -6.062 -23.984 -7.742 1 98.75 67 GLU B CA 1
ATOM 2935 C C . GLU B 1 67 ? -4.637 -23.734 -8.211 1 98.75 67 GLU B C 1
ATOM 2937 O O . GLU B 1 67 ? -4.152 -24.406 -9.133 1 98.75 67 GLU B O 1
ATOM 2942 N N . TYR B 1 68 ? -3.93 -22.75 -7.629 1 98.88 68 TYR B N 1
ATOM 2943 C CA . TYR B 1 68 ? -2.508 -22.594 -7.926 1 98.88 68 TYR B CA 1
ATOM 2944 C C . TYR B 1 68 ? -1.748 -23.875 -7.609 1 98.88 68 TYR B C 1
ATOM 2946 O O . TYR B 1 68 ? -0.932 -24.344 -8.414 1 98.88 68 TYR B O 1
ATOM 2954 N N . ALA B 1 69 ? -2.016 -24.453 -6.434 1 98.88 69 ALA B N 1
ATOM 2955 C CA . ALA B 1 69 ? -1.355 -25.688 -6.023 1 98.88 69 ALA B CA 1
ATOM 2956 C C . ALA B 1 69 ? -1.612 -26.797 -7.031 1 98.88 69 ALA B C 1
ATOM 2958 O O . ALA B 1 69 ? -0.677 -27.469 -7.484 1 98.88 69 ALA B O 1
ATOM 2959 N N . LYS B 1 70 ? -2.83 -26.984 -7.422 1 98.88 70 LYS B N 1
ATOM 2960 C CA . LYS B 1 70 ? -3.227 -28.062 -8.328 1 98.88 70 LYS B CA 1
ATOM 2961 C C . LYS B 1 70 ? -2.574 -27.891 -9.703 1 98.88 70 LYS B C 1
ATOM 2963 O O . LYS B 1 70 ? -2.057 -28.844 -10.273 1 98.88 70 LYS B O 1
ATOM 2968 N N . GLN B 1 71 ? -2.607 -26.688 -10.195 1 98.81 71 GLN B N 1
ATOM 2969 C CA . GLN B 1 71 ? -2.156 -26.469 -11.57 1 98.81 71 GLN B CA 1
ATOM 2970 C C . GLN B 1 71 ? -0.633 -26.469 -11.648 1 98.81 71 GLN B C 1
ATOM 2972 O O . GLN B 1 71 ? -0.062 -26.875 -12.664 1 98.81 71 GLN B O 1
ATOM 2977 N N . LEU B 1 72 ? 0.047 -26.016 -10.602 1 98.81 72 LEU B N 1
ATOM 2978 C CA . LEU B 1 72 ? 1.499 -26.141 -10.555 1 98.81 72 LEU B CA 1
ATOM 2979 C C . LEU B 1 72 ? 1.909 -27.609 -10.414 1 98.81 72 LEU B C 1
ATOM 2981 O O . LEU B 1 72 ? 2.891 -28.031 -11.023 1 98.81 72 LEU B O 1
ATOM 2985 N N . ALA B 1 73 ? 1.164 -28.391 -9.656 1 98.88 73 ALA B N 1
ATOM 2986 C CA . ALA B 1 73 ? 1.405 -29.828 -9.531 1 98.88 73 ALA B CA 1
ATOM 2987 C C . ALA B 1 73 ? 1.248 -30.531 -10.875 1 98.88 73 ALA B C 1
ATOM 2989 O O . ALA B 1 73 ? 2.01 -31.438 -11.195 1 98.88 73 ALA B O 1
ATOM 2990 N N . ALA B 1 74 ? 0.277 -30.078 -11.633 1 98.69 74 ALA B N 1
ATOM 2991 C CA . ALA B 1 74 ? 0.025 -30.672 -12.953 1 98.69 74 ALA B CA 1
ATOM 2992 C C . ALA B 1 74 ? 1.218 -30.469 -13.883 1 98.69 74 ALA B C 1
ATOM 2994 O O . ALA B 1 74 ? 1.395 -31.203 -14.844 1 98.69 74 ALA B O 1
ATOM 2995 N N . CYS B 1 75 ? 2.002 -29.469 -13.57 1 98.19 75 CYS B N 1
ATOM 2996 C CA . CYS B 1 75 ? 3.211 -29.219 -14.344 1 98.19 75 CYS B CA 1
ATOM 2997 C C . CYS B 1 75 ? 4.383 -30.031 -13.82 1 98.19 75 CYS B C 1
ATOM 2999 O O . CYS B 1 75 ? 5.496 -29.938 -14.336 1 98.19 75 CYS B O 1
ATOM 3001 N N . GLY B 1 76 ? 4.137 -30.781 -12.719 1 98.56 76 GLY B N 1
ATOM 3002 C CA . GLY B 1 76 ? 5.152 -31.703 -12.227 1 98.56 76 GLY B CA 1
ATOM 3003 C C . GLY B 1 76 ? 5.855 -31.203 -10.977 1 98.56 76 GLY B C 1
ATOM 3004 O O . GLY B 1 76 ? 6.773 -31.844 -10.469 1 98.56 76 GLY B O 1
ATOM 3005 N N . LEU B 1 77 ? 5.488 -30.109 -10.453 1 98.81 77 LEU B N 1
ATOM 3006 C CA . LEU B 1 77 ? 6.117 -29.578 -9.25 1 98.81 77 LEU B CA 1
ATOM 3007 C C . LEU B 1 77 ? 5.574 -30.266 -8 1 98.81 77 LEU B C 1
ATOM 3009 O O . LEU B 1 77 ? 4.375 -30.547 -7.91 1 98.81 77 LEU B O 1
ATOM 3013 N N . ASN B 1 78 ? 6.469 -30.562 -7.051 1 98.88 78 ASN B N 1
ATOM 3014 C CA . ASN B 1 78 ? 6.016 -30.875 -5.699 1 98.88 78 ASN B CA 1
ATOM 3015 C C . ASN B 1 78 ? 5.445 -29.641 -5.004 1 98.88 78 ASN B C 1
ATOM 3017 O O . ASN B 1 78 ? 5.836 -28.516 -5.309 1 98.88 78 ASN B O 1
ATOM 3021 N N . ILE B 1 79 ? 4.512 -29.891 -4.055 1 98.94 79 ILE B N 1
ATOM 3022 C CA . ILE B 1 79 ? 3.799 -28.734 -3.529 1 98.94 79 ILE B CA 1
ATOM 3023 C C . ILE B 1 79 ? 3.857 -28.75 -2.004 1 98.94 79 ILE B C 1
ATOM 3025 O O . ILE B 1 79 ? 3.561 -29.766 -1.369 1 98.94 79 ILE B O 1
ATOM 3029 N N . VAL B 1 80 ? 4.301 -27.625 -1.409 1 98.94 80 VAL B N 1
ATOM 3030 C CA . VAL B 1 80 ? 4.055 -27.359 0.003 1 98.94 80 VAL B CA 1
ATOM 3031 C C . VAL B 1 80 ? 2.752 -26.578 0.162 1 98.94 80 VAL B C 1
ATOM 3033 O O . VAL B 1 80 ? 2.607 -25.469 -0.384 1 98.94 80 VAL B O 1
ATOM 3036 N N . LEU B 1 81 ? 1.82 -27.203 0.877 1 98.88 81 LEU B N 1
ATOM 3037 C CA . LEU B 1 81 ? 0.525 -26.594 1.151 1 98.88 81 LEU B CA 1
ATOM 3038 C C . LEU B 1 81 ? 0.498 -25.984 2.545 1 98.88 81 LEU B C 1
ATOM 3040 O O . LEU B 1 81 ? 0.715 -26.672 3.541 1 98.88 81 LEU B O 1
ATOM 3044 N N . ILE B 1 82 ? 0.233 -24.672 2.621 1 98.88 82 ILE B N 1
ATOM 3045 C CA . ILE B 1 82 ? 0.211 -24.016 3.922 1 98.88 82 ILE B CA 1
ATOM 3046 C C . ILE B 1 82 ? -1.149 -23.359 4.145 1 98.88 82 ILE B C 1
ATOM 3048 O O . ILE B 1 82 ? -1.612 -22.578 3.309 1 98.88 82 ILE B O 1
ATOM 3052 N N . SER B 1 83 ? -1.84 -23.641 5.191 1 98.19 83 SER B N 1
ATOM 3053 C CA . SER B 1 83 ? -3.086 -23.016 5.629 1 98.19 83 SER B CA 1
ATOM 3054 C C . SER B 1 83 ? -3.398 -23.375 7.082 1 98.19 83 SER B C 1
ATOM 3056 O O . SER B 1 83 ? -2.588 -24 7.758 1 98.19 83 SER B O 1
ATOM 3058 N N . ARG B 1 84 ? -4.516 -22.906 7.574 1 96.5 84 ARG B N 1
ATOM 3059 C CA . ARG B 1 84 ? -4.805 -23.047 9 1 96.5 84 ARG B CA 1
ATOM 3060 C C . ARG B 1 84 ? -5.543 -24.359 9.273 1 96.5 84 ARG B C 1
ATOM 3062 O O . ARG B 1 84 ? -5.527 -24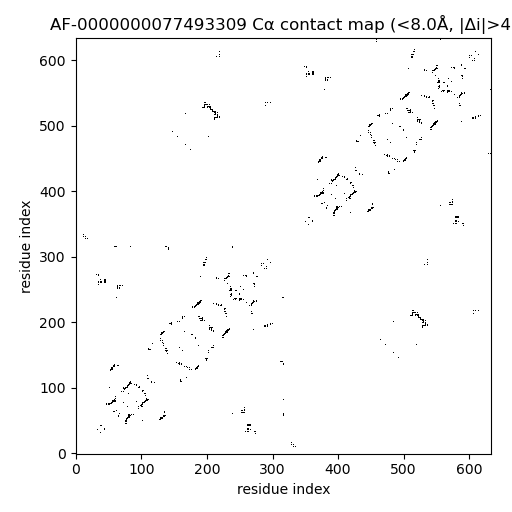.859 10.398 1 96.5 84 ARG B O 1
ATOM 3069 N N . SER B 1 85 ? -6.203 -24.984 8.266 1 96.69 85 SER B N 1
ATOM 3070 C CA . SER B 1 85 ? -7.023 -26.172 8.484 1 96.69 85 SER B CA 1
ATOM 3071 C C . SER B 1 85 ? -6.301 -27.438 8.023 1 96.69 85 SER B C 1
ATOM 3073 O O . SER B 1 85 ? -6.215 -27.703 6.828 1 96.69 85 SER B O 1
ATOM 3075 N N . GLU B 1 86 ? -5.961 -28.25 8.961 1 98 86 GLU B N 1
ATOM 3076 C CA . GLU B 1 86 ? -5.211 -29.453 8.648 1 98 86 GLU B CA 1
ATOM 3077 C C . GLU B 1 86 ? -6.035 -30.406 7.789 1 98 86 GLU B C 1
ATOM 3079 O O . GLU B 1 86 ? -5.535 -30.953 6.805 1 98 86 GLU B O 1
ATOM 3084 N N . ASP B 1 87 ? -7.277 -30.531 8.141 1 98.31 87 ASP B N 1
ATOM 3085 C CA . ASP B 1 87 ? -8.141 -31.469 7.422 1 98.31 87 ASP B CA 1
ATOM 3086 C C . ASP B 1 87 ? -8.305 -31.047 5.961 1 98.31 87 ASP B C 1
ATOM 3088 O O . ASP B 1 87 ? -8.258 -31.891 5.059 1 98.31 87 ASP B O 1
ATOM 3092 N N . LYS B 1 88 ? -8.523 -29.812 5.742 1 98 88 LYS B N 1
ATOM 3093 C CA . LYS B 1 88 ? -8.664 -29.312 4.375 1 98 88 LYS B CA 1
ATOM 3094 C C . LYS B 1 88 ? -7.367 -29.484 3.588 1 98 88 LYS B C 1
ATOM 3096 O O . LYS B 1 88 ? -7.395 -29.844 2.408 1 98 88 LYS B O 1
ATOM 3101 N N . LEU B 1 89 ? -6.273 -29.281 4.25 1 98.69 89 LEU B N 1
ATOM 3102 C CA . LEU B 1 89 ? -4.98 -29.438 3.598 1 98.69 89 LEU B CA 1
ATOM 3103 C C . LEU B 1 89 ? -4.734 -30.891 3.199 1 98.69 89 LEU B C 1
ATOM 3105 O O . LEU B 1 89 ? -4.254 -31.156 2.098 1 98.69 89 LEU B O 1
ATOM 3109 N N . LYS B 1 90 ? -5.023 -31.781 4.059 1 98.62 90 LYS B N 1
ATOM 3110 C CA . LYS B 1 90 ? -4.863 -33.188 3.768 1 98.62 90 LYS B CA 1
ATOM 3111 C C . LYS B 1 90 ? -5.715 -33.625 2.574 1 98.62 90 LYS B C 1
ATOM 3113 O O . LYS B 1 90 ? -5.281 -34.406 1.739 1 98.62 90 LYS B O 1
ATOM 3118 N N . ALA B 1 91 ? -6.895 -33.094 2.549 1 98.62 91 ALA B N 1
ATOM 3119 C CA . ALA B 1 91 ? -7.781 -33.375 1.427 1 98.62 91 ALA B CA 1
ATOM 3120 C C . ALA B 1 91 ? -7.195 -32.875 0.112 1 98.62 91 ALA B C 1
ATOM 3122 O O . ALA B 1 91 ? -7.211 -33.594 -0.895 1 98.62 91 ALA B O 1
ATOM 3123 N N . VAL B 1 92 ? -6.688 -31.656 0.103 1 98.69 92 VAL B N 1
ATOM 3124 C CA . VAL B 1 92 ? -6.082 -31.078 -1.093 1 98.69 92 VAL B CA 1
ATOM 3125 C C . VAL B 1 92 ? -4.832 -31.859 -1.474 1 98.69 92 VAL B C 1
ATOM 3127 O O . VAL B 1 92 ? -4.602 -32.125 -2.652 1 98.69 92 VAL B O 1
ATOM 3130 N N . ALA B 1 93 ? -4.027 -32.25 -0.503 1 98.81 93 ALA B N 1
ATOM 3131 C CA . ALA B 1 93 ? -2.818 -33.031 -0.739 1 98.81 93 ALA B CA 1
ATOM 3132 C C . ALA B 1 93 ? -3.15 -34.344 -1.408 1 98.81 93 ALA B C 1
ATOM 3134 O O . ALA B 1 93 ? -2.51 -34.75 -2.391 1 98.81 93 ALA B O 1
ATOM 3135 N N . ALA B 1 94 ? -4.133 -35 -0.884 1 98.69 94 ALA B N 1
ATOM 3136 C CA . ALA B 1 94 ? -4.547 -36.281 -1.437 1 98.69 94 ALA B CA 1
ATOM 3137 C C . ALA B 1 94 ? -5.008 -36.156 -2.883 1 98.69 94 ALA B C 1
ATOM 3139 O O . ALA B 1 94 ? -4.68 -36.969 -3.732 1 98.69 94 ALA B O 1
ATOM 3140 N N . GLU B 1 95 ? -5.766 -35.094 -3.096 1 98.5 95 GLU B N 1
ATOM 3141 C CA . GLU B 1 95 ? -6.242 -34.844 -4.449 1 98.5 95 GLU B CA 1
ATOM 3142 C C . GLU B 1 95 ? -5.074 -34.594 -5.406 1 98.5 95 GLU B C 1
ATOM 3144 O O . GLU B 1 95 ? -5.043 -35.188 -6.504 1 98.5 95 GLU B O 1
ATOM 3149 N N . ILE B 1 96 ? -4.137 -33.844 -5.031 1 98.62 96 ILE B N 1
ATOM 3150 C CA . ILE B 1 96 ? -2.992 -33.469 -5.859 1 98.62 96 ILE B CA 1
ATOM 3151 C C . ILE B 1 96 ? -2.131 -34.688 -6.125 1 98.62 96 ILE B C 1
ATOM 3153 O O . ILE B 1 96 ? -1.751 -34.969 -7.266 1 98.62 96 ILE B O 1
ATOM 3157 N N . GLU B 1 97 ? -1.816 -35.406 -5.102 1 98.44 97 GLU B N 1
ATOM 3158 C CA . GLU B 1 97 ? -1 -36.625 -5.246 1 98.44 97 GLU B CA 1
ATOM 3159 C C . GLU B 1 97 ? -1.691 -37.656 -6.133 1 98.44 97 GLU B C 1
ATOM 3161 O O . GLU B 1 97 ? -1.043 -38.312 -6.941 1 98.44 97 GLU B O 1
ATOM 3166 N N . GLY B 1 98 ? -2.945 -37.75 -5.992 1 98.06 98 GLY B N 1
ATOM 3167 C CA . GLY B 1 98 ? -3.713 -38.719 -6.781 1 98.06 98 GLY B CA 1
ATOM 3168 C C . GLY B 1 98 ? -3.768 -38.375 -8.258 1 98.06 98 GLY B C 1
ATOM 3169 O O . GLY B 1 98 ? -3.697 -39.25 -9.109 1 98.06 98 GLY B O 1
ATOM 3170 N N . ILE B 1 99 ? -3.869 -37.125 -8.586 1 97.44 99 ILE B N 1
ATOM 3171 C CA . ILE B 1 99 ? -4.098 -36.688 -9.961 1 97.44 99 ILE B CA 1
ATOM 3172 C C . ILE B 1 99 ? -2.76 -36.469 -10.664 1 97.44 99 ILE B C 1
ATOM 3174 O O . ILE B 1 99 ? -2.592 -36.875 -11.82 1 97.44 99 ILE B O 1
ATOM 3178 N N . SER B 1 100 ? -1.816 -35.875 -10 1 97 100 SER B N 1
ATOM 3179 C CA . SER B 1 100 ? -0.604 -35.406 -10.672 1 97 100 SER B CA 1
ATOM 3180 C C . SER B 1 100 ? 0.582 -36.312 -10.344 1 97 100 SER B C 1
ATOM 3182 O O . SER B 1 100 ? 1.616 -36.25 -11.016 1 97 100 SER B O 1
ATOM 3184 N N . GLY B 1 101 ? 0.519 -37.156 -9.281 1 97.06 101 GLY B N 1
ATOM 3185 C CA . GLY B 1 101 ? 1.572 -38.094 -8.93 1 97.06 101 GLY B CA 1
ATOM 3186 C C . GLY B 1 101 ? 2.809 -37.406 -8.359 1 97.06 101 GLY B C 1
ATOM 3187 O O . GLY B 1 101 ? 3.922 -37.906 -8.508 1 97.06 101 GLY B O 1
ATOM 3188 N N . VAL B 1 102 ? 2.684 -36.25 -7.887 1 98.5 102 VAL B N 1
ATOM 3189 C CA . VAL B 1 102 ? 3.797 -35.531 -7.289 1 98.5 102 VAL B CA 1
ATOM 3190 C C . VAL B 1 102 ? 3.729 -35.625 -5.77 1 98.5 102 VAL B C 1
ATOM 3192 O O . VAL B 1 102 ? 2.764 -36.156 -5.219 1 98.5 102 VAL B O 1
ATOM 3195 N N . ARG B 1 103 ? 4.762 -35.125 -5.047 1 98.62 103 ARG B N 1
ATOM 3196 C CA . ARG B 1 103 ? 4.781 -35.125 -3.588 1 98.62 103 ARG B CA 1
ATOM 3197 C C . ARG B 1 103 ? 4.148 -33.844 -3.035 1 98.62 103 ARG B C 1
ATOM 3199 O O . ARG B 1 103 ? 4.215 -32.781 -3.666 1 98.62 103 ARG B O 1
ATOM 3206 N N . THR B 1 104 ? 3.547 -33.969 -1.943 1 98.81 104 THR B N 1
ATOM 3207 C CA . THR B 1 104 ? 3.021 -32.812 -1.228 1 98.81 104 THR B CA 1
ATOM 3208 C C . THR B 1 104 ? 3.547 -32.781 0.204 1 98.81 104 THR B C 1
ATOM 3210 O O . THR B 1 104 ? 3.926 -33.812 0.758 1 98.81 104 THR B O 1
ATOM 3213 N N . LYS B 1 105 ? 3.705 -31.688 0.75 1 98.81 105 LYS B N 1
ATOM 3214 C CA . LYS B 1 105 ? 3.99 -31.438 2.16 1 98.81 105 LYS B CA 1
ATOM 3215 C C . LYS B 1 105 ? 2.994 -30.438 2.75 1 98.81 105 LYS B C 1
ATOM 3217 O O . LYS B 1 105 ? 2.703 -29.406 2.143 1 98.81 105 LYS B O 1
ATOM 3222 N N . ILE B 1 106 ? 2.457 -30.812 3.902 1 98.69 106 ILE B N 1
ATOM 3223 C CA . ILE B 1 106 ? 1.483 -29.953 4.566 1 98.69 106 ILE B CA 1
ATOM 3224 C C . ILE B 1 106 ? 2.148 -29.219 5.727 1 98.69 106 ILE B C 1
ATOM 3226 O O . ILE B 1 106 ? 2.883 -29.812 6.512 1 98.69 106 ILE B O 1
ATOM 3230 N N . VAL B 1 107 ? 1.946 -27.922 5.824 1 98.75 107 VAL B N 1
ATOM 3231 C CA . VAL B 1 107 ? 2.363 -27.094 6.953 1 98.75 107 VAL B CA 1
ATOM 3232 C C . VAL B 1 107 ? 1.166 -26.328 7.5 1 98.75 107 VAL B C 1
ATOM 3234 O O . VAL B 1 107 ? 0.637 -25.438 6.836 1 98.75 107 VAL B O 1
ATOM 3237 N N . VAL B 1 108 ? 0.734 -26.703 8.711 1 98.5 108 VAL B N 1
ATOM 3238 C CA . VAL B 1 108 ? -0.398 -26.031 9.336 1 98.5 108 VAL B CA 1
ATOM 3239 C C . VAL B 1 108 ? 0.069 -24.719 9.969 1 98.5 108 VAL B C 1
ATOM 3241 O O . VAL B 1 108 ? 0.973 -24.719 10.805 1 98.5 108 VAL B O 1
ATOM 3244 N N . ALA B 1 109 ? -0.511 -23.609 9.523 1 98.38 109 ALA B N 1
ATOM 3245 C CA . ALA B 1 109 ? -0.118 -22.297 10.031 1 98.38 109 ALA B CA 1
ATOM 3246 C C . ALA B 1 109 ? -1.279 -21.297 9.953 1 98.38 109 ALA B C 1
ATOM 3248 O O . ALA B 1 109 ? -1.94 -21.188 8.922 1 98.38 109 ALA B O 1
ATOM 3249 N N . ASP B 1 110 ? -1.548 -20.656 11.039 1 97.94 110 ASP B N 1
ATOM 3250 C CA . ASP B 1 110 ? -2.488 -19.547 11.086 1 97.94 110 ASP B CA 1
ATOM 3251 C C . ASP B 1 110 ? -1.767 -18.219 10.922 1 97.94 110 ASP B C 1
ATOM 3253 O O . ASP B 1 110 ? -1.207 -17.688 11.891 1 97.94 110 ASP B O 1
ATOM 3257 N N . PHE B 1 111 ? -1.917 -17.609 9.797 1 97.94 111 PHE B N 1
ATOM 3258 C CA . PHE B 1 111 ? -1.163 -16.406 9.461 1 97.94 111 PHE B CA 1
ATOM 3259 C C . PHE B 1 111 ? -1.677 -15.203 10.25 1 97.94 111 PHE B C 1
ATOM 3261 O O . PHE B 1 111 ? -1.103 -14.117 10.18 1 97.94 111 PHE B O 1
ATOM 3268 N N . GLY B 1 112 ? -2.734 -15.375 10.961 1 96.44 112 GLY B N 1
ATOM 3269 C CA . GLY B 1 112 ? -3.154 -14.352 11.906 1 96.44 112 GLY B CA 1
ATOM 3270 C C . GLY B 1 112 ? -2.172 -14.148 13.047 1 96.44 112 GLY B C 1
ATOM 3271 O O . GLY B 1 112 ? -2.189 -13.109 13.711 1 96.44 112 GLY B O 1
ATOM 3272 N N . SER B 1 113 ? -1.374 -15.141 13.219 1 94.19 113 SER B N 1
ATOM 3273 C CA . SER B 1 113 ? -0.352 -15.078 14.258 1 94.19 113 SER B CA 1
ATOM 3274 C C . SER B 1 113 ? 1.021 -14.773 13.672 1 94.19 113 SER B C 1
ATOM 3276 O O . SER B 1 113 ? 1.308 -15.141 12.531 1 94.19 113 SER B O 1
ATOM 3278 N N . THR B 1 114 ? 1.853 -14.094 14.477 1 92.31 114 THR B N 1
ATOM 3279 C CA . THR B 1 114 ? 3.203 -13.781 14.016 1 92.31 114 THR B CA 1
ATOM 3280 C C . THR B 1 114 ? 4.203 -14.805 14.555 1 92.31 114 THR B C 1
ATOM 3282 O O . THR B 1 114 ? 5.402 -14.703 14.281 1 92.31 114 THR B O 1
ATOM 3285 N N . GLU B 1 115 ? 3.758 -15.812 15.195 1 94.44 115 GLU B N 1
ATOM 3286 C CA . GLU B 1 115 ? 4.641 -16.766 15.852 1 94.44 115 GLU B CA 1
ATOM 3287 C C . GLU B 1 115 ? 4.781 -18.047 15.023 1 94.44 115 GLU B C 1
ATOM 3289 O O . GLU B 1 115 ? 5.371 -19.031 15.484 1 94.44 115 GLU B O 1
ATOM 3294 N N . ILE B 1 116 ? 4.355 -18.078 13.867 1 97.62 116 ILE B N 1
ATOM 3295 C CA . ILE B 1 116 ? 4.27 -19.297 13.094 1 97.62 116 ILE B CA 1
ATOM 3296 C C . ILE B 1 116 ? 5.484 -19.422 12.18 1 97.62 116 ILE B C 1
ATOM 3298 O O . ILE B 1 116 ? 5.758 -20.5 11.641 1 97.62 116 ILE B O 1
ATOM 3302 N N . TYR B 1 117 ? 6.305 -18.422 11.992 1 98.19 117 TYR B N 1
ATOM 3303 C CA . TYR B 1 117 ? 7.23 -18.344 10.859 1 98.19 117 TYR B CA 1
ATOM 3304 C C . TYR B 1 117 ? 8.492 -19.156 11.133 1 98.19 117 TYR B C 1
ATOM 3306 O O . TYR B 1 117 ? 9.102 -19.688 10.211 1 98.19 117 TYR B O 1
ATOM 3314 N N . ASP B 1 118 ? 8.875 -19.266 12.383 1 97.62 118 ASP B N 1
ATOM 3315 C CA . ASP B 1 118 ? 10.008 -20.141 12.695 1 97.62 118 ASP B CA 1
ATOM 3316 C C . ASP B 1 118 ? 9.719 -21.594 12.289 1 97.62 118 ASP B C 1
ATOM 3318 O O . ASP B 1 118 ? 10.57 -22.266 11.711 1 97.62 118 ASP B O 1
ATOM 3322 N N . ASN B 1 119 ? 8.555 -22.016 12.609 1 98.25 119 ASN B N 1
ATOM 3323 C CA . ASN B 1 119 ? 8.148 -23.359 12.242 1 98.25 119 ASN B CA 1
ATOM 3324 C C . ASN B 1 119 ? 8.078 -23.531 10.727 1 98.25 119 ASN B C 1
ATOM 3326 O O . ASN B 1 119 ? 8.508 -24.562 10.195 1 98.25 119 ASN B O 1
ATOM 3330 N N . ILE B 1 120 ? 7.531 -22.578 10.008 1 98.75 120 ILE B N 1
ATOM 3331 C CA . ILE B 1 120 ? 7.449 -22.641 8.555 1 98.75 120 ILE B CA 1
ATOM 3332 C C . ILE B 1 120 ? 8.852 -22.734 7.961 1 98.75 120 ILE B C 1
ATOM 3334 O O . ILE B 1 120 ? 9.102 -23.562 7.074 1 98.75 120 ILE B O 1
ATOM 3338 N N . GLN B 1 121 ? 9.711 -21.891 8.453 1 98.5 121 GLN B N 1
ATOM 3339 C CA . GLN B 1 121 ? 11.086 -21.906 7.973 1 98.5 121 GLN B CA 1
ATOM 3340 C C . GLN B 1 121 ? 11.719 -23.281 8.148 1 98.5 121 GLN B C 1
ATOM 3342 O O . GLN B 1 121 ? 12.391 -23.781 7.246 1 98.5 121 GLN B O 1
ATOM 3347 N N . GLN B 1 122 ? 11.508 -23.844 9.305 1 98.38 122 GLN B N 1
ATOM 3348 C CA . GLN B 1 122 ? 12.055 -25.156 9.594 1 98.38 122 GLN B CA 1
ATOM 3349 C C . GLN B 1 122 ? 11.484 -26.203 8.648 1 98.38 122 GLN B C 1
ATOM 3351 O O . GLN B 1 122 ? 12.219 -27.062 8.141 1 98.38 122 GLN B O 1
ATOM 3356 N N . GLU B 1 123 ? 10.211 -26.141 8.445 1 98.56 123 GLU B N 1
ATOM 3357 C CA . GLU B 1 123 ? 9.531 -27.109 7.586 1 98.56 123 GLU B CA 1
ATOM 3358 C C . GLU B 1 123 ? 10.008 -27 6.141 1 98.56 123 GLU B C 1
ATOM 3360 O O . GLU B 1 123 ? 9.977 -27.984 5.391 1 98.56 123 GLU B O 1
ATOM 3365 N N . LEU B 1 124 ? 10.461 -25.844 5.727 1 98.69 124 LEU B N 1
ATOM 3366 C CA . LEU B 1 124 ? 10.828 -25.609 4.336 1 98.69 124 LEU B CA 1
ATOM 3367 C C . LEU B 1 124 ? 12.328 -25.844 4.129 1 98.69 124 LEU B C 1
ATOM 3369 O O . LEU B 1 124 ? 12.812 -25.812 2.994 1 98.69 124 LEU B O 1
ATOM 3373 N N . GLU B 1 125 ? 13.016 -26.047 5.215 1 96.94 125 GLU B N 1
ATOM 3374 C CA . GLU B 1 125 ? 14.469 -26.203 5.133 1 96.94 125 GLU B CA 1
ATOM 3375 C C . GLU B 1 125 ? 14.844 -27.391 4.242 1 96.94 125 GLU B C 1
ATOM 3377 O O . GLU B 1 125 ? 14.234 -28.453 4.332 1 96.94 125 GLU B O 1
ATOM 3382 N N . GLY B 1 126 ? 15.789 -27.156 3.334 1 95.81 126 GLY B N 1
ATOM 3383 C CA . GLY B 1 126 ? 16.328 -28.219 2.506 1 95.81 126 GLY B CA 1
ATOM 3384 C C . GLY B 1 126 ? 15.547 -28.438 1.223 1 95.81 126 GLY B C 1
ATOM 3385 O O . GLY B 1 126 ? 15.992 -29.172 0.333 1 95.81 126 GLY B O 1
ATOM 3386 N N . LEU B 1 127 ? 14.398 -27.859 1.106 1 98.19 127 LEU B N 1
ATOM 3387 C CA . LEU B 1 127 ? 13.602 -28.016 -0.104 1 98.19 127 LEU B CA 1
ATOM 3388 C C . LEU B 1 127 ? 14.117 -27.109 -1.214 1 98.19 127 LEU B C 1
ATOM 3390 O O . LEU B 1 127 ? 14.508 -25.969 -0.956 1 98.19 127 LEU B O 1
ATOM 3394 N N . ASP B 1 128 ? 14.211 -27.625 -2.395 1 98.19 128 ASP B N 1
ATOM 3395 C CA . ASP B 1 128 ? 14.547 -26.844 -3.58 1 98.19 128 ASP B CA 1
ATOM 3396 C C . ASP B 1 128 ? 13.328 -26.109 -4.121 1 98.19 128 ASP B C 1
ATOM 3398 O O . ASP B 1 128 ? 12.703 -26.547 -5.09 1 98.19 128 ASP B O 1
ATOM 3402 N N . ILE B 1 129 ? 13.086 -24.953 -3.543 1 98.81 129 ILE B N 1
ATOM 3403 C CA . ILE B 1 129 ? 11.867 -24.203 -3.838 1 98.81 129 ILE B CA 1
ATOM 3404 C C . ILE B 1 129 ? 12.102 -23.281 -5.031 1 98.81 129 ILE B C 1
ATOM 3406 O O . ILE B 1 129 ? 12.938 -22.391 -4.969 1 98.81 129 ILE B O 1
ATOM 3410 N N . VAL B 1 130 ? 11.289 -23.422 -6.062 1 98.5 130 VAL B N 1
ATOM 3411 C CA . VAL B 1 130 ? 11.484 -22.641 -7.273 1 98.5 130 VAL B CA 1
ATOM 3412 C C . VAL B 1 130 ? 10.328 -21.656 -7.449 1 98.5 130 VAL B C 1
ATOM 3414 O O . VAL B 1 130 ? 10.422 -20.719 -8.25 1 98.5 130 VAL B O 1
ATOM 3417 N N . CYS B 1 131 ? 9.242 -21.875 -6.691 1 98.88 131 CYS B N 1
ATOM 3418 C CA . CYS B 1 131 ? 8.078 -21.016 -6.824 1 98.88 131 CYS B CA 1
ATOM 3419 C C . CYS B 1 131 ? 7.422 -20.766 -5.469 1 98.88 131 CYS B C 1
ATOM 3421 O O . CYS B 1 131 ? 7.223 -21.703 -4.691 1 98.88 131 CYS B O 1
ATOM 3423 N N . LEU B 1 132 ? 7.227 -19.531 -5.164 1 98.94 132 LEU B N 1
ATOM 3424 C CA . LEU B 1 132 ? 6.465 -19.109 -3.998 1 98.94 132 LEU B CA 1
ATOM 3425 C C . LEU B 1 132 ? 5.207 -18.344 -4.422 1 98.94 132 LEU B C 1
ATOM 3427 O O . LEU B 1 132 ? 5.293 -17.344 -5.141 1 98.94 132 LEU B O 1
ATOM 3431 N N . VAL B 1 133 ? 4.035 -18.875 -4.055 1 98.94 133 VAL B N 1
ATOM 3432 C CA . VAL B 1 133 ? 2.771 -18.188 -4.262 1 98.94 133 VAL B CA 1
ATOM 3433 C C . VAL B 1 133 ? 2.248 -17.656 -2.932 1 98.94 133 VAL B C 1
ATOM 3435 O O . VAL B 1 133 ? 1.687 -18.406 -2.133 1 98.94 133 VAL B O 1
ATOM 3438 N N . ASN B 1 134 ? 2.484 -16.375 -2.742 1 98.94 134 ASN B N 1
ATOM 3439 C CA . ASN B 1 134 ? 1.859 -15.688 -1.612 1 98.94 134 ASN B CA 1
ATOM 3440 C C . ASN B 1 134 ? 0.402 -15.344 -1.901 1 98.94 134 ASN B C 1
ATOM 3442 O O . ASN B 1 134 ? 0.111 -14.297 -2.486 1 98.94 134 ASN B O 1
ATOM 3446 N N . ASN B 1 135 ? -0.478 -16.203 -1.422 1 98.69 135 ASN B N 1
ATOM 3447 C CA . ASN B 1 135 ? -1.888 -16.094 -1.778 1 98.69 135 ASN B CA 1
ATOM 3448 C C . ASN B 1 135 ? -2.758 -15.852 -0.549 1 98.69 135 ASN B C 1
ATOM 3450 O O . ASN B 1 135 ? -3.887 -15.367 -0.667 1 98.69 135 ASN B O 1
ATOM 3454 N N . VAL B 1 136 ? -2.207 -16.188 0.62 1 97.94 136 VAL B N 1
ATOM 3455 C CA . VAL B 1 136 ? -3.043 -16.078 1.811 1 97.94 136 VAL B CA 1
ATOM 3456 C C . VAL B 1 136 ? -3.531 -14.648 1.971 1 97.94 136 VAL B C 1
ATOM 3458 O O . VAL B 1 136 ? -2.783 -13.695 1.72 1 97.94 136 VAL B O 1
ATOM 3461 N N . GLY B 1 137 ? -4.73 -14.453 2.311 1 97.19 137 GLY B N 1
ATOM 3462 C CA . GLY B 1 137 ? -5.359 -13.164 2.516 1 97.19 137 GLY B CA 1
ATOM 3463 C C . GLY B 1 137 ? -6.668 -13.25 3.277 1 97.19 137 GLY B C 1
ATOM 3464 O O . GLY B 1 137 ? -7.289 -14.312 3.338 1 97.19 137 GLY B O 1
ATOM 3465 N N . THR B 1 138 ? -7 -12.172 3.875 1 97 138 THR B N 1
ATOM 3466 C CA . THR B 1 138 ? -8.273 -12.109 4.574 1 97 138 THR B CA 1
ATOM 3467 C C . THR B 1 138 ? -8.883 -10.711 4.461 1 97 138 THR B C 1
ATOM 3469 O O . THR B 1 138 ? -8.18 -9.75 4.145 1 97 138 THR B O 1
ATOM 3472 N N . ALA B 1 139 ? -10.156 -10.641 4.543 1 96.06 139 ALA B N 1
ATOM 3473 C CA . ALA B 1 139 ? -10.953 -9.422 4.566 1 96.06 139 ALA B CA 1
ATOM 3474 C C . ALA B 1 139 ? -12.055 -9.508 5.613 1 96.06 139 ALA B C 1
ATOM 3476 O O . ALA B 1 139 ? -12.422 -10.602 6.055 1 96.06 139 ALA B O 1
ATOM 3477 N N . ALA B 1 140 ? -12.5 -8.367 6.004 1 93.62 140 ALA B N 1
ATOM 3478 C CA . ALA B 1 140 ? -13.602 -8.359 6.965 1 93.62 140 ALA B CA 1
ATOM 3479 C C . ALA B 1 140 ? -14.852 -9 6.371 1 93.62 140 ALA B C 1
ATOM 3481 O O . ALA B 1 140 ? -15.188 -8.766 5.211 1 93.62 140 ALA B O 1
ATOM 3482 N N . ALA B 1 141 ? -15.508 -9.805 7.168 1 87.75 141 ALA B N 1
ATOM 3483 C CA . ALA B 1 141 ? -16.734 -10.469 6.723 1 87.75 141 ALA B CA 1
ATOM 3484 C C . ALA B 1 141 ? -17.844 -9.453 6.461 1 87.75 141 ALA B C 1
ATOM 3486 O O . ALA B 1 141 ? -18.75 -9.711 5.672 1 87.75 141 ALA B O 1
ATOM 3487 N N . THR B 1 142 ? -17.734 -8.305 7.051 1 88.56 142 THR B N 1
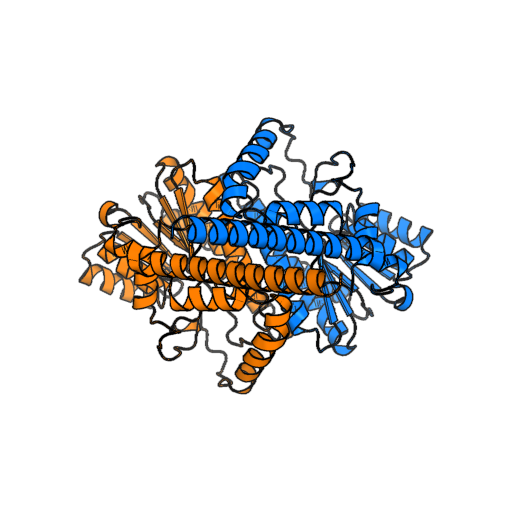ATOM 3488 C CA . THR B 1 142 ? -18.781 -7.293 6.988 1 88.56 142 THR B CA 1
ATOM 3489 C C . THR B 1 142 ? -18.625 -6.43 5.738 1 88.56 142 THR B C 1
ATOM 3491 O O . THR B 1 142 ? -19.469 -5.574 5.461 1 88.56 142 THR B O 1
ATOM 3494 N N . TYR B 1 143 ? -17.609 -6.645 4.996 1 90.94 143 TYR B N 1
ATOM 3495 C CA . TYR B 1 143 ? -17.391 -5.805 3.826 1 90.94 143 TYR B CA 1
ATOM 3496 C C . TYR B 1 143 ? -18.5 -5.977 2.803 1 90.94 143 TYR B C 1
ATOM 3498 O O . TYR B 1 143 ? -19.062 -7.066 2.66 1 90.94 143 TYR B O 1
ATOM 3506 N N . PRO B 1 144 ? -18.859 -4.871 2.115 1 94.31 144 PRO B N 1
ATOM 3507 C CA . PRO B 1 144 ? -18.422 -3.482 2.258 1 94.31 144 PRO B CA 1
ATOM 3508 C C . PRO B 1 144 ? -19.031 -2.793 3.48 1 94.31 144 PRO B C 1
ATOM 3510 O O . PRO B 1 144 ? -20.219 -2.936 3.746 1 94.31 144 PRO B O 1
ATOM 3513 N N . ASP B 1 145 ? -18.156 -2.086 4.219 1 96.19 145 ASP B N 1
ATOM 3514 C CA . ASP B 1 145 ? -18.578 -1.425 5.449 1 96.19 145 ASP B CA 1
ATOM 3515 C C . ASP B 1 145 ? -17.688 -0.223 5.762 1 96.19 145 ASP B C 1
ATOM 3517 O O . ASP B 1 145 ? -16.547 -0.157 5.305 1 96.19 145 ASP B O 1
ATOM 3521 N N . PHE B 1 146 ? -18.219 0.782 6.5 1 97.31 146 PHE B N 1
ATOM 3522 C CA . PHE B 1 146 ? -17.438 1.927 6.934 1 97.31 146 PHE B CA 1
ATOM 3523 C C . PHE B 1 146 ? -16.266 1.479 7.809 1 97.31 146 PHE B C 1
ATOM 3525 O O . PHE B 1 146 ? -16.375 0.503 8.555 1 97.31 146 PHE B O 1
ATOM 3532 N N . PHE B 1 147 ? -15.188 2.199 7.766 1 98.5 147 PHE B N 1
ATOM 3533 C CA . PHE B 1 147 ? -13.953 1.887 8.469 1 98.5 147 PHE B CA 1
ATOM 3534 C C . PHE B 1 147 ? -14.203 1.721 9.961 1 98.5 147 PHE B C 1
ATOM 3536 O O . PHE B 1 147 ? -13.703 0.776 10.578 1 98.5 147 PHE B O 1
ATOM 3543 N N . LEU B 1 148 ? -15.016 2.547 10.492 1 97.94 148 LEU B N 1
ATOM 3544 C CA . LEU B 1 148 ? -15.242 2.559 11.93 1 97.94 148 LEU B CA 1
ATOM 3545 C C . LEU B 1 148 ? -16.094 1.368 12.359 1 97.94 148 LEU B C 1
ATOM 3547 O O . LEU B 1 148 ? -16.156 1.039 13.547 1 97.94 148 LEU B O 1
ATOM 3551 N N . ASN B 1 149 ? -16.734 0.668 11.414 1 96.69 149 ASN B N 1
ATOM 3552 C CA . ASN B 1 149 ? -17.547 -0.499 11.727 1 96.69 149 ASN B CA 1
ATOM 3553 C C . ASN B 1 149 ? -16.719 -1.777 11.758 1 96.69 149 ASN B C 1
ATOM 3555 O O . ASN B 1 149 ? -17.188 -2.814 12.227 1 96.69 149 ASN B O 1
ATOM 3559 N N . VAL B 1 150 ? -15.562 -1.75 11.258 1 96.44 150 VAL B N 1
ATOM 3560 C CA . VAL B 1 150 ? -14.648 -2.889 11.289 1 96.44 150 VAL B CA 1
ATOM 3561 C C . VAL B 1 150 ? -13.875 -2.891 12.602 1 96.44 150 VAL B C 1
ATOM 3563 O O . VAL B 1 150 ? -13.211 -1.908 12.945 1 96.44 150 VAL B O 1
ATOM 3566 N N . ASP B 1 151 ? -13.922 -3.885 13.328 1 94.88 151 ASP B N 1
ATOM 3567 C CA . ASP B 1 151 ? -13.328 -3.887 14.664 1 94.88 151 ASP B CA 1
ATOM 3568 C C . ASP B 1 151 ? -11.805 -3.893 14.578 1 94.88 151 ASP B C 1
ATOM 3570 O O . ASP B 1 151 ? -11.234 -4.242 13.547 1 94.88 151 ASP B O 1
ATOM 3574 N N . ASP B 1 152 ? -11.234 -3.525 15.672 1 95.88 152 ASP B N 1
ATOM 3575 C CA . ASP B 1 152 ? -9.781 -3.369 15.766 1 95.88 152 ASP B CA 1
ATOM 3576 C C . ASP B 1 152 ? -9.07 -4.695 15.523 1 95.88 152 ASP B C 1
ATOM 3578 O O . ASP B 1 152 ? -8.023 -4.734 14.875 1 95.88 152 ASP B O 1
ATOM 3582 N N . GLU B 1 153 ? -9.594 -5.707 16.062 1 96.38 153 GLU B N 1
ATOM 3583 C CA . GLU B 1 153 ? -9 -7.035 15.914 1 96.38 153 GLU B CA 1
ATOM 3584 C C . GLU B 1 153 ? -8.969 -7.457 14.445 1 96.38 153 GLU B C 1
ATOM 3586 O O . GLU B 1 153 ? -7.992 -8.062 13.992 1 96.38 153 GLU B O 1
ATOM 3591 N N . MET B 1 154 ? -10 -7.145 13.766 1 97.5 154 MET B N 1
ATOM 3592 C CA . MET B 1 154 ? -10.062 -7.488 12.352 1 97.5 154 MET B CA 1
ATOM 3593 C C . MET B 1 154 ? -9.047 -6.684 11.547 1 97.5 154 MET B C 1
ATOM 3595 O O . MET B 1 154 ? -8.422 -7.203 10.625 1 97.5 154 MET B O 1
ATOM 3599 N N . ASN B 1 155 ? -8.898 -5.445 11.852 1 98 155 ASN B N 1
ATOM 3600 C CA . ASN B 1 155 ? -7.871 -4.645 11.203 1 98 155 ASN B CA 1
ATOM 3601 C C . ASN B 1 155 ? -6.48 -5.23 11.422 1 98 155 ASN B C 1
ATOM 3603 O O . ASN B 1 155 ? -5.691 -5.34 10.484 1 98 155 ASN B O 1
ATOM 3607 N N . ASN B 1 156 ? -6.238 -5.613 12.648 1 97.44 156 ASN B N 1
ATOM 3608 C CA . ASN B 1 156 ? -4.961 -6.25 12.961 1 97.44 156 ASN B CA 1
ATOM 3609 C C . ASN B 1 156 ? -4.773 -7.543 12.172 1 97.44 156 ASN B C 1
ATOM 3611 O O . ASN B 1 156 ? -3.68 -7.824 11.68 1 97.44 156 ASN B O 1
ATOM 3615 N N . LEU B 1 157 ? -5.816 -8.273 12.156 1 98.12 157 LEU B N 1
ATOM 3616 C CA . LEU B 1 157 ? -5.777 -9.539 11.43 1 98.12 157 LEU B CA 1
ATOM 3617 C C . LEU B 1 157 ? -5.441 -9.312 9.961 1 98.12 157 LEU B C 1
ATOM 3619 O O . LEU B 1 157 ? -4.609 -10.023 9.391 1 98.12 157 LEU B O 1
ATOM 3623 N N . MET B 1 158 ? -6 -8.328 9.312 1 98.5 158 MET B N 1
ATOM 3624 C CA . MET B 1 158 ? -5.738 -8.039 7.902 1 98.5 158 MET B CA 1
ATOM 3625 C C . MET B 1 158 ? -4.289 -7.621 7.691 1 98.5 158 MET B C 1
ATOM 3627 O O . MET B 1 158 ? -3.664 -8.008 6.703 1 98.5 158 MET B O 1
ATOM 3631 N N . VAL B 1 159 ? -3.771 -6.836 8.617 1 98.62 159 VAL B N 1
ATOM 3632 C CA . VAL B 1 159 ? -2.379 -6.426 8.484 1 98.62 159 VAL B CA 1
ATOM 3633 C C . VAL B 1 159 ? -1.466 -7.645 8.602 1 98.62 159 VAL B C 1
ATOM 3635 O O . VAL B 1 159 ? -0.545 -7.816 7.801 1 98.62 159 VAL B O 1
ATOM 3638 N N . ASN B 1 160 ? -1.751 -8.5 9.539 1 98.25 160 ASN B N 1
ATOM 3639 C CA . ASN B 1 160 ? -0.921 -9.68 9.742 1 98.25 160 ASN B CA 1
ATOM 3640 C C . ASN B 1 160 ? -1.005 -10.641 8.555 1 98.25 160 ASN B C 1
ATOM 3642 O O . ASN B 1 160 ? 0.02 -11.078 8.039 1 98.25 160 ASN B O 1
ATOM 3646 N N . VAL B 1 161 ? -2.172 -10.883 8.133 1 98.62 161 VAL B N 1
ATOM 3647 C CA . VAL B 1 161 ? -2.398 -11.914 7.125 1 98.62 161 VAL B CA 1
ATOM 3648 C C . VAL B 1 161 ? -2.004 -11.391 5.746 1 98.62 161 VAL B C 1
ATOM 3650 O O . VAL B 1 161 ? -1.388 -12.109 4.957 1 98.62 161 VAL B O 1
ATOM 3653 N N . ASN B 1 162 ? -2.314 -10.148 5.473 1 98.81 162 ASN B N 1
ATOM 3654 C CA . ASN B 1 162 ? -2.158 -9.656 4.109 1 98.81 162 ASN B CA 1
ATOM 3655 C C . ASN B 1 162 ? -0.797 -8.992 3.904 1 98.81 162 ASN B C 1
ATOM 3657 O O . ASN B 1 162 ? -0.273 -8.977 2.791 1 98.81 162 ASN B O 1
ATOM 3661 N N . VAL B 1 163 ? -0.242 -8.406 4.934 1 98.81 163 VAL B N 1
ATOM 3662 C CA . VAL B 1 163 ? 0.98 -7.621 4.781 1 98.81 163 VAL B CA 1
ATOM 3663 C C . VAL B 1 163 ? 2.168 -8.406 5.34 1 98.81 163 VAL B C 1
ATOM 3665 O O . VAL B 1 163 ? 3.059 -8.805 4.59 1 98.81 163 VAL B O 1
ATOM 3668 N N . THR B 1 164 ? 2.053 -8.727 6.602 1 98.69 164 THR B N 1
ATOM 3669 C CA . THR B 1 164 ? 3.172 -9.359 7.289 1 98.69 164 THR B CA 1
ATOM 3670 C C . THR B 1 164 ? 3.514 -10.703 6.645 1 98.69 164 THR B C 1
ATOM 3672 O O . THR B 1 164 ? 4.688 -11.047 6.5 1 98.69 164 THR B O 1
ATOM 3675 N N . SER B 1 165 ? 2.531 -11.422 6.238 1 98.75 165 SER B N 1
ATOM 3676 C CA . SER B 1 165 ? 2.746 -12.75 5.664 1 98.75 165 SER B CA 1
ATOM 3677 C C . SER B 1 165 ?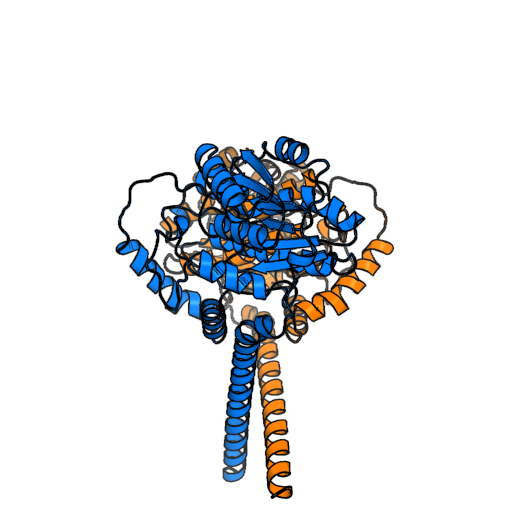 3.602 -12.672 4.402 1 98.75 165 SER B C 1
ATOM 3679 O O . SER B 1 165 ? 4.496 -13.492 4.207 1 98.75 165 SER B O 1
ATOM 3681 N N . VAL B 1 166 ? 3.354 -11.688 3.533 1 98.81 166 VAL B N 1
ATOM 3682 C CA . VAL B 1 166 ? 4.086 -11.57 2.277 1 98.81 166 VAL B CA 1
ATOM 3683 C C . VAL B 1 166 ? 5.555 -11.258 2.561 1 98.81 166 VAL B C 1
ATOM 3685 O O . VAL B 1 166 ? 6.445 -11.82 1.926 1 98.81 166 VAL B O 1
ATOM 3688 N N . ILE B 1 167 ? 5.781 -10.375 3.518 1 98.88 167 ILE B N 1
ATOM 3689 C CA . ILE B 1 167 ? 7.141 -10.008 3.893 1 98.88 167 ILE B CA 1
ATOM 3690 C C . ILE B 1 167 ? 7.883 -11.234 4.422 1 98.88 167 ILE B C 1
ATOM 3692 O O . ILE B 1 167 ? 8.969 -11.562 3.943 1 98.88 167 ILE B O 1
ATOM 3696 N N . LYS B 1 168 ? 7.246 -11.914 5.355 1 98.75 168 LYS B N 1
ATOM 3697 C CA . LYS B 1 168 ? 7.898 -13.008 6.078 1 98.75 168 LYS B CA 1
ATOM 3698 C C . LYS B 1 168 ? 8.125 -14.203 5.164 1 98.75 168 LYS B C 1
ATOM 3700 O O . LYS B 1 168 ? 9.211 -14.789 5.16 1 98.75 168 LYS B O 1
ATOM 3705 N N . MET B 1 169 ? 7.141 -14.586 4.387 1 98.81 169 MET B N 1
ATOM 3706 C CA . MET B 1 169 ? 7.273 -15.734 3.496 1 98.81 169 MET B CA 1
ATOM 3707 C C . MET B 1 169 ? 8.32 -15.469 2.422 1 98.81 169 MET B C 1
ATOM 3709 O O . MET B 1 169 ? 9.102 -16.359 2.076 1 98.81 169 MET B O 1
ATOM 3713 N N . THR B 1 170 ? 8.336 -14.273 1.882 1 98.88 170 THR B N 1
ATOM 3714 C CA . THR B 1 170 ? 9.344 -13.906 0.889 1 98.88 170 THR B CA 1
ATOM 3715 C C . THR B 1 170 ? 10.742 -13.984 1.485 1 98.88 170 THR B C 1
ATOM 3717 O O . THR B 1 170 ? 11.672 -14.492 0.846 1 98.88 170 THR B O 1
ATOM 3720 N N . ARG B 1 171 ? 10.891 -13.523 2.719 1 98.44 171 ARG B N 1
ATOM 3721 C CA . ARG B 1 171 ? 12.188 -13.555 3.379 1 98.44 171 ARG B CA 1
ATOM 3722 C C . ARG B 1 171 ? 12.656 -14.992 3.59 1 98.44 171 ARG B C 1
ATOM 3724 O O . ARG B 1 171 ? 13.859 -15.273 3.527 1 98.44 171 ARG B O 1
ATOM 3731 N N . ILE B 1 172 ? 11.75 -15.867 3.844 1 98.5 172 ILE B N 1
ATOM 3732 C CA . ILE B 1 172 ? 12.07 -17.266 4.137 1 98.5 172 ILE B CA 1
ATOM 3733 C C . ILE B 1 172 ? 12.516 -17.969 2.855 1 98.5 172 ILE B C 1
ATOM 3735 O O . ILE B 1 172 ? 13.492 -18.719 2.865 1 98.5 172 ILE B O 1
ATOM 3739 N N . VAL B 1 173 ? 11.914 -17.688 1.715 1 98.81 173 VAL B N 1
ATOM 3740 C CA . VAL B 1 173 ? 12.07 -18.516 0.521 1 98.81 173 VAL B CA 1
ATOM 3741 C C . VAL B 1 173 ? 13.086 -17.875 -0.42 1 98.81 173 VAL B C 1
ATOM 3743 O O . VAL B 1 173 ? 13.844 -18.578 -1.097 1 98.81 173 VAL B O 1
ATOM 3746 N N . LEU B 1 174 ? 13.203 -16.562 -0.429 1 98.75 174 LEU B N 1
ATOM 3747 C CA . LEU B 1 174 ? 13.93 -15.797 -1.433 1 98.75 174 LEU B CA 1
ATOM 3748 C C . LEU B 1 174 ? 15.422 -16.109 -1.369 1 98.75 174 LEU B C 1
ATOM 3750 O O . LEU B 1 174 ? 16.094 -16.203 -2.404 1 98.75 174 LEU B O 1
ATOM 3754 N N . PRO B 1 175 ? 16.016 -16.297 -0.155 1 98.38 175 PRO B N 1
ATOM 3755 C CA . PRO B 1 175 ? 17.453 -16.531 -0.099 1 98.38 175 PRO B CA 1
ATOM 3756 C C . PRO B 1 175 ? 17.891 -17.734 -0.936 1 98.38 175 PRO B C 1
ATOM 3758 O O . PRO B 1 175 ? 18.875 -17.656 -1.668 1 98.38 175 PRO B O 1
ATOM 3761 N N . GLY B 1 176 ? 17.141 -18.812 -0.847 1 98.25 176 GLY B N 1
ATOM 3762 C CA . GLY B 1 176 ? 17.469 -19.984 -1.662 1 98.25 176 GLY B CA 1
ATOM 3763 C C . GLY B 1 176 ? 17.359 -19.703 -3.15 1 98.25 176 GLY B C 1
ATOM 3764 O O . GLY B 1 176 ? 18.188 -20.188 -3.932 1 98.25 176 GLY B O 1
ATOM 3765 N N . MET B 1 177 ? 16.406 -18.969 -3.551 1 98.44 177 MET B N 1
ATOM 3766 C CA . MET B 1 177 ? 16.219 -18.625 -4.953 1 98.44 177 MET B CA 1
ATOM 3767 C C . MET B 1 177 ? 17.391 -17.781 -5.461 1 98.44 177 MET B C 1
ATOM 3769 O O . MET B 1 177 ? 17.891 -18 -6.562 1 98.44 177 MET B O 1
ATOM 3773 N N . VAL B 1 178 ? 17.75 -16.812 -4.641 1 98.38 178 VAL B N 1
ATOM 3774 C CA . VAL B 1 178 ? 18.844 -15.906 -5.008 1 98.38 178 VAL B CA 1
ATOM 3775 C C . VAL B 1 178 ? 20.141 -16.688 -5.164 1 98.38 178 VAL B C 1
ATOM 3777 O O . VAL B 1 178 ? 20.891 -16.469 -6.109 1 98.38 178 VAL B O 1
ATOM 3780 N N . GLU B 1 179 ? 20.391 -17.578 -4.262 1 97.69 179 GLU B N 1
ATOM 3781 C CA . GLU B 1 179 ? 21.578 -18.422 -4.32 1 97.69 179 GLU B CA 1
ATOM 3782 C C . GLU B 1 179 ? 21.625 -19.219 -5.617 1 97.69 179 GLU B C 1
ATOM 3784 O O . GLU B 1 179 ? 22.688 -19.328 -6.25 1 97.69 179 GLU B O 1
ATOM 3789 N N . ARG B 1 180 ? 20.531 -19.719 -6.059 1 97 180 ARG B N 1
ATOM 3790 C CA . ARG B 1 180 ? 20.453 -20.547 -7.254 1 97 180 ARG B CA 1
ATOM 3791 C C . ARG B 1 180 ? 20.25 -19.703 -8.5 1 97 180 ARG B C 1
ATOM 3793 O O . ARG B 1 180 ? 20.234 -20.219 -9.617 1 97 180 ARG B O 1
ATOM 3800 N N . LYS B 1 181 ? 19.984 -18.391 -8.383 1 97.31 181 LYS B N 1
ATOM 3801 C CA . LYS B 1 181 ? 19.75 -17.422 -9.453 1 97.31 181 LYS B CA 1
ATOM 3802 C C . LYS B 1 181 ? 18.547 -17.828 -10.305 1 97.31 181 LYS B C 1
ATOM 3804 O O . LYS B 1 181 ? 18.594 -17.734 -11.531 1 97.31 181 LYS B O 1
ATOM 3809 N N . LYS B 1 182 ? 17.625 -18.391 -9.602 1 97.12 182 LYS B N 1
ATOM 3810 C CA . LYS B 1 182 ? 16.391 -18.828 -10.258 1 97.12 182 LYS B CA 1
ATOM 3811 C C . LYS B 1 182 ? 15.234 -18.922 -9.266 1 97.12 182 LYS B C 1
ATOM 3813 O O . LYS B 1 182 ? 15.391 -19.469 -8.172 1 97.12 182 LYS B O 1
ATOM 3818 N N . GLY B 1 183 ? 14.109 -18.391 -9.664 1 98.06 183 GLY B N 1
ATOM 3819 C CA . GLY B 1 183 ? 12.93 -18.469 -8.812 1 98.06 183 GLY B CA 1
ATOM 3820 C C . GLY B 1 183 ? 11.805 -17.578 -9.281 1 98.06 183 GLY B C 1
ATOM 3821 O O . GLY B 1 183 ? 12.031 -16.578 -9.977 1 98.06 183 GLY B O 1
ATOM 3822 N N . VAL B 1 184 ? 10.594 -18 -8.969 1 98.81 184 VAL B N 1
ATOM 3823 C CA . VAL B 1 184 ? 9.375 -17.25 -9.289 1 98.81 184 VAL B CA 1
ATOM 3824 C C . VAL B 1 184 ? 8.594 -16.953 -8.016 1 98.81 184 VAL B C 1
ATOM 3826 O O . VAL B 1 184 ? 8.297 -17.875 -7.238 1 98.81 184 VAL B O 1
ATOM 3829 N N . VAL B 1 185 ? 8.398 -15.734 -7.734 1 98.94 185 VAL B N 1
ATOM 3830 C CA . VAL B 1 185 ? 7.527 -15.32 -6.641 1 98.94 185 VAL B CA 1
ATOM 3831 C C . VAL B 1 185 ? 6.25 -14.695 -7.203 1 98.94 185 VAL B C 1
ATOM 3833 O O . VAL B 1 185 ? 6.309 -13.758 -7.996 1 98.94 185 VAL B O 1
ATOM 3836 N N . ILE B 1 186 ? 5.082 -15.258 -6.887 1 98.94 186 ILE B N 1
ATOM 3837 C CA . ILE B 1 186 ? 3.781 -14.719 -7.277 1 98.94 186 ILE B CA 1
ATOM 3838 C C . ILE B 1 186 ? 3.057 -14.18 -6.047 1 98.94 186 ILE B C 1
ATOM 3840 O O . ILE B 1 186 ? 2.762 -14.93 -5.113 1 98.94 186 ILE B O 1
ATOM 3844 N N . ASN B 1 187 ? 2.84 -12.898 -5.992 1 98.94 187 ASN B N 1
ATOM 3845 C CA . ASN B 1 187 ? 2.094 -12.258 -4.914 1 98.94 187 ASN B CA 1
ATOM 3846 C C . ASN B 1 187 ? 0.685 -11.875 -5.359 1 98.94 187 ASN B C 1
ATOM 3848 O O . ASN B 1 187 ? 0.514 -11.148 -6.34 1 98.94 187 ASN B O 1
ATOM 3852 N N . ILE B 1 188 ? -0.312 -12.383 -4.633 1 98.88 188 ILE B N 1
ATOM 3853 C CA . ILE B 1 188 ? -1.706 -12.117 -4.969 1 98.88 188 ILE B CA 1
ATOM 3854 C C . ILE B 1 188 ? -2.186 -10.859 -4.246 1 98.88 188 ILE B C 1
ATOM 3856 O O . ILE B 1 188 ? -2.287 -10.844 -3.018 1 98.88 188 ILE B O 1
ATOM 3860 N N . SER B 1 189 ? -2.395 -9.867 -4.98 1 98.69 189 SER B N 1
ATOM 3861 C CA . SER B 1 189 ? -2.963 -8.602 -4.512 1 98.69 189 SER B CA 1
ATOM 3862 C C . SER B 1 189 ? -4.441 -8.5 -4.863 1 98.69 189 SER B C 1
ATOM 3864 O O . SER B 1 189 ? -5.195 -9.461 -4.688 1 98.69 189 SER B O 1
ATOM 3866 N N . SER B 1 190 ? -4.906 -7.336 -5.262 1 98.19 190 SER B N 1
ATOM 3867 C CA . SER B 1 190 ? -6.301 -7.109 -5.629 1 98.19 190 SER B CA 1
ATOM 3868 C C . SER B 1 190 ? -6.457 -5.832 -6.449 1 98.19 190 SER B C 1
ATOM 3870 O O . SER B 1 190 ? -5.672 -4.895 -6.301 1 98.19 190 SER B O 1
ATOM 3872 N N . THR B 1 191 ? -7.516 -5.832 -7.289 1 96.94 191 THR B N 1
ATOM 3873 C CA . THR B 1 191 ? -7.844 -4.602 -8.008 1 96.94 191 THR B CA 1
ATOM 3874 C C . THR B 1 191 ? -8.266 -3.506 -7.035 1 96.94 191 THR B C 1
ATOM 3876 O O . THR B 1 191 ? -8.148 -2.316 -7.34 1 96.94 191 THR B O 1
ATOM 3879 N N . SER B 1 192 ? -8.688 -3.891 -5.875 1 95.81 192 SER B N 1
ATOM 3880 C CA . SER B 1 192 ? -9.117 -2.914 -4.879 1 95.81 192 SER B CA 1
ATOM 3881 C C . SER B 1 192 ? -7.941 -2.082 -4.379 1 95.81 192 SER B C 1
ATOM 3883 O O . SER B 1 192 ? -8.133 -1.032 -3.762 1 95.81 192 SER B O 1
ATOM 3885 N N . GLY B 1 193 ? -6.746 -2.516 -4.613 1 96.44 193 GLY B N 1
ATOM 3886 C CA . GLY B 1 193 ? -5.566 -1.77 -4.203 1 96.44 193 GLY B CA 1
ATOM 3887 C C . GLY B 1 193 ? -5.078 -0.799 -5.262 1 96.44 193 GLY B C 1
ATOM 3888 O O . GLY B 1 193 ? -4.105 -0.074 -5.043 1 96.44 193 GLY B O 1
ATOM 3889 N N . GLU B 1 194 ? -5.793 -0.696 -6.391 1 94.44 194 GLU B N 1
ATOM 3890 C CA . GLU B 1 194 ? -5.289 0.053 -7.535 1 94.44 194 GLU B CA 1
ATOM 3891 C C . GLU B 1 194 ? -5.957 1.419 -7.641 1 94.44 194 GLU B C 1
ATOM 3893 O O . GLU B 1 194 ? -5.434 2.326 -8.289 1 94.44 194 GLU B O 1
ATOM 3898 N N . VAL B 1 195 ? -7.074 1.572 -7.074 1 94.38 195 VAL B N 1
ATOM 3899 C CA . VAL B 1 195 ? -7.836 2.816 -7.008 1 94.38 195 VAL B CA 1
ATOM 3900 C C . VAL B 1 195 ? -8.43 2.982 -5.609 1 94.38 195 VAL B C 1
ATOM 3902 O O . VAL B 1 195 ? -8.625 1.999 -4.891 1 94.38 195 VAL B O 1
ATOM 3905 N N . PRO B 1 196 ? -8.641 4.258 -5.254 1 96.38 196 PRO B N 1
ATOM 3906 C CA . PRO B 1 196 ? -9.328 4.379 -3.967 1 96.38 196 PRO B CA 1
ATOM 3907 C C . PRO B 1 196 ? -10.602 3.539 -3.898 1 96.38 196 PRO B C 1
ATOM 3909 O O . PRO B 1 196 ? -11.422 3.574 -4.82 1 96.38 196 PRO B O 1
ATOM 3912 N N . PHE B 1 197 ? -10.672 2.783 -2.834 1 97.06 197 PHE B N 1
ATOM 3913 C CA . PHE B 1 197 ? -11.758 1.815 -2.719 1 97.06 197 PHE B CA 1
ATOM 3914 C C . PHE B 1 197 ? -12.477 1.958 -1.381 1 97.06 197 PHE B C 1
ATOM 3916 O O . PHE B 1 197 ? -12.227 1.182 -0.455 1 97.06 197 PHE B O 1
ATOM 3923 N N . PRO B 1 198 ? -13.445 2.898 -1.314 1 97.44 198 PRO B N 1
ATOM 3924 C CA . PRO B 1 198 ? -14.164 3.117 -0.055 1 97.44 198 PRO B CA 1
ATOM 3925 C C . PRO B 1 198 ? -14.906 1.87 0.426 1 97.44 198 PRO B C 1
ATOM 3927 O O . PRO B 1 198 ? -15.219 0.988 -0.375 1 97.44 198 PRO B O 1
ATOM 3930 N N . LEU B 1 199 ? -15.102 1.734 1.743 1 97.06 199 LEU B N 1
ATOM 3931 C CA . LEU B 1 199 ? -15.844 0.682 2.426 1 97.06 199 LEU B CA 1
ATOM 3932 C C . LEU B 1 199 ? -15.047 -0.62 2.445 1 97.06 199 LEU B C 1
ATOM 3934 O O . LEU B 1 199 ? -15.523 -1.631 2.971 1 97.06 199 LEU B O 1
ATOM 3938 N N . LEU B 1 200 ? -13.852 -0.651 1.844 1 97.81 200 LEU B N 1
ATOM 3939 C CA . LEU B 1 200 ? -12.844 -1.692 1.983 1 97.81 200 LEU B CA 1
ATOM 3940 C C . LEU B 1 200 ? -11.492 -1.093 2.377 1 97.81 200 LEU B C 1
ATOM 3942 O O . LEU B 1 200 ? -10.445 -1.583 1.954 1 97.81 200 LEU B O 1
ATOM 3946 N N . THR B 1 201 ? -11.523 -0.089 3.088 1 98.31 201 THR B N 1
ATOM 3947 C CA . THR B 1 201 ? -10.422 0.854 3.283 1 98.31 201 THR B CA 1
ATOM 3948 C C . THR B 1 201 ? -9.164 0.129 3.756 1 98.31 201 THR B C 1
ATOM 3950 O O . THR B 1 201 ? -8.109 0.224 3.121 1 98.31 201 THR B O 1
ATOM 3953 N N . THR B 1 202 ? -9.266 -0.652 4.871 1 98.75 202 THR B N 1
ATOM 3954 C CA . THR B 1 202 ? -8.078 -1.33 5.391 1 98.75 202 THR B CA 1
ATOM 3955 C C . THR B 1 202 ? -7.617 -2.426 4.434 1 98.75 202 THR B C 1
ATOM 3957 O O . THR B 1 202 ? -6.426 -2.541 4.145 1 98.75 202 THR B O 1
ATOM 3960 N N . TYR B 1 203 ? -8.547 -3.227 3.914 1 98.56 203 TYR B N 1
ATOM 3961 C CA . TYR B 1 203 ? -8.219 -4.289 2.971 1 98.56 203 TYR B CA 1
ATOM 3962 C C . TYR B 1 203 ? -7.52 -3.732 1.737 1 98.56 203 TYR B C 1
ATOM 3964 O O . TYR B 1 203 ? -6.469 -4.234 1.336 1 98.56 203 TYR B O 1
ATOM 3972 N N . ALA B 1 204 ? -8.133 -2.695 1.149 1 98.56 204 ALA B N 1
ATOM 3973 C CA . ALA B 1 204 ? -7.562 -2.066 -0.038 1 98.56 204 ALA B CA 1
ATOM 3974 C C . ALA B 1 204 ? -6.156 -1.539 0.244 1 98.56 204 ALA B C 1
ATOM 3976 O O . ALA B 1 204 ? -5.266 -1.646 -0.602 1 98.56 204 ALA B O 1
ATOM 3977 N N . GLY B 1 205 ? -5.988 -0.982 1.428 1 98.88 205 GLY B N 1
ATOM 3978 C CA . GLY B 1 205 ? -4.66 -0.552 1.831 1 98.88 205 GLY B CA 1
ATOM 3979 C C . GLY B 1 205 ? -3.648 -1.683 1.861 1 98.88 205 GLY B C 1
ATOM 3980 O O . GLY B 1 205 ? -2.533 -1.541 1.354 1 98.88 205 GLY B O 1
ATOM 3981 N N . THR B 1 206 ? -4.012 -2.807 2.426 1 98.88 206 THR B N 1
ATOM 3982 C CA . THR B 1 206 ? -3.098 -3.939 2.521 1 98.88 206 THR B CA 1
ATOM 3983 C C . THR B 1 206 ? -2.738 -4.465 1.136 1 98.88 206 THR B C 1
ATOM 3985 O O . THR B 1 206 ? -1.6 -4.871 0.896 1 98.88 206 THR B O 1
ATOM 3988 N N . LYS B 1 207 ? -3.676 -4.453 0.259 1 98.81 207 LYS B N 1
ATOM 3989 C CA . LYS B 1 207 ? -3.412 -4.988 -1.074 1 98.81 207 LYS B CA 1
ATOM 3990 C C . LYS B 1 207 ? -2.582 -4.016 -1.903 1 98.81 207 LYS B C 1
ATOM 3992 O O . LYS B 1 207 ? -1.769 -4.434 -2.73 1 98.81 207 LYS B O 1
ATOM 3997 N N . ALA B 1 208 ? -2.748 -2.729 -1.615 1 98.81 208 ALA B N 1
ATOM 3998 C CA . ALA B 1 208 ? -1.836 -1.755 -2.209 1 98.81 208 ALA B CA 1
ATOM 3999 C C . ALA B 1 208 ? -0.403 -1.989 -1.741 1 98.81 208 ALA B C 1
ATOM 4001 O O . ALA B 1 208 ? 0.544 -1.827 -2.514 1 98.81 208 ALA B O 1
ATOM 4002 N N . PHE B 1 209 ? -0.278 -2.322 -0.499 1 98.94 209 PHE B N 1
ATOM 4003 C CA . PHE B 1 209 ? 1.039 -2.693 0.005 1 98.94 209 PHE B CA 1
ATOM 4004 C C . PHE B 1 209 ? 1.623 -3.848 -0.802 1 98.94 209 PHE B C 1
ATOM 4006 O O . PHE B 1 209 ? 2.771 -3.783 -1.244 1 98.94 209 PHE B O 1
ATOM 4013 N N . VAL B 1 210 ? 0.85 -4.883 -0.955 1 98.94 210 VAL B N 1
ATOM 4014 C CA . VAL B 1 210 ? 1.312 -6.082 -1.641 1 98.94 210 VAL B CA 1
ATOM 4015 C C . VAL B 1 210 ? 1.775 -5.727 -3.053 1 98.94 210 VAL B C 1
ATOM 4017 O O . VAL B 1 210 ? 2.836 -6.176 -3.494 1 98.94 210 VAL B O 1
ATOM 4020 N N . THR B 1 211 ? 1.008 -4.93 -3.723 1 98.81 211 THR B N 1
ATOM 4021 C CA . THR B 1 211 ? 1.346 -4.531 -5.086 1 98.81 211 THR B CA 1
ATOM 4022 C C . THR B 1 211 ? 2.67 -3.771 -5.113 1 98.81 211 THR B C 1
ATOM 4024 O O . THR B 1 211 ? 3.57 -4.113 -5.883 1 98.81 211 THR B O 1
ATOM 4027 N N . GLN B 1 212 ? 2.77 -2.791 -4.258 1 98.81 212 GLN B N 1
ATOM 4028 C CA . GLN B 1 212 ? 3.963 -1.949 -4.242 1 98.81 212 GLN B CA 1
ATOM 4029 C C . GLN B 1 212 ? 5.195 -2.748 -3.83 1 98.81 212 GLN B C 1
ATOM 4031 O O . GLN B 1 212 ? 6.258 -2.621 -4.441 1 98.81 212 GLN B O 1
ATOM 4036 N N . PHE B 1 213 ? 5.082 -3.549 -2.783 1 98.88 213 PHE B N 1
ATOM 4037 C CA . PHE B 1 213 ? 6.148 -4.422 -2.312 1 98.88 213 PHE B CA 1
ATOM 4038 C C . PHE B 1 213 ? 6.641 -5.332 -3.434 1 98.88 213 PHE B C 1
ATOM 4040 O O . PHE B 1 213 ? 7.848 -5.445 -3.664 1 98.88 213 PHE B O 1
ATOM 4047 N N . SER B 1 214 ? 5.703 -5.91 -4.18 1 98.88 214 SER B N 1
ATOM 4048 C CA . SER B 1 214 ? 5.996 -6.883 -5.23 1 98.88 214 SER B CA 1
ATOM 4049 C C . SER B 1 214 ? 6.699 -6.227 -6.414 1 98.88 214 SER B C 1
ATOM 4051 O O . SER B 1 214 ? 7.695 -6.746 -6.918 1 98.88 214 SER B O 1
ATOM 4053 N N . ARG B 1 215 ? 6.176 -5.105 -6.809 1 98.5 215 ARG B N 1
ATOM 4054 C CA . ARG B 1 215 ? 6.746 -4.418 -7.965 1 98.5 215 ARG B CA 1
ATOM 4055 C C . ARG B 1 215 ? 8.156 -3.916 -7.66 1 98.5 215 ARG B C 1
ATOM 4057 O O . ARG B 1 215 ? 9.039 -3.959 -8.523 1 98.5 215 ARG B O 1
ATOM 4064 N N . SER B 1 216 ? 8.336 -3.408 -6.445 1 98.56 216 SER B N 1
ATOM 4065 C CA . SER B 1 216 ? 9.664 -2.967 -6.035 1 98.56 216 SER B CA 1
ATOM 4066 C C . SER B 1 216 ? 10.641 -4.137 -5.961 1 98.56 216 SER B C 1
ATOM 4068 O O . SER B 1 216 ? 11.773 -4.039 -6.43 1 98.56 216 SER B O 1
ATOM 4070 N N . LEU B 1 217 ? 10.156 -5.207 -5.414 1 98.75 217 LEU B N 1
ATOM 4071 C CA . LEU B 1 217 ? 10.961 -6.418 -5.281 1 98.75 217 LEU B CA 1
ATOM 4072 C C . LEU B 1 217 ? 11.375 -6.945 -6.652 1 98.75 217 LEU B C 1
ATOM 4074 O O . LEU B 1 217 ? 12.492 -7.438 -6.824 1 98.75 217 LEU B O 1
ATOM 4078 N N . ALA B 1 218 ? 10.484 -6.902 -7.629 1 98.56 218 ALA B N 1
ATOM 4079 C CA . ALA B 1 218 ? 10.734 -7.383 -8.984 1 98.56 218 ALA B CA 1
ATOM 4080 C C . ALA B 1 218 ? 11.938 -6.684 -9.602 1 98.56 218 ALA B C 1
ATOM 4082 O O . ALA B 1 218 ? 12.812 -7.336 -10.172 1 98.56 218 ALA B O 1
ATOM 4083 N N . VAL B 1 219 ? 11.969 -5.352 -9.438 1 97.69 219 VAL B N 1
ATOM 4084 C CA . VAL B 1 219 ? 13.07 -4.574 -9.992 1 97.69 219 VAL B CA 1
ATOM 4085 C C . VAL B 1 219 ? 14.359 -4.887 -9.234 1 97.69 219 VAL B C 1
ATOM 4087 O O . VAL B 1 219 ? 15.414 -5.062 -9.844 1 97.69 219 VAL B O 1
ATOM 4090 N N . GLU B 1 220 ? 14.219 -5.008 -7.977 1 96.81 220 GLU B N 1
ATOM 4091 C CA . GLU B 1 220 ? 15.352 -5.18 -7.074 1 96.81 220 GLU B CA 1
ATOM 4092 C C . GLU B 1 220 ? 16.094 -6.484 -7.359 1 96.81 220 GLU B C 1
ATOM 4094 O O . GLU B 1 220 ? 17.328 -6.535 -7.301 1 96.81 220 GLU B O 1
ATOM 4099 N N . TYR B 1 221 ? 15.383 -7.512 -7.734 1 97.94 221 TYR B N 1
ATOM 4100 C CA . TYR B 1 221 ? 16.016 -8.828 -7.824 1 97.94 221 TYR B CA 1
ATOM 4101 C C . TYR B 1 221 ? 15.977 -9.352 -9.258 1 97.94 221 TYR B C 1
ATOM 4103 O O . TYR B 1 221 ? 16.297 -10.516 -9.508 1 97.94 221 TYR B O 1
ATOM 4111 N N . GLU B 1 222 ? 15.609 -8.539 -10.164 1 96.75 222 GLU B N 1
ATOM 4112 C CA . GLU B 1 222 ? 15.586 -8.945 -11.562 1 96.75 222 GLU B CA 1
ATOM 4113 C C . GLU B 1 222 ? 16.953 -9.414 -12.031 1 96.75 222 GLU B C 1
ATOM 4115 O O . GLU B 1 222 ? 17.078 -10.445 -12.688 1 96.75 222 GLU B O 1
ATOM 4120 N N . GLY B 1 223 ? 17.953 -8.703 -11.617 1 95.38 223 GLY B N 1
ATOM 4121 C CA . GLY B 1 223 ? 19.328 -9 -12.031 1 95.38 223 GLY B CA 1
ATOM 4122 C C . GLY B 1 223 ? 19.875 -10.266 -11.391 1 95.38 223 GLY B C 1
ATOM 4123 O O . GLY B 1 223 ? 20.906 -10.773 -11.805 1 95.38 223 GLY B O 1
ATOM 4124 N N . LYS B 1 224 ? 19.141 -10.828 -10.445 1 96.88 224 LYS B N 1
ATOM 4125 C CA . LYS B 1 224 ? 19.578 -12.031 -9.742 1 96.88 224 LYS B CA 1
ATOM 4126 C C . LYS B 1 224 ? 18.812 -13.258 -10.234 1 96.88 224 LYS B C 1
ATOM 4128 O O . LYS B 1 224 ? 18.859 -14.312 -9.594 1 96.88 224 LYS B O 1
ATOM 4133 N N . GLY B 1 225 ? 18.047 -13.078 -11.289 1 97.19 225 GLY B N 1
ATOM 4134 C CA . GLY B 1 225 ? 17.375 -14.203 -11.914 1 97.19 225 GLY B CA 1
ATOM 4135 C C . GLY B 1 225 ? 16.016 -14.5 -11.305 1 97.19 225 GLY B C 1
ATOM 4136 O O . GLY B 1 225 ? 15.461 -15.586 -11.508 1 97.19 225 GLY B O 1
ATOM 4137 N N . ILE B 1 226 ? 15.477 -13.625 -10.523 1 98.5 226 ILE B N 1
ATOM 4138 C CA . ILE B 1 226 ? 14.211 -13.852 -9.844 1 98.5 226 ILE B CA 1
ATOM 4139 C C . ILE B 1 226 ? 13.086 -13.148 -10.602 1 98.5 226 ILE B C 1
ATOM 4141 O O . ILE B 1 226 ? 13.211 -11.977 -10.961 1 98.5 226 ILE B O 1
ATOM 4145 N N . ILE B 1 227 ? 12.031 -13.867 -10.906 1 98.56 227 ILE B N 1
ATOM 4146 C CA . ILE B 1 227 ? 10.805 -13.305 -11.461 1 98.56 227 ILE B CA 1
ATOM 4147 C C . ILE B 1 227 ? 9.805 -13.055 -10.336 1 98.56 227 ILE B C 1
ATOM 4149 O O . ILE B 1 227 ? 9.469 -13.969 -9.578 1 98.56 227 ILE B O 1
ATOM 4153 N N . VAL B 1 228 ? 9.438 -11.82 -10.148 1 98.75 228 VAL B N 1
ATOM 4154 C CA . VAL B 1 228 ? 8.375 -11.477 -9.211 1 98.75 228 VAL B CA 1
ATOM 4155 C C . VAL B 1 228 ? 7.164 -10.945 -9.977 1 98.75 228 VAL B C 1
ATOM 4157 O O . VAL B 1 228 ? 7.27 -9.977 -10.727 1 98.75 228 VAL B O 1
ATOM 4160 N N . GLN B 1 229 ? 6.039 -11.594 -9.82 1 98.5 229 GLN B N 1
ATOM 4161 C CA . GLN B 1 229 ? 4.809 -11.148 -10.469 1 98.5 229 GLN B CA 1
ATOM 4162 C C . GLN B 1 229 ? 3.752 -10.766 -9.438 1 98.5 229 GLN B C 1
ATOM 4164 O O . GLN B 1 229 ? 3.57 -11.461 -8.438 1 98.5 229 GLN B O 1
ATOM 4169 N N . THR B 1 230 ? 3.139 -9.688 -9.695 1 98.62 230 THR B N 1
ATOM 4170 C CA . THR B 1 230 ? 1.981 -9.242 -8.93 1 98.62 230 THR B CA 1
ATOM 4171 C C . THR B 1 230 ? 0.687 -9.539 -9.68 1 98.62 230 THR B C 1
ATOM 4173 O O . THR B 1 230 ? 0.51 -9.102 -10.82 1 98.62 230 THR B O 1
ATOM 4176 N N . VAL B 1 231 ? -0.17 -10.281 -9.086 1 98.75 231 VAL B N 1
ATOM 4177 C CA . VAL B 1 231 ? -1.488 -10.555 -9.648 1 98.75 231 VAL B CA 1
ATOM 4178 C C . VAL B 1 231 ? -2.557 -9.805 -8.852 1 98.75 231 VAL B C 1
ATOM 4180 O O . VAL B 1 231 ? -2.645 -9.945 -7.633 1 98.75 231 VAL B O 1
ATOM 4183 N N . THR B 1 232 ? -3.322 -8.977 -9.531 1 98.56 232 THR B N 1
ATOM 4184 C CA . THR B 1 232 ? -4.355 -8.172 -8.891 1 98.56 232 THR B CA 1
ATOM 4185 C C . THR B 1 232 ? -5.742 -8.586 -9.375 1 98.56 232 THR B C 1
ATOM 4187 O O . THR B 1 232 ? -6.355 -7.891 -10.188 1 98.56 232 THR B O 1
ATOM 4190 N N . PRO B 1 233 ? -6.285 -9.633 -8.781 1 98.31 233 PRO B N 1
ATOM 4191 C CA . PRO B 1 233 ? -7.594 -10.117 -9.227 1 98.31 233 PRO B CA 1
ATOM 4192 C C . PRO B 1 233 ? -8.727 -9.156 -8.883 1 98.31 233 PRO B C 1
ATOM 4194 O O . PRO B 1 233 ? -8.641 -8.422 -7.895 1 98.31 233 PRO B O 1
ATOM 4197 N N . GLY B 1 234 ? -9.758 -9.141 -9.789 1 97.19 234 GLY B N 1
ATOM 4198 C CA . GLY B 1 234 ? -11.07 -8.703 -9.359 1 97.19 234 GLY B CA 1
ATOM 4199 C C . GLY B 1 234 ? -11.82 -9.75 -8.562 1 97.19 234 GLY B C 1
ATOM 4200 O O . GLY B 1 234 ? -11.219 -10.484 -7.777 1 97.19 234 GLY B O 1
ATOM 4201 N N . THR B 1 235 ? -13.094 -9.781 -8.719 1 95.69 235 THR B N 1
ATOM 4202 C CA . THR B 1 235 ? -13.898 -10.758 -7.992 1 95.69 235 THR B CA 1
ATOM 4203 C C . THR B 1 235 ? -13.766 -12.141 -8.617 1 95.69 235 THR B C 1
ATOM 4205 O O . THR B 1 235 ? -13.953 -12.312 -9.82 1 95.69 235 THR B O 1
ATOM 4208 N N . VAL B 1 236 ? -13.305 -13.078 -7.859 1 97.25 236 VAL B N 1
ATOM 4209 C CA . VAL B 1 236 ? -13.273 -14.492 -8.227 1 97.25 236 VAL B CA 1
ATOM 4210 C C . VAL B 1 236 ? -14.25 -15.273 -7.352 1 97.25 236 VAL B C 1
ATOM 4212 O O . VAL B 1 236 ? -14.414 -14.969 -6.168 1 97.25 236 VAL B O 1
ATOM 4215 N N . SER B 1 237 ? -14.898 -16.281 -7.906 1 96.81 237 SER B N 1
ATOM 4216 C CA . SER B 1 237 ? -15.891 -17.031 -7.164 1 96.81 237 SER B CA 1
ATOM 4217 C C . SER B 1 237 ? -15.234 -17.953 -6.133 1 96.81 237 SER B C 1
ATOM 4219 O O . SER B 1 237 ? -14.898 -19.094 -6.434 1 96.81 237 SER B O 1
ATOM 4221 N N . THR B 1 238 ? -15.055 -17.453 -4.965 1 94.69 238 THR B N 1
ATOM 4222 C CA . THR B 1 238 ? -14.445 -18.172 -3.846 1 94.69 238 THR B CA 1
ATOM 4223 C C . THR B 1 238 ? -15.25 -17.953 -2.566 1 94.69 238 THR B C 1
ATOM 4225 O O . THR B 1 238 ? -16.25 -17.234 -2.568 1 94.69 238 THR B O 1
ATOM 4228 N N . SER B 1 239 ? -14.836 -18.609 -1.505 1 89.44 239 SER B N 1
ATOM 4229 C CA . SER B 1 239 ? -15.469 -18.422 -0.206 1 89.44 239 SER B CA 1
ATOM 4230 C C . SER B 1 239 ? -15.367 -16.969 0.245 1 89.44 239 SER B C 1
ATOM 4232 O O . SER B 1 239 ? -16.312 -16.422 0.819 1 89.44 239 SER B O 1
ATOM 4234 N N . MET B 1 240 ? -14.312 -16.281 -0.04 1 84.75 240 MET B N 1
ATOM 4235 C CA . MET B 1 240 ? -14.094 -14.891 0.353 1 84.75 240 MET B CA 1
ATOM 4236 C C . MET B 1 240 ? -15.117 -13.969 -0.306 1 84.75 240 MET B C 1
ATOM 4238 O O . MET B 1 240 ? -15.531 -12.977 0.288 1 84.75 240 MET B O 1
ATOM 4242 N N . SER B 1 241 ? -15.477 -14.305 -1.54 1 88.81 241 SER B N 1
ATOM 4243 C CA . SER B 1 241 ? -16.438 -13.477 -2.268 1 88.81 241 SER B CA 1
ATOM 4244 C C . SER B 1 241 ? -17.859 -13.984 -2.09 1 88.81 241 SER B C 1
ATOM 4246 O O . SER B 1 241 ? -18.766 -13.562 -2.807 1 88.81 241 SER B O 1
ATOM 4248 N N . GLY B 1 242 ? -18.094 -14.992 -1.268 1 89.06 242 GLY B N 1
ATOM 4249 C CA . GLY B 1 242 ? -19.422 -15.547 -1.018 1 89.06 242 GLY B CA 1
ATOM 4250 C C . GLY B 1 242 ? -19.922 -16.438 -2.143 1 89.06 242 GLY B C 1
ATOM 4251 O O . GLY B 1 242 ? -21.109 -16.484 -2.426 1 89.06 242 GLY B O 1
ATOM 4252 N N . HIS B 1 243 ? -18.969 -16.969 -2.871 1 90.75 243 HIS B N 1
ATOM 4253 C CA . HIS B 1 243 ? -19.297 -17.859 -3.98 1 90.75 243 HIS B CA 1
ATOM 4254 C C . HIS B 1 243 ? -20.25 -17.203 -4.969 1 90.75 243 HIS B C 1
ATOM 4256 O O . HIS B 1 243 ? -21.25 -17.781 -5.352 1 90.75 243 HIS B O 1
ATOM 4262 N N . GLN B 1 244 ? -19.906 -15.969 -5.238 1 91.5 244 GLN B N 1
ATOM 4263 C CA . GLN B 1 244 ? -20.688 -15.289 -6.262 1 91.5 244 GLN B CA 1
ATOM 4264 C C . GLN B 1 244 ? -20.781 -16.125 -7.535 1 91.5 244 GLN B C 1
ATOM 4266 O O . GLN B 1 244 ? -19.828 -16.812 -7.898 1 91.5 244 GLN B O 1
ATOM 4271 N N . PRO B 1 245 ? -21.906 -16.047 -8.242 1 94.62 245 PRO B N 1
ATOM 4272 C CA . PRO B 1 245 ? -22.062 -16.859 -9.445 1 94.62 245 PRO B CA 1
ATOM 4273 C C . PRO B 1 245 ? -21.047 -16.516 -10.531 1 94.62 245 PRO B C 1
ATOM 4275 O O . PRO B 1 245 ? -20.766 -15.344 -10.773 1 94.62 245 PRO B O 1
ATOM 4278 N N . VAL B 1 246 ? -20.562 -17.578 -11.125 1 96.62 246 VAL B N 1
ATOM 4279 C CA . VAL B 1 246 ? -19.562 -17.422 -12.18 1 96.62 246 VAL B CA 1
ATOM 4280 C C . VAL B 1 246 ? -20.203 -16.766 -13.398 1 96.62 246 VAL B C 1
ATOM 4282 O O . VAL B 1 246 ? -21.312 -17.109 -13.789 1 96.62 246 VAL B O 1
ATOM 4285 N N . ASN B 1 247 ? -19.547 -15.781 -13.969 1 95.38 247 ASN B N 1
ATOM 4286 C CA . ASN B 1 247 ? -19.922 -15.125 -15.211 1 95.38 247 ASN B CA 1
ATOM 4287 C C . ASN B 1 247 ? -18.703 -14.562 -15.938 1 95.38 247 ASN B C 1
ATOM 4289 O O . ASN B 1 247 ? -17.562 -14.945 -15.641 1 95.38 247 ASN B O 1
ATOM 4293 N N . ALA B 1 248 ? -18.906 -13.766 -16.922 1 93.69 248 ALA B N 1
ATOM 4294 C CA . ALA B 1 248 ? -17.812 -13.266 -17.75 1 93.69 248 ALA B CA 1
ATOM 4295 C C . ALA B 1 248 ? -16.844 -12.43 -16.906 1 93.69 248 ALA B C 1
ATOM 4297 O O . ALA B 1 248 ? -15.648 -12.391 -17.188 1 93.69 248 ALA B O 1
ATOM 4298 N N . MET B 1 249 ? -17.328 -11.852 -15.852 1 93.88 249 MET B N 1
ATOM 4299 C CA . MET B 1 249 ? -16.531 -10.945 -15.047 1 93.88 249 MET B CA 1
ATOM 4300 C C . MET B 1 249 ? -16.047 -11.633 -13.773 1 93.88 249 MET B C 1
ATOM 4302 O O . MET B 1 249 ? -15.117 -11.156 -13.109 1 93.88 249 MET B O 1
ATOM 4306 N N . ILE B 1 250 ? -16.719 -12.695 -13.398 1 97.12 250 ILE B N 1
ATOM 4307 C CA . ILE B 1 250 ? -16.391 -13.438 -12.188 1 97.12 250 ILE B CA 1
ATOM 4308 C C . ILE B 1 250 ? -16.031 -14.875 -12.555 1 97.12 250 ILE B C 1
ATOM 4310 O O . ILE B 1 250 ? -16.906 -15.734 -12.695 1 97.12 250 ILE B O 1
ATOM 4314 N N . PRO B 1 251 ? -14.812 -15.172 -12.664 1 97.88 251 PRO B N 1
ATOM 4315 C CA . PRO B 1 251 ? -14.383 -16.516 -13.039 1 97.88 251 PRO B CA 1
ATOM 4316 C C . PRO B 1 251 ? -14.367 -17.484 -11.859 1 97.88 251 PRO B C 1
ATOM 4318 O O . PRO B 1 251 ? -14.375 -17.047 -10.703 1 97.88 251 PRO B O 1
ATOM 4321 N N . SER B 1 252 ? -14.398 -18.75 -12.227 1 97.88 252 SER B N 1
ATOM 4322 C CA . SER B 1 252 ? -14.047 -19.75 -11.234 1 97.88 252 SER B CA 1
ATOM 4323 C C . SER B 1 252 ? -12.57 -19.688 -10.867 1 97.88 252 SER B C 1
ATOM 4325 O O . SER B 1 252 ? -11.758 -19.172 -11.641 1 97.88 252 SER B O 1
ATOM 4327 N N . PRO B 1 253 ? -12.234 -20.188 -9.695 1 98.31 253 PRO B N 1
ATOM 4328 C CA . PRO B 1 253 ? -10.812 -20.203 -9.336 1 98.31 253 PRO B CA 1
ATOM 4329 C C . PRO B 1 253 ? -9.953 -20.953 -10.352 1 98.31 253 PRO B C 1
ATOM 4331 O O . PRO B 1 253 ? -8.844 -20.5 -10.68 1 98.31 253 PRO B O 1
ATOM 4334 N N . ALA B 1 254 ? -10.414 -22.031 -10.914 1 98.31 254 ALA B N 1
ATOM 4335 C CA . ALA B 1 254 ? -9.672 -22.828 -11.883 1 98.31 254 ALA B CA 1
ATOM 4336 C C . ALA B 1 254 ? -9.383 -22.031 -13.148 1 98.31 254 ALA B C 1
ATOM 4338 O O . ALA B 1 254 ? -8.242 -22.016 -13.625 1 98.31 254 ALA B O 1
ATOM 4339 N N . SER B 1 255 ? -10.422 -21.375 -13.648 1 98 255 SER B N 1
ATOM 4340 C CA . SER B 1 255 ? -10.258 -20.578 -14.859 1 98 255 SER B CA 1
ATOM 4341 C C . SER B 1 255 ? -9.352 -19.375 -14.617 1 98 255 SER B C 1
ATOM 4343 O O . SER B 1 255 ? -8.547 -19.016 -15.469 1 98 255 SER B O 1
ATOM 4345 N N . PHE B 1 256 ? -9.516 -18.781 -13.469 1 98.5 256 PHE B N 1
ATOM 4346 C CA . PHE B 1 256 ? -8.711 -17.609 -13.125 1 98.5 256 PHE B CA 1
ATOM 4347 C C . PHE B 1 256 ? -7.23 -17.969 -13.078 1 98.5 256 PHE B C 1
ATOM 4349 O O . PHE B 1 256 ? -6.406 -17.312 -13.703 1 98.5 256 PHE B O 1
ATOM 4356 N N . VAL B 1 257 ? -6.887 -19.031 -12.383 1 98.69 257 VAL B N 1
ATOM 4357 C CA . VAL B 1 257 ? -5.488 -19.406 -12.18 1 98.69 257 VAL B CA 1
ATOM 4358 C C . VAL B 1 257 ? -4.871 -19.859 -13.492 1 98.69 257 VAL B C 1
ATOM 4360 O O . VAL B 1 257 ? -3.719 -19.547 -13.797 1 98.69 257 VAL B O 1
ATOM 4363 N N . SER B 1 258 ? -5.637 -20.609 -14.281 1 97.62 258 SER B N 1
ATOM 4364 C CA . SER B 1 258 ? -5.156 -21.031 -15.594 1 97.62 258 SER B CA 1
ATOM 4365 C C . SER B 1 258 ? -4.75 -19.828 -16.453 1 97.62 258 SER B C 1
ATOM 4367 O O . SER B 1 258 ? -3.713 -19.859 -17.109 1 97.62 258 SER B O 1
ATOM 4369 N N . SER B 1 259 ? -5.574 -18.812 -16.359 1 97.25 259 SER B N 1
ATOM 4370 C CA . SER B 1 259 ? -5.293 -17.594 -17.109 1 97.25 259 SER B CA 1
ATOM 4371 C C . SER B 1 259 ? -4.094 -16.844 -16.516 1 97.25 259 SER B C 1
ATOM 4373 O O . SER B 1 259 ? -3.209 -16.406 -17.25 1 97.25 259 SER B O 1
ATOM 4375 N N . ALA B 1 260 ? -4.035 -16.734 -15.234 1 97.94 260 ALA B N 1
ATOM 4376 C CA . ALA B 1 260 ? -2.984 -15.992 -14.547 1 97.94 260 ALA B CA 1
ATOM 4377 C C . ALA B 1 260 ? -1.619 -16.625 -14.773 1 97.94 260 ALA B C 1
ATOM 4379 O O . ALA B 1 260 ? -0.626 -15.938 -14.992 1 97.94 260 ALA B O 1
ATOM 4380 N N . LEU B 1 261 ? -1.541 -17.938 -14.75 1 97.62 261 LEU B N 1
ATOM 4381 C CA . LEU B 1 261 ? -0.278 -18.641 -14.891 1 97.62 261 LEU B CA 1
ATOM 4382 C C . LEU B 1 261 ? 0.32 -18.406 -16.281 1 97.62 261 LEU B C 1
ATOM 4384 O O . LEU B 1 261 ? 1.542 -18.438 -16.438 1 97.62 261 LEU B O 1
ATOM 4388 N N . LYS B 1 262 ? -0.522 -18.094 -17.25 1 95.94 262 LYS B N 1
ATOM 4389 C CA . LYS B 1 262 ? -0.058 -17.875 -18.609 1 95.94 262 LYS B CA 1
ATOM 4390 C C . LYS B 1 262 ? 0.573 -16.484 -18.75 1 95.94 262 LYS B C 1
ATOM 4392 O O . LYS B 1 262 ? 1.108 -16.156 -19.812 1 95.94 262 LYS B O 1
ATOM 4397 N N . THR B 1 263 ? 0.526 -15.727 -17.672 1 96.56 263 THR B N 1
ATOM 4398 C CA . THR B 1 263 ? 1.09 -14.383 -17.734 1 96.56 263 THR B CA 1
ATOM 4399 C C . THR B 1 263 ? 2.416 -14.32 -16.984 1 96.56 263 THR B C 1
ATOM 4401 O O . THR B 1 263 ? 3.125 -13.312 -17.047 1 96.56 263 THR B O 1
ATOM 4404 N N . VAL B 1 264 ? 2.812 -15.375 -16.328 1 97.31 264 VAL B N 1
ATOM 4405 C CA . VAL B 1 264 ? 4.023 -15.375 -15.508 1 97.31 264 VAL B CA 1
ATOM 4406 C C . VAL B 1 264 ? 5.25 -15.219 -16.406 1 97.31 264 VAL B C 1
ATOM 4408 O O . VAL B 1 264 ? 5.41 -15.953 -17.391 1 97.31 264 VAL B O 1
ATOM 4411 N N . GLY B 1 265 ? 6.098 -14.25 -16.078 1 95.12 265 GLY B N 1
ATOM 4412 C CA . GLY B 1 265 ? 7.309 -14.039 -16.859 1 95.12 265 GLY B CA 1
ATOM 4413 C C . GLY B 1 265 ? 7.094 -13.125 -18.047 1 95.12 265 GLY B C 1
ATOM 4414 O O . GLY B 1 265 ? 8.055 -12.68 -18.672 1 95.12 265 GLY B O 1
ATOM 4415 N N . VAL B 1 266 ? 5.84 -12.867 -18.391 1 94.44 266 VAL B N 1
ATOM 4416 C CA . VAL B 1 266 ? 5.512 -11.992 -19.516 1 94.44 266 VAL B CA 1
ATOM 4417 C C . VAL B 1 266 ? 5.34 -10.562 -19.016 1 94.44 266 VAL B C 1
ATOM 4419 O O . VAL B 1 266 ? 5.875 -9.625 -19.625 1 94.44 266 VAL B O 1
ATOM 4422 N N . VAL B 1 267 ? 4.59 -10.398 -17.938 1 94.75 267 VAL B N 1
ATOM 4423 C CA . VAL B 1 267 ? 4.395 -9.094 -17.328 1 94.75 267 VAL B CA 1
ATOM 4424 C C . VAL B 1 267 ? 4.605 -9.203 -15.812 1 94.75 267 VAL B C 1
ATOM 4426 O O . VAL B 1 267 ? 4.387 -10.258 -15.227 1 94.75 267 VAL B O 1
ATOM 4429 N N . GLY B 1 268 ? 5.055 -8.078 -15.266 1 96.06 268 GLY B N 1
ATOM 4430 C CA . GLY B 1 268 ? 5.289 -8.047 -13.836 1 96.06 268 GLY B CA 1
ATOM 4431 C C . GLY B 1 268 ? 4.039 -7.75 -13.031 1 96.06 268 GLY B C 1
ATOM 4432 O O . GLY B 1 268 ? 3.949 -8.109 -11.852 1 96.06 268 GLY B O 1
ATOM 4433 N N . LEU B 1 269 ? 3.129 -7.094 -13.633 1 96.75 269 LEU B N 1
ATOM 4434 C CA . LEU B 1 269 ? 1.858 -6.707 -13.023 1 96.75 269 LEU B CA 1
ATOM 4435 C C . LEU B 1 269 ? 0.691 -7.078 -13.938 1 96.75 269 LEU B C 1
ATOM 4437 O O . LEU B 1 269 ? 0.649 -6.664 -15.102 1 96.75 269 LEU B O 1
ATOM 4441 N N . THR B 1 270 ? -0.294 -7.863 -13.383 1 97 270 THR B N 1
ATOM 4442 C CA . THR B 1 270 ? -1.444 -8.297 -14.172 1 97 270 THR B CA 1
ATOM 4443 C C . THR B 1 270 ? -2.668 -8.484 -13.281 1 97 270 THR B C 1
ATOM 4445 O O . THR B 1 270 ? -2.537 -8.688 -12.07 1 97 270 THR B O 1
ATOM 4448 N N . CYS B 1 271 ? -3.836 -8.461 -13.93 1 97.75 271 CYS B N 1
ATOM 4449 C CA . CYS B 1 271 ? -5.039 -8.828 -13.195 1 97.75 271 CYS B CA 1
ATOM 4450 C C . CYS B 1 271 ? -5.27 -10.336 -13.234 1 97.75 271 CYS B C 1
ATOM 4452 O O . CYS B 1 271 ? -6.121 -10.859 -12.508 1 97.75 271 CYS B O 1
ATOM 4454 N N . GLY B 1 272 ? -4.531 -11.023 -14 1 97.5 272 GLY B N 1
ATOM 4455 C CA . GLY B 1 272 ? -4.59 -12.477 -14.078 1 97.5 272 GLY B CA 1
ATOM 4456 C C . GLY B 1 272 ? -5.719 -12.984 -14.953 1 97.5 272 GLY B C 1
ATOM 4457 O O . GLY B 1 272 ? -5.734 -14.156 -15.336 1 97.5 272 GLY B O 1
ATOM 4458 N N . TYR B 1 273 ? -6.613 -12.141 -15.305 1 97.31 273 TYR B N 1
ATOM 4459 C CA . TYR B 1 273 ? -7.809 -12.492 -16.062 1 97.31 273 TYR B CA 1
ATOM 4460 C C . TYR B 1 273 ? -8.219 -11.352 -16.984 1 97.31 273 TYR B C 1
ATOM 4462 O O . TYR B 1 273 ? -8.273 -10.195 -16.562 1 97.31 273 TYR B O 1
ATOM 4470 N N . PHE B 1 274 ? -8.594 -11.664 -18.203 1 95.56 274 PHE B N 1
ATOM 4471 C CA . PHE B 1 274 ? -8.852 -10.68 -19.234 1 95.56 274 PHE B CA 1
ATOM 4472 C C . PHE B 1 274 ? -9.906 -9.68 -18.797 1 95.56 274 PHE B C 1
ATOM 4474 O O . PHE B 1 274 ? -9.703 -8.469 -18.875 1 95.56 274 PHE B O 1
ATOM 4481 N N . ALA B 1 275 ? -11.047 -10.18 -18.375 1 95.75 275 ALA B N 1
ATOM 4482 C CA . ALA B 1 275 ? -12.164 -9.312 -18 1 95.75 275 ALA B CA 1
ATOM 4483 C C . ALA B 1 275 ? -11.773 -8.359 -16.875 1 95.75 275 ALA B C 1
ATOM 4485 O O . ALA B 1 275 ? -12.211 -7.207 -16.844 1 95.75 275 ALA B O 1
ATOM 4486 N N . HIS B 1 276 ? -11.008 -8.859 -15.93 1 97.25 276 HIS B N 1
ATOM 4487 C CA . HIS B 1 276 ? -10.555 -8.016 -14.828 1 97.25 276 HIS B CA 1
ATOM 4488 C C . HIS B 1 276 ? -9.641 -6.902 -15.336 1 97.25 276 HIS B C 1
ATOM 4490 O O . HIS B 1 276 ? -9.734 -5.762 -14.875 1 97.25 276 HIS B O 1
ATOM 4496 N N . SER B 1 277 ? -8.742 -7.234 -16.281 1 96.12 277 SER B N 1
ATOM 4497 C CA . SER B 1 277 ? -7.855 -6.234 -16.859 1 96.12 277 SER B CA 1
ATOM 4498 C C . SER B 1 277 ? -8.641 -5.18 -17.625 1 96.12 277 SER B C 1
ATOM 4500 O O . SER B 1 277 ? -8.305 -3.992 -17.578 1 96.12 277 SER B O 1
ATOM 4502 N N . LEU B 1 278 ? -9.641 -5.633 -18.328 1 92.81 278 LEU B N 1
ATOM 4503 C CA . LEU B 1 278 ? -10.477 -4.699 -19.078 1 92.81 278 LEU B CA 1
ATOM 4504 C C . LEU B 1 278 ? -11.219 -3.764 -18.141 1 92.81 278 LEU B C 1
ATOM 4506 O O . LEU B 1 278 ? -11.312 -2.561 -18.406 1 92.81 278 LEU B O 1
ATOM 4510 N N . GLN B 1 279 ? -11.758 -4.316 -17.109 1 93.62 279 GLN B N 1
ATOM 4511 C CA . GLN B 1 279 ? -12.453 -3.51 -16.109 1 93.62 279 GLN B CA 1
ATOM 4512 C C . GLN B 1 279 ? -11.531 -2.441 -15.523 1 93.62 279 GLN B C 1
ATOM 4514 O O . GLN B 1 279 ? -11.922 -1.279 -15.398 1 93.62 279 GLN B O 1
ATOM 4519 N N . LEU B 1 280 ? -10.391 -2.852 -15.148 1 93.44 280 LEU B N 1
ATOM 4520 C CA . LEU B 1 280 ? -9.445 -1.907 -14.555 1 93.44 280 LEU B CA 1
ATOM 4521 C C . LEU B 1 280 ? -9.047 -0.834 -15.562 1 93.44 280 LEU B C 1
ATOM 4523 O O . LEU B 1 280 ? -8.875 0.331 -15.203 1 93.44 280 LEU B O 1
ATOM 4527 N N . TRP B 1 281 ? -8.891 -1.242 -16.812 1 90.81 281 TRP B N 1
ATOM 4528 C CA . TRP B 1 281 ? -8.57 -0.292 -17.875 1 90.81 281 TRP B CA 1
ATOM 4529 C C . TRP B 1 281 ? -9.68 0.742 -18.031 1 90.81 281 TRP B C 1
ATOM 4531 O O . TRP B 1 281 ? -9.406 1.938 -18.172 1 90.81 281 TRP B O 1
ATOM 4541 N N . ILE B 1 282 ? -10.922 0.34 -18.031 1 89.69 282 ILE B N 1
ATOM 4542 C CA . ILE B 1 282 ? -12.07 1.234 -18.141 1 89.69 282 ILE B CA 1
ATOM 4543 C C . ILE B 1 282 ? -12.094 2.207 -16.969 1 89.69 282 ILE B C 1
ATOM 4545 O O . ILE B 1 282 ? -12.305 3.406 -17.156 1 89.69 282 ILE B O 1
ATOM 4549 N N . VAL B 1 283 ? -11.812 1.681 -15.781 1 90.62 283 VAL B N 1
ATOM 4550 C CA . VAL B 1 283 ? -11.766 2.512 -14.586 1 90.62 283 VAL B CA 1
ATOM 4551 C C . VAL B 1 283 ? -10.664 3.561 -14.727 1 90.62 283 VAL B C 1
ATOM 4553 O O . VAL B 1 283 ? -10.836 4.707 -14.305 1 90.62 283 VAL B O 1
ATOM 4556 N N . GLY B 1 284 ? -9.562 3.145 -15.352 1 88.44 284 GLY B N 1
ATOM 4557 C CA . GLY B 1 284 ? -8.406 4.016 -15.523 1 88.44 284 GLY B CA 1
ATOM 4558 C C . GLY B 1 284 ? -8.672 5.172 -16.469 1 88.44 284 GLY B C 1
ATOM 4559 O O . GLY B 1 284 ? -7.895 6.133 -16.516 1 88.44 284 GLY B O 1
ATOM 4560 N N . LEU B 1 285 ? -9.766 5.148 -17.203 1 82.69 285 LEU B N 1
ATOM 4561 C CA . LEU B 1 285 ? -10.117 6.223 -18.125 1 82.69 285 LEU B CA 1
ATOM 4562 C C . LEU B 1 285 ? -10.68 7.422 -17.375 1 82.69 285 LEU B C 1
ATOM 4564 O O . LEU B 1 285 ? -10.789 8.516 -17.938 1 82.69 285 LEU B O 1
ATOM 4568 N N . PHE B 1 286 ? -10.969 7.223 -16.047 1 84.75 286 PHE B N 1
ATOM 4569 C CA . PHE B 1 286 ? -11.555 8.273 -15.219 1 84.75 286 PHE B CA 1
ATOM 4570 C C . PHE B 1 286 ? -10.586 8.719 -14.133 1 84.75 286 PHE B C 1
ATOM 4572 O O . PHE B 1 286 ? -9.75 7.93 -13.68 1 84.75 286 PHE B O 1
ATOM 4579 N N . PRO B 1 287 ? -10.734 10.055 -13.805 1 86.81 287 PRO B N 1
ATOM 4580 C CA . PRO B 1 287 ? -10.016 10.398 -12.578 1 86.81 287 PRO B CA 1
ATOM 4581 C C . PRO B 1 287 ? -10.398 9.5 -11.398 1 86.81 287 PRO B C 1
ATOM 4583 O O . PRO B 1 287 ? -11.578 9.32 -11.117 1 86.81 287 PRO B O 1
ATOM 4586 N N . GLN B 1 288 ? -9.461 8.953 -10.773 1 91.19 288 GLN B N 1
ATOM 4587 C CA . GLN B 1 288 ? -9.656 7.895 -9.789 1 91.19 288 GLN B CA 1
ATOM 4588 C C . GLN B 1 288 ? -10.57 8.352 -8.664 1 91.19 288 GLN B C 1
ATOM 4590 O O . GLN B 1 288 ? -11.469 7.613 -8.25 1 91.19 288 GLN B O 1
ATOM 4595 N N . ASP B 1 289 ? -10.344 9.562 -8.156 1 91.06 289 ASP B N 1
ATOM 4596 C CA . ASP B 1 289 ? -11.148 10.055 -7.035 1 91.06 289 ASP B CA 1
ATOM 4597 C C . ASP B 1 289 ? -12.609 10.219 -7.441 1 91.06 289 ASP B C 1
ATOM 4599 O O . ASP B 1 289 ? -13.516 9.961 -6.645 1 91.06 289 ASP B O 1
ATOM 4603 N N . MET B 1 290 ? -12.82 10.641 -8.656 1 90.19 290 MET B N 1
ATOM 4604 C CA . MET B 1 290 ? -14.18 10.82 -9.148 1 90.19 290 MET B CA 1
ATOM 4605 C C . MET B 1 290 ? -14.875 9.469 -9.32 1 90.19 290 MET B C 1
ATOM 4607 O O . MET B 1 290 ? -16.047 9.32 -8.945 1 90.19 290 MET B O 1
ATOM 4611 N N . PHE B 1 291 ? -14.133 8.57 -9.867 1 92.5 291 PHE B N 1
ATOM 4612 C CA . PHE B 1 291 ? -14.695 7.234 -10.023 1 92.5 291 PHE B CA 1
ATOM 4613 C C . PHE B 1 291 ? -15.07 6.641 -8.672 1 92.5 291 PHE B C 1
ATOM 4615 O O . PHE B 1 291 ? -16.156 6.078 -8.516 1 92.5 291 PHE B O 1
ATOM 4622 N N . ALA B 1 292 ? -14.203 6.77 -7.707 1 94.5 292 ALA B N 1
ATOM 4623 C CA . ALA B 1 292 ? -14.445 6.234 -6.367 1 94.5 292 ALA B CA 1
ATOM 4624 C C . ALA B 1 292 ? -15.664 6.891 -5.727 1 94.5 292 ALA B C 1
ATOM 4626 O O . ALA B 1 292 ? -16.516 6.207 -5.141 1 94.5 292 ALA B O 1
ATOM 4627 N N . ARG B 1 293 ? -15.812 8.18 -5.906 1 93.44 293 ARG B N 1
ATOM 4628 C CA . ARG B 1 293 ? -16.859 8.977 -5.266 1 93.44 293 ARG B CA 1
ATOM 4629 C C . ARG B 1 293 ? -18.203 8.742 -5.938 1 93.44 293 ARG B C 1
ATOM 4631 O O . ARG B 1 293 ? -19.219 8.555 -5.262 1 93.44 293 ARG B O 1
ATOM 4638 N N . TRP B 1 294 ? -18.188 8.633 -7.266 1 93.19 294 TRP B N 1
ATOM 4639 C CA . TRP B 1 294 ? -19.453 8.734 -7.988 1 93.19 294 TRP B CA 1
ATOM 4640 C C . TRP B 1 294 ? -19.906 7.359 -8.469 1 93.19 294 TRP B C 1
ATOM 4642 O O . TRP B 1 294 ? -21.094 7.164 -8.773 1 93.19 294 TRP B O 1
ATOM 4652 N N . VAL B 1 295 ? -19 6.426 -8.477 1 92.19 295 VAL B N 1
ATOM 4653 C CA . VAL B 1 295 ? -19.375 5.113 -8.992 1 92.19 295 VAL B CA 1
ATOM 4654 C C . VAL B 1 295 ? -19.203 4.059 -7.902 1 92.19 295 VAL B C 1
ATOM 4656 O O . VAL B 1 295 ? -20.156 3.393 -7.508 1 92.19 295 VAL B O 1
ATOM 4659 N N . LEU B 1 296 ? -18.062 3.988 -7.324 1 93.19 296 LEU B N 1
ATOM 4660 C CA . LEU B 1 296 ? -17.75 2.906 -6.395 1 93.19 296 LEU B CA 1
ATOM 4661 C C . LEU B 1 296 ? -18.531 3.07 -5.098 1 93.19 296 LEU B C 1
ATOM 4663 O O . LEU B 1 296 ? -19.172 2.121 -4.621 1 93.19 296 LEU B O 1
ATOM 4667 N N . MET B 1 297 ? -18.484 4.309 -4.531 1 94.06 297 MET B N 1
ATOM 4668 C CA . MET B 1 297 ? -19.109 4.539 -3.23 1 94.06 297 MET B CA 1
ATOM 4669 C C . MET B 1 297 ? -20.594 4.227 -3.281 1 94.06 297 MET B C 1
ATOM 4671 O O . MET B 1 297 ? -21.094 3.404 -2.506 1 94.06 297 MET B O 1
ATOM 4675 N N . PRO B 1 298 ? -21.375 4.73 -4.27 1 92.62 298 PRO B N 1
ATOM 4676 C CA . PRO B 1 298 ? -22.797 4.402 -4.312 1 92.62 298 PRO B CA 1
ATOM 4677 C C . PRO B 1 298 ? -23.047 2.928 -4.617 1 92.62 298 PRO B C 1
ATOM 4679 O O . PRO B 1 298 ? -24 2.336 -4.078 1 92.62 298 PRO B O 1
ATOM 4682 N N . THR B 1 299 ? -22.234 2.307 -5.473 1 90.5 299 THR B N 1
ATOM 4683 C CA . THR B 1 299 ? -22.391 0.899 -5.82 1 90.5 299 THR B CA 1
ATOM 4684 C C . THR B 1 299 ? -22.172 0.009 -4.602 1 90.5 299 THR B C 1
ATOM 4686 O O . THR B 1 299 ? -22.969 -0.895 -4.332 1 90.5 299 THR B O 1
ATOM 4689 N N . LEU B 1 300 ? -21.172 0.323 -3.834 1 91.56 300 LEU B N 1
ATOM 4690 C CA . LEU B 1 300 ? -20.828 -0.493 -2.674 1 91.56 300 LEU B CA 1
ATOM 4691 C C . LEU B 1 300 ? -21.828 -0.278 -1.542 1 91.56 300 LEU B C 1
ATOM 4693 O O . LEU B 1 300 ? -22.109 -1.197 -0.769 1 91.56 300 LEU B O 1
ATOM 4697 N N . GLN B 1 301 ? -22.359 0.931 -1.429 1 88.81 301 GLN B N 1
ATOM 4698 C CA . GLN B 1 301 ? -23.375 1.213 -0.417 1 88.81 301 GLN B CA 1
ATOM 4699 C C . GLN B 1 301 ? -24.656 0.431 -0.69 1 88.81 301 GLN B C 1
ATOM 4701 O O . GLN B 1 301 ? -25.344 0.026 0.243 1 88.81 301 GLN B O 1
ATOM 4706 N N . MET B 1 302 ? -24.906 0.202 -1.944 1 83.75 302 MET B N 1
ATOM 4707 C CA . MET B 1 302 ? -26.078 -0.588 -2.318 1 83.75 302 MET B CA 1
ATOM 4708 C C . MET B 1 302 ? -25.922 -2.037 -1.867 1 83.75 302 MET B C 1
ATOM 4710 O O . MET B 1 302 ? -26.875 -2.656 -1.411 1 83.75 302 MET B O 1
ATOM 4714 N N . TYR B 1 303 ? -24.703 -2.523 -1.938 1 79 303 TYR B N 1
ATOM 4715 C CA . TYR B 1 303 ? -24.422 -3.895 -1.521 1 79 303 TYR B CA 1
ATOM 4716 C C . TYR B 1 303 ? -24.5 -4.027 -0.005 1 79 303 TYR B C 1
ATOM 4718 O O . TYR B 1 303 ? -24.922 -5.066 0.515 1 79 303 TYR B O 1
ATOM 4726 N N . GLN B 1 304 ? -24.047 -3.049 0.679 1 73 304 GLN B N 1
ATOM 4727 C CA . GLN B 1 304 ? -24.094 -3.039 2.137 1 73 304 GLN B CA 1
ATOM 4728 C C . GLN B 1 304 ? -25.531 -3.168 2.637 1 73 304 GLN B C 1
ATOM 4730 O O . GLN B 1 304 ? -25.781 -3.852 3.629 1 73 304 GLN B O 1
ATOM 4735 N N . ASN B 1 305 ? -26.406 -2.625 1.947 1 63.78 305 ASN B N 1
ATOM 4736 C CA . ASN B 1 305 ? -27.812 -2.592 2.346 1 63.78 305 ASN B CA 1
ATOM 4737 C C . ASN B 1 305 ? -28.547 -3.859 1.921 1 63.78 305 ASN B C 1
ATOM 4739 O O . ASN B 1 305 ? -29.594 -4.191 2.475 1 63.78 305 ASN B O 1
ATOM 4743 N N . THR B 1 306 ? -28.031 -4.48 0.889 1 55.53 306 THR B N 1
ATOM 4744 C CA . THR B 1 306 ? -28.766 -5.629 0.361 1 55.53 306 THR B CA 1
ATOM 4745 C C . THR B 1 306 ? -28.156 -6.934 0.865 1 55.53 306 THR B C 1
ATOM 4747 O O . THR B 1 306 ? -28.75 -8.008 0.704 1 55.53 306 THR B O 1
ATOM 4750 N N . GLY B 1 307 ? -26.875 -6.891 1.19 1 53.38 307 GLY B N 1
ATOM 4751 C CA . GLY B 1 307 ? -26.219 -8.156 1.45 1 53.38 307 GLY B CA 1
ATOM 4752 C C . GLY B 1 307 ? -26.797 -8.898 2.641 1 53.38 307 GLY B C 1
ATOM 4753 O O . GLY B 1 307 ? -27.391 -8.289 3.529 1 53.38 307 GLY B O 1
ATOM 4754 N N . PRO B 1 308 ? -27.016 -10.211 2.486 1 46.06 308 PRO B N 1
ATOM 4755 C CA . PRO B 1 308 ? -27.484 -10.969 3.646 1 46.06 308 PRO B CA 1
ATOM 4756 C C . PRO B 1 308 ? -26.719 -10.641 4.922 1 46.06 308 PRO B C 1
ATOM 4758 O O . PRO B 1 308 ? -25.5 -10.438 4.875 1 46.06 308 PRO B O 1
ATOM 4761 N N . LYS B 1 309 ? -27.297 -9.859 5.934 1 38.72 309 LYS B N 1
ATOM 4762 C CA . LYS B 1 309 ? -26.75 -9.773 7.285 1 38.72 309 LYS B CA 1
ATOM 4763 C C . LYS B 1 309 ? -26.203 -11.125 7.738 1 38.72 309 LYS B C 1
ATOM 4765 O O . LYS B 1 309 ? -26.922 -11.922 8.344 1 38.72 309 LYS B O 1
ATOM 4770 N N . THR B 1 310 ? -25.375 -11.805 6.953 1 36.16 310 THR B N 1
ATOM 4771 C CA . THR B 1 310 ? -24.922 -13.109 7.43 1 36.16 310 THR B CA 1
ATOM 4772 C C . THR B 1 310 ? -24.219 -12.984 8.781 1 36.16 310 THR B C 1
ATOM 4774 O O . THR B 1 310 ? -23.469 -12.023 9.008 1 36.16 310 THR B O 1
ATOM 4777 N N . THR B 1 311 ? -24.656 -13.742 9.797 1 31.42 311 THR B N 1
ATOM 4778 C CA . THR B 1 311 ? -24.031 -14.086 11.07 1 31.42 311 THR B CA 1
ATOM 4779 C C . THR B 1 311 ? -22.531 -14.312 10.891 1 31.42 311 THR B C 1
ATOM 4781 O O . THR B 1 311 ? -22.094 -14.867 9.875 1 31.42 311 THR B O 1
ATOM 4784 N N . GLN B 1 312 ? -21.578 -13.766 11.727 1 32.91 312 GLN B N 1
ATOM 4785 C CA . GLN B 1 312 ? -20.141 -13.742 12.023 1 32.91 312 GLN B CA 1
ATOM 4786 C C . GLN B 1 312 ? -19.484 -15.07 11.656 1 32.91 312 GLN B C 1
ATOM 4788 O O . GLN B 1 312 ? -19.078 -15.828 12.539 1 32.91 312 GLN B O 1
ATOM 4793 N N . GLN B 1 313 ? -19.938 -15.977 10.781 1 30.2 313 GLN B N 1
ATOM 4794 C CA . GLN B 1 313 ? -19.156 -17.203 10.75 1 30.2 313 GLN B CA 1
ATOM 4795 C C . GLN B 1 313 ? -17.75 -16.953 10.219 1 30.2 313 GLN B C 1
ATOM 4797 O O . GLN B 1 313 ? -17.547 -16.125 9.344 1 30.2 313 GLN B O 1
ATOM 4802 N N . ASN B 1 314 ? -16.625 -17.578 10.797 1 33.62 314 ASN B N 1
ATOM 4803 C CA . ASN B 1 314 ? -15.172 -17.625 10.836 1 33.62 314 ASN B CA 1
ATOM 4804 C C . ASN B 1 314 ? -14.586 -17.844 9.445 1 33.62 314 ASN B C 1
ATOM 4806 O O . ASN B 1 314 ? -14.617 -18.969 8.93 1 33.62 314 ASN B O 1
ATOM 4810 N N . LYS B 1 315 ? -14.656 -17.031 8.531 1 35.75 315 LYS B N 1
ATOM 4811 C CA . LYS B 1 315 ? -14.195 -17.203 7.156 1 35.75 315 LYS B CA 1
ATOM 4812 C C . LYS B 1 315 ? -12.672 -17.141 7.074 1 35.75 315 LYS B C 1
ATOM 4814 O O . LYS B 1 315 ? -12.102 -16.094 6.781 1 35.75 315 LYS B O 1
ATOM 4819 N N . GLU B 1 316 ? -11.859 -17.734 7.844 1 32.28 316 GLU B N 1
ATOM 4820 C CA . GLU B 1 316 ? -10.414 -17.766 7.648 1 32.28 316 GLU B CA 1
ATOM 4821 C C . GLU B 1 316 ? -10.039 -18.688 6.496 1 32.28 316 GLU B C 1
ATOM 4823 O O . GLU B 1 316 ? -10.562 -19.812 6.391 1 32.28 316 GLU B O 1
ATOM 4828 N N . LYS B 1 317 ? -9.617 -18.188 5.289 1 33.88 317 LYS B N 1
ATOM 4829 C CA . LYS B 1 317 ? -8.984 -19 4.258 1 33.88 317 LYS B CA 1
ATOM 4830 C C . LYS B 1 317 ? -7.559 -19.375 4.645 1 33.88 317 LYS B C 1
ATOM 4832 O O . LYS B 1 317 ? -6.852 -18.562 5.262 1 33.88 317 LYS B O 1
#

Radius of gyration: 25.38 Å; Cα contacts (8 Å, |Δi|>4): 1227; chains: 2; bounding box: 58×74×80 Å

pLDDT: mean 91.6, std 13.42, range [30.2, 98.94]

Sequence (634 aa):
MAAFFDDVLETVGIVSLLYVGLKALWDVWRILRLYLLSGPLGLSVDFRNYAGRWAVVTGSSDGIGKEYAKQLAACGLNIVLISRSEDKLKAVAAEIEGISGVRTKIVVADFGSTEIYDNIQQELEGLDIVCLVNNVGTAAATYPDFFLNVDDEMNNLMVNVNVTSVIKMTRIVLPGMVERKKGVVINISSTSGEVPFPLLTTYAGTKAFVTQFSRSLAVEYEGKGIIVQTVTPGTVSTSMSGHQPVNAMIPSPASFVSSALKTVGVVGLTCGYFAHSLQLWIVGLFPQDMFARWVLMPTLQMYQNTGPKTTQQNKEKMAAFFDDVLETVGIVSLLYVGLKALWDVWRILRLYLLSGPLGLSVDFRNYAGRWAVVTGSSDGIGKEYAKQLAACGLNIVLISRSEDKLKAVAAEIEGISGVRTKIVVADFGSTEIYDNIQQELEGLDIVCLVNNVGTAAATYPDFFLNVDDEMNNLMVNVNVTSVIKMTRIVLPGMVERKKGVVINISSTSGEVPFPLLTTYAGTKAFVTQFSRSLAVEYEGKGIIVQTVTPGTVSTSMSGHQPVNAMIPSPASFVSSALKTVGVVGLTCGYFAHSLQLWIVGLFPQDMFARWVLMPTLQMYQNTGPKTTQQNKEK

Foldseek 3Di:
DVVVVVVVVVVVVVVVVVVVVVVVVVLLVVLCCLQPPLVVVVQADQLLVVAPAEEEFEPCLWFLRVLLQQVSLQSRHEYEYEEADPVSSVVSQVVNCVPRVHHYHYDHDDLLDPPRLVVVLVSCPPGRYAEYELDFAAAAPLPLAAPVPQDPSRLSSRCRGLAVSLVSVCVSNVVSCLVVLGHEYEYEAALLLVFPAHSRHSNSVSSVNSVVVQVVVQVVCVVSNYFGAYAHAYAEQIVRNVRPDDDLRHHHSNVQQVSQSSNHNVDRYYNSHSNRSVVSVVCVVDDRVCCNVPPNVVVRVVCSVPPPPDDPDDPRD/DVVVVVVVVVVVVVVVVVVVVVVVVVLLVVLCCLQPPLVVVVQADQLLVVAPAEEEFEPCLWFLRVLLQQVSLQSRHEYEYEEQDPVSSVVSQVVSCVPRVHHYHYDHDDLLDPPRLVVVLVSCPPGRYAEYELDFAAADPLPLAAPVPQDPSRLSSRCRGLAVSLVSVCVSNVVSCLVVLGHEYEYEAALLLVFPAHSRHSNSVSSVNSLVVQVVVQVVCVVSNYFGAYAHAYAEQIVRNVRPDDDLRHHHSNVQNVSQSSNHNVDRYYNSHSNRSVVSVVCVVDDRVCCNVPPNVVVRVVCSVPPPPDDPPDPRD

Nearest PDB structures (foldseek):
  5b4t-assembly1_A  TM=8.596E-01  e=4.925E-17  Alcaligenes faecalis
  2ztv-assembly1_D  TM=8.335E-01  e=1.007E-17  Pseudomonas fragi
  4iuy-assembly2_E  TM=8.550E-01  e=8.865E-17  Acinetobacter baumannii ACICU
  5ojg-assembly1_A  TM=8.723E-01  e=1.047E-15  Caenorhabditis elegans
  3u4c-assembly1_A-2  TM=7.734E-01  e=1.489E-15  Bacillus subtilis